Protein AF-0000000080755433 (afdb_homodimer)

Foldseek 3Di:
DKFAFAPPPPAFGIFAWDADPVLQDTDQDTPDRDGDHRQQEWDAQLVRQKIKTWRQADPPDPHHFTKMWMWGADLVSRDTDTDDMETPRAHGFNEWDAQNVRFKIWIWHFHLDQVVAIKIWIWTADPVGDTDYTLDIGADAFCCLDVRRQNGWGFAYWDAAPVRQKIWTFTQNRQKTAIWGAQCPVPVSDRTDQDPVDRIDHHPRQQGWHDKDAFPVRQKIWIHRFRNQWIWIFGDDDRDTHTDDIGHQDDPPDPWGWGKAEWDAQPVRQWIWIATATPLQWIWIWGQDPPPRDTDTQDIGHQVAHCQRYWAADQVSQKIWTQRQPRQWIWIWGADPVSRDTHDTSDTHRHHRTNDDDDSDHD/DKFAFAPPPPAFGIFAWDADPVLQDTDQDTPDRDGDHRQQEWDAQLVRQKIKTWRQADPPDPHHFTKMWMWGADLVSRDTDTDDMETPRAHGFNEWDAQNVRFKIWIWRFHQDQVVHIKIWIWTADPVGDTDYTLDIGADAFCCLDVRRQNGWGFAYWDAAPVRQKIWIFTQNRQKTAIWGAQCPVPVSDRTDQDPVDRIDHHPRQQGWHDKDAAPVRQKMWIHRFRNQWIWIFGDDDRDTHTDDIGHQDDPPDPWGWGKAEWDAQPVRQWIWTATATPLQWIWIWGQDPPPRDTDTQDIGHQVAHCQRYWAADQVSQKIWTQRQPRQWIWIWGADPVSRDTHDTSDTRRHHRTNDDDDSDHD

Secondary structure (DSSP, 8-state):
-EEEE--SSS--EEEE--EETTTTEE-SS-SEEEE-S---EEEE-TTSSEEEEEE---TTSSS-S-EEEEEEE-TTT--EEEEEEEE-SSS-EEEEEE-TTSSEEEEEE--SSTTT--EEEEEEB-TTSPBPPP-EEEE------STTTTSS--EEEEEE-TTSSEEEEEEGGGTEEEEEEE-TTT-TT--EEE-TT-SEEE--TT--EEEEEE-TTSSEEEEEETTTTEEEEEEEETTEEEEEEEEESSPTT--S-EEEEEEEE-TTSSEEEEEEEETT-EEEEEEEPTTT--EEEEEEEE-SSS-EEEEEE-TTSSEEEEEETTTTEEEEEEE-TTT--EEEEEEEEE-SSEEEEE-SS--/-EEEE--SSS--EEEE--EETTTTEE-SS-SEEEE-S---EEEE-TTSSEEEEEE---TTSSS-S-EEEEEEE-TTT--EEEEEEEE-SSS-EEEEEE-TTSSEEEEEE--SSTTT--EEEEEEB-TTSPBPPP-EEEE------STTTTSS--EEEEEE-TTSSEEEEEEGGGTEEEEEEE-TTT-TT--EEE-TT-SEEE--TT--EEEEEE-TTSSEEEEEETTTTEEEEEEEETTEEEEEEEEESSPTT--S-EEEEEEEE-TTSSEEEEEEEETT-EEEEEEEPTTT--EEEEEEEE-SSS-EEEEEE-TTSSEEEEEETTTTEEEEEEE-TTT--EEEEEEEEE-SSEEEEE-SS--

Structure (mmCIF, N/CA/C/O backbone):
data_AF-0000000080755433-model_v1
#
loop_
_entity.id
_entity.type
_entity.pdbx_description
1 polymer '3-carboxymuconate cyclase'
#
loop_
_atom_site.group_PDB
_atom_site.id
_atom_site.type_symbol
_atom_site.label_atom_id
_atom_site.label_alt_id
_atom_site.label_comp_id
_atom_site.label_asym_id
_atom_site.label_entity_id
_atom_site.label_seq_id
_atom_site.pdbx_PDB_ins_code
_atom_site.Cartn_x
_atom_site.Cartn_y
_atom_site.Cartn_z
_atom_site.occupancy
_atom_site.B_iso_or_equiv
_atom_site.auth_seq_id
_atom_site.auth_comp_id
_atom_site.auth_asym_id
_atom_site.auth_atom_id
_atom_site.pdbx_PDB_model_num
ATOM 1 N N . MET A 1 1 ? 4.918 22.906 25.688 1 94.56 1 MET A N 1
ATOM 2 C CA . MET A 1 1 ? 4.883 22.812 24.219 1 94.56 1 MET A CA 1
ATOM 3 C C . MET A 1 1 ? 5.793 21.688 23.719 1 94.56 1 MET A C 1
ATOM 5 O O . MET A 1 1 ? 6.906 21.516 24.234 1 94.56 1 MET A O 1
ATOM 9 N N . TRP A 1 2 ? 5.328 20.938 22.781 1 97.44 2 TRP A N 1
ATOM 10 C CA . TRP A 1 2 ? 6.105 19.875 22.141 1 97.44 2 TRP A CA 1
ATOM 11 C C . TRP A 1 2 ? 6.504 20.266 20.719 1 97.44 2 TRP A C 1
ATOM 13 O O . TRP A 1 2 ? 5.676 20.75 19.953 1 97.44 2 TRP A O 1
ATOM 23 N N . ILE A 1 3 ? 7.762 20.047 20.391 1 98.25 3 ILE A N 1
ATOM 24 C CA . ILE A 1 3 ? 8.297 20.453 19.094 1 98.25 3 ILE A CA 1
ATOM 25 C C . ILE A 1 3 ? 8.906 19.234 18.391 1 98.25 3 ILE A C 1
ATOM 27 O O . ILE A 1 3 ? 9.805 18.594 18.938 1 98.25 3 ILE A O 1
ATOM 31 N N . GLY A 1 4 ? 8.352 18.844 17.266 1 98.75 4 GLY A N 1
ATOM 32 C CA . GLY A 1 4 ? 8.984 17.859 16.391 1 98.75 4 GLY A CA 1
ATOM 33 C C . GLY A 1 4 ? 10.078 18.453 15.523 1 98.75 4 GLY A C 1
ATOM 34 O O . GLY A 1 4 ? 10.117 19.656 15.297 1 98.75 4 GLY A O 1
ATOM 35 N N . SER A 1 5 ? 10.984 17.609 15.031 1 98.81 5 SER A N 1
ATOM 36 C CA . SER A 1 5 ? 12.125 18.109 14.258 1 98.81 5 SER A CA 1
ATOM 37 C C . SER A 1 5 ? 12.695 17 13.367 1 98.81 5 SER A C 1
ATOM 39 O O . SER A 1 5 ? 12.312 15.836 13.484 1 98.81 5 SER A O 1
ATOM 41 N N . TYR A 1 6 ? 13.5 17.422 12.414 1 98.5 6 TYR A N 1
ATOM 42 C CA . TYR A 1 6 ? 14.289 16.469 11.633 1 98.5 6 TYR A CA 1
ATOM 43 C C . TYR A 1 6 ? 15.648 16.234 12.273 1 98.5 6 TYR A C 1
ATOM 45 O O . TYR A 1 6 ? 16.281 17.172 12.773 1 98.5 6 TYR A O 1
ATOM 53 N N . THR A 1 7 ? 16.156 15.008 12.18 1 98.25 7 THR A N 1
ATOM 54 C CA . THR A 1 7 ? 17.312 14.648 12.984 1 98.25 7 THR A CA 1
ATOM 55 C C . THR A 1 7 ? 18.516 14.352 12.094 1 98.25 7 THR A C 1
ATOM 57 O O . THR A 1 7 ? 19.469 13.68 12.523 1 98.25 7 THR A O 1
ATOM 60 N N . ALA A 1 8 ? 18.453 14.688 10.852 1 95.69 8 ALA A N 1
ATOM 61 C CA . ALA A 1 8 ? 19.625 14.539 10 1 95.69 8 ALA A CA 1
ATOM 62 C C . ALA A 1 8 ? 20.781 15.422 10.492 1 95.69 8 ALA A C 1
ATOM 64 O O . ALA A 1 8 ? 21.953 15.094 10.281 1 95.69 8 ALA A O 1
ATOM 65 N N . GLY A 1 9 ? 20.469 16.594 11.062 1 96.06 9 GLY A N 1
ATOM 66 C CA . GLY A 1 9 ? 21.438 17.484 11.672 1 96.06 9 GLY A CA 1
ATOM 67 C C . GLY A 1 9 ? 21.562 17.281 13.172 1 96.06 9 GLY A C 1
ATOM 68 O O . GLY A 1 9 ? 21.594 16.141 13.648 1 96.06 9 GLY A O 1
ATOM 69 N N . PRO A 1 10 ? 21.672 18.328 13.906 1 96.69 10 PRO A N 1
ATOM 70 C CA . PRO A 1 10 ? 22 18.203 15.328 1 96.69 10 PRO A CA 1
ATOM 71 C C . PRO A 1 10 ? 20.797 17.859 16.188 1 96.69 10 PRO A C 1
ATOM 73 O O . PRO A 1 10 ? 20.953 17.531 17.375 1 96.69 10 PRO A O 1
ATOM 76 N N . SER A 1 11 ? 19.594 18.047 15.648 1 97.94 11 SER A N 1
ATOM 77 C CA . SER A 1 11 ? 18.422 17.734 16.453 1 97.94 11 SER A CA 1
ATOM 78 C C . SER A 1 11 ? 18.406 16.266 16.875 1 97.94 11 SER A C 1
ATOM 80 O O . SER A 1 11 ? 18.844 15.398 16.109 1 97.94 11 SER A O 1
ATOM 82 N N . GLU A 1 12 ? 17.734 16.062 18.031 1 98.31 12 GLU A N 1
ATOM 83 C CA . GLU A 1 12 ? 17.734 14.703 18.562 1 98.31 12 GLU A CA 1
ATOM 84 C C . GLU A 1 12 ? 16.328 14.117 18.562 1 98.31 12 GLU A C 1
ATOM 86 O O . GLU A 1 12 ? 16.141 12.938 18.875 1 98.31 12 GLU A O 1
ATOM 91 N N . GLY A 1 13 ? 15.383 14.945 18.234 1 98.62 13 GLY A N 1
ATOM 92 C CA . GLY A 1 13 ? 14.047 14.375 18.234 1 98.62 13 GLY A CA 1
ATOM 93 C C . GLY A 1 13 ? 12.969 15.367 18.656 1 98.62 13 GLY A C 1
ATOM 94 O O . GLY A 1 13 ? 12.859 16.453 18.078 1 98.62 13 GLY A O 1
ATOM 95 N N . ILE A 1 14 ? 12.172 14.992 19.656 1 98.81 14 ILE A N 1
ATOM 96 C CA . ILE A 1 14 ? 11.102 15.844 20.156 1 98.81 14 ILE A CA 1
ATOM 97 C C . ILE A 1 14 ? 11.594 16.625 21.359 1 98.81 14 ILE A C 1
ATOM 99 O O . ILE A 1 14 ? 12.203 16.062 22.281 1 98.81 14 ILE A O 1
ATOM 103 N N . TYR A 1 15 ? 11.305 17.891 21.359 1 98.31 15 TYR A N 1
ATOM 104 C CA . TYR A 1 15 ? 11.68 18.75 22.469 1 98.31 15 TYR A CA 1
ATOM 105 C C . TYR A 1 15 ? 10.453 19.266 23.203 1 98.31 15 TYR A C 1
ATOM 107 O O . TYR A 1 15 ? 9.445 19.625 22.578 1 98.31 15 TYR A O 1
ATOM 115 N N . VAL A 1 16 ? 10.562 19.281 24.516 1 96.56 16 VAL A N 1
ATOM 116 C CA . VAL A 1 16 ? 9.531 19.875 25.359 1 96.56 16 VAL A CA 1
ATOM 117 C C . VAL A 1 16 ? 10.047 21.188 25.938 1 96.56 16 VAL A C 1
ATOM 119 O O . VAL A 1 16 ? 11.086 21.219 26.609 1 96.56 16 VAL A O 1
ATOM 122 N N . HIS A 1 17 ? 9.312 22.266 25.641 1 95.38 17 HIS A N 1
ATOM 123 C CA . HIS A 1 17 ? 9.688 23.578 26.141 1 95.38 17 HIS A CA 1
ATOM 124 C C . HIS A 1 17 ? 8.539 24.234 26.906 1 95.38 17 HIS A C 1
ATOM 126 O O . HIS A 1 17 ? 7.371 23.891 26.688 1 95.38 17 HIS A O 1
ATOM 132 N N . ASN A 1 18 ? 8.953 25.094 27.781 1 93.88 18 ASN A N 1
ATOM 133 C CA . ASN A 1 18 ? 7.965 26 28.359 1 93.88 18 ASN A CA 1
ATOM 134 C C . ASN A 1 18 ? 7.715 27.203 27.453 1 93.88 18 ASN A C 1
ATOM 136 O O . ASN A 1 18 ? 8.641 27.734 26.859 1 93.88 18 ASN A O 1
ATOM 140 N N . PHE A 1 19 ? 6.523 27.594 27.391 1 95.06 19 PHE A N 1
ATOM 141 C CA . PHE A 1 19 ? 6.156 28.828 26.703 1 95.06 19 PHE A CA 1
ATOM 142 C C . PHE A 1 19 ? 5.434 29.781 27.641 1 95.06 19 PHE A C 1
ATOM 144 O O . PHE A 1 19 ? 4.52 29.391 28.359 1 95.06 19 PHE A O 1
ATOM 151 N N . ASP A 1 20 ? 5.852 31.016 27.656 1 95.38 20 ASP A N 1
ATOM 152 C CA . ASP A 1 20 ? 5.203 32.062 28.422 1 95.38 20 ASP A CA 1
ATOM 153 C C . ASP A 1 20 ? 4.273 32.906 27.547 1 95.38 20 ASP A C 1
ATOM 155 O O . ASP A 1 20 ? 4.734 33.719 26.75 1 95.38 20 ASP A O 1
ATOM 159 N N . SER A 1 21 ? 2.99 32.844 27.734 1 93.56 21 SER A N 1
ATOM 160 C CA . SER A 1 21 ? 2.006 33.5 26.891 1 93.56 21 SER A CA 1
ATOM 161 C C . SER A 1 21 ? 1.9 35 27.234 1 93.56 21 SER A C 1
ATOM 163 O O . SER A 1 21 ? 1.175 35.719 26.578 1 93.56 21 SER A O 1
ATOM 165 N N . ARG A 1 22 ? 2.504 35.438 28.25 1 94.94 22 ARG A N 1
ATOM 166 C CA . ARG A 1 22 ? 2.51 36.875 28.578 1 94.94 22 ARG A CA 1
ATOM 167 C C . ARG A 1 22 ? 3.562 37.594 27.75 1 94.94 22 ARG A C 1
ATOM 169 O O . ARG A 1 22 ? 3.287 38.656 27.203 1 94.94 22 ARG A O 1
ATOM 176 N N . SER A 1 23 ? 4.711 36.938 27.641 1 95.19 23 SER A N 1
ATOM 177 C CA . SER A 1 23 ? 5.816 37.594 26.953 1 95.19 23 SER A CA 1
ATOM 178 C C . SER A 1 23 ? 5.965 37.062 25.516 1 95.19 23 SER A C 1
ATOM 180 O O . SER A 1 23 ? 6.656 37.688 24.703 1 95.19 23 SER A O 1
ATOM 182 N N . GLY A 1 24 ? 5.336 35.969 25.266 1 96.62 24 GLY A N 1
ATOM 183 C CA . GLY A 1 24 ? 5.512 35.375 23.953 1 96.62 24 GLY A CA 1
ATOM 184 C C . GLY A 1 24 ? 6.91 34.812 23.734 1 96.62 24 GLY A C 1
ATOM 185 O O . GLY A 1 24 ? 7.539 35.125 22.719 1 96.62 24 GLY A O 1
ATOM 186 N N . THR A 1 25 ? 7.328 34.031 24.703 1 97.06 25 THR A N 1
ATOM 187 C CA . THR A 1 25 ? 8.688 33.5 24.578 1 97.06 25 THR A CA 1
ATOM 188 C C . THR A 1 25 ? 8.742 32.062 25.031 1 97.06 25 THR A C 1
ATOM 190 O O . THR A 1 25 ? 8.062 31.656 25.969 1 97.06 25 THR A O 1
ATOM 193 N N . LEU A 1 26 ? 9.562 31.297 24.312 1 96.62 26 LEU A N 1
ATOM 194 C CA . LEU A 1 26 ? 9.945 29.938 24.672 1 96.62 26 LEU A CA 1
ATOM 195 C C . LEU A 1 26 ? 11.18 29.938 25.562 1 96.62 26 LEU A C 1
ATOM 197 O O . LEU A 1 26 ? 12.086 30.75 25.375 1 96.62 26 LEU A O 1
ATOM 201 N N . SER A 1 27 ? 11.164 28.953 26.438 1 95.56 27 SER A N 1
ATOM 202 C CA . SER A 1 27 ? 12.391 28.75 27.203 1 95.56 27 SER A CA 1
ATOM 203 C C . SER A 1 27 ? 13.547 28.344 26.297 1 95.56 27 SER A C 1
ATOM 205 O O . SER A 1 27 ? 13.352 27.594 25.344 1 95.56 27 SER A O 1
ATOM 207 N N . ARG A 1 28 ? 14.719 28.766 26.641 1 94.94 28 ARG A N 1
ATOM 208 C CA . ARG A 1 28 ? 15.898 28.438 25.859 1 94.94 28 ARG A CA 1
ATOM 209 C C . ARG A 1 28 ? 16.266 26.969 26.031 1 94.94 28 ARG A C 1
ATOM 211 O O . ARG A 1 28 ? 16.625 26.281 25.062 1 94.94 28 ARG A O 1
ATOM 218 N N . GLU A 1 29 ? 16.125 26.578 27.281 1 95.88 29 GLU A N 1
ATOM 219 C CA . GLU A 1 29 ? 16.438 25.188 27.562 1 95.88 29 GLU A CA 1
ATOM 220 C C . GLU A 1 29 ? 15.188 24.328 27.562 1 95.88 29 GLU A C 1
ATOM 222 O O . GLU A 1 29 ? 14.156 24.719 28.109 1 95.88 29 GLU A O 1
ATOM 227 N N . PRO A 1 30 ? 15.32 23.203 26.922 1 96.69 30 PRO A N 1
ATOM 228 C CA . PRO A 1 30 ? 14.156 22.312 26.953 1 96.69 30 PRO A CA 1
ATOM 229 C C . PRO A 1 30 ? 13.961 21.656 28.312 1 96.69 30 PRO A C 1
ATOM 231 O O . PRO A 1 30 ? 14.93 21.438 29.047 1 96.69 30 PRO A O 1
ATOM 234 N N . LEU A 1 31 ? 12.758 21.359 28.578 1 95.31 31 LEU A N 1
ATOM 235 C CA . LEU A 1 31 ? 12.43 20.578 29.766 1 95.31 31 LEU A CA 1
ATOM 236 C C . LEU A 1 31 ? 12.766 19.109 29.547 1 95.31 31 LEU A C 1
ATOM 238 O O . LEU A 1 31 ? 13.086 18.391 30.5 1 95.31 31 LEU A O 1
ATOM 242 N N . GLN A 1 32 ? 12.617 18.609 28.375 1 97.25 32 GLN A N 1
ATOM 243 C CA . GLN A 1 32 ? 12.891 17.219 27.984 1 97.25 32 GLN A CA 1
ATOM 244 C C . GLN A 1 32 ? 13.297 17.141 26.516 1 97.25 32 GLN A C 1
ATOM 246 O O . GLN A 1 32 ? 12.797 17.906 25.688 1 97.25 32 GLN A O 1
ATOM 251 N N . VAL A 1 33 ? 14.219 16.312 26.219 1 98.19 33 VAL A N 1
ATOM 252 C CA . VAL A 1 33 ? 14.539 15.898 24.844 1 98.19 33 VAL A CA 1
ATOM 253 C C . VAL A 1 33 ? 14.273 14.406 24.688 1 98.19 33 VAL A C 1
ATOM 255 O O . VAL A 1 33 ? 14.875 13.578 25.375 1 98.19 33 VAL A O 1
ATOM 258 N N . VAL A 1 34 ? 13.328 14.055 23.891 1 98.56 34 VAL A N 1
ATOM 259 C CA . VAL A 1 34 ? 13 12.664 23.578 1 98.56 34 VAL A CA 1
ATOM 260 C C . VAL A 1 34 ? 13.719 12.234 22.312 1 98.56 34 VAL A C 1
ATOM 262 O O . VAL A 1 34 ? 13.359 12.664 21.203 1 98.56 34 VAL A O 1
ATOM 265 N N . LYS A 1 35 ? 14.711 11.398 22.484 1 98.31 35 LYS A N 1
ATOM 266 C CA . LYS A 1 35 ? 15.508 10.969 21.328 1 98.31 35 LYS A CA 1
ATOM 267 C C . LYS A 1 35 ? 14.719 10.023 20.438 1 98.31 35 LYS A C 1
ATOM 269 O O . LYS A 1 35 ? 14.219 8.992 20.891 1 98.31 35 LYS A O 1
ATOM 274 N N . THR A 1 36 ? 14.523 10.383 19.219 1 98.31 36 THR A N 1
ATOM 275 C CA . THR A 1 36 ? 13.828 9.609 18.188 1 98.31 36 THR A CA 1
ATOM 276 C C . THR A 1 36 ? 14.133 10.164 16.797 1 98.31 36 THR A C 1
ATOM 278 O O . THR A 1 36 ? 14.484 11.336 16.656 1 98.31 36 THR A O 1
ATOM 281 N N . GLU A 1 37 ? 14.039 9.328 15.805 1 98.25 37 GLU A N 1
ATOM 282 C CA . GLU A 1 37 ? 14.422 9.734 14.453 1 98.25 37 GLU A CA 1
ATOM 283 C C . GLU A 1 37 ? 13.273 10.461 13.758 1 98.25 37 GLU A C 1
ATOM 285 O O . GLU A 1 37 ? 12.172 9.914 13.617 1 98.25 37 GLU A O 1
ATOM 290 N N . ASN A 1 38 ? 13.484 11.656 13.312 1 98.75 38 ASN A N 1
ATOM 291 C CA . ASN A 1 38 ? 12.664 12.469 12.422 1 98.75 38 ASN A CA 1
ATOM 292 C C . ASN A 1 38 ? 11.211 12.508 12.883 1 98.75 38 ASN A C 1
ATOM 294 O O . ASN A 1 38 ? 10.297 12.227 12.102 1 98.75 38 ASN A O 1
ATOM 298 N N . PRO A 1 39 ? 10.93 12.781 14.141 1 98.88 39 PRO A N 1
ATOM 299 C CA . PRO A 1 39 ? 9.539 13.008 14.539 1 98.88 39 PRO A CA 1
ATOM 300 C C . PRO A 1 39 ? 8.969 14.305 13.969 1 98.88 39 PRO A C 1
ATOM 302 O O . PRO A 1 39 ? 8.75 15.266 14.703 1 98.88 39 PRO A O 1
ATOM 305 N N . SER A 1 40 ? 8.555 14.242 12.711 1 98.81 40 SER A N 1
ATOM 306 C CA . SER A 1 40 ? 8.336 15.461 11.938 1 98.81 40 SER A CA 1
ATOM 307 C C . SER A 1 40 ? 6.914 15.992 12.125 1 98.81 40 SER A C 1
ATOM 309 O O . SER A 1 40 ? 6.625 17.141 11.789 1 98.81 40 SER A O 1
ATOM 311 N N . TRP A 1 41 ? 5.977 15.172 12.586 1 98.88 41 TRP A N 1
ATOM 312 C CA . TRP A 1 41 ? 4.586 15.562 12.812 1 98.88 41 TRP A CA 1
ATOM 313 C C . TRP A 1 41 ? 4.039 14.922 14.078 1 98.88 41 TRP A C 1
ATOM 315 O O . TRP A 1 41 ? 4.258 13.727 14.32 1 98.88 41 TRP A O 1
ATOM 325 N N . LEU A 1 42 ? 3.365 15.695 14.828 1 98.69 42 LEU A N 1
ATOM 326 C CA . LEU A 1 42 ? 2.818 15.273 16.109 1 98.69 42 LEU A CA 1
ATOM 327 C C . LEU A 1 42 ? 1.305 15.453 16.141 1 98.69 42 LEU A C 1
ATOM 329 O O . LEU A 1 42 ? 0.774 16.406 15.57 1 98.69 42 LEU A O 1
ATOM 333 N N . ALA A 1 43 ? 0.624 14.562 16.844 1 98.12 43 ALA A N 1
ATOM 334 C CA . ALA A 1 43 ? -0.814 14.695 17.062 1 98.12 43 ALA A CA 1
ATOM 335 C C . ALA A 1 43 ? -1.215 14.117 18.422 1 98.12 43 ALA A C 1
ATOM 337 O O . ALA A 1 43 ? -0.708 13.07 18.828 1 98.12 43 ALA A O 1
ATOM 338 N N . PHE A 1 44 ? -2.113 14.797 19.094 1 96.81 44 PHE A N 1
ATOM 339 C CA . PHE A 1 44 ? -2.617 14.32 20.375 1 96.81 44 PHE A CA 1
ATOM 340 C C . PHE A 1 44 ? -3.805 13.383 20.172 1 96.81 44 PHE A C 1
ATOM 342 O O . PHE A 1 44 ? -4.59 13.562 19.234 1 96.81 44 PHE A O 1
ATOM 349 N N . SER A 1 45 ? -3.893 12.438 21.141 1 97.19 45 SER A N 1
ATOM 350 C CA . SER A 1 45 ? -5.18 11.766 21.297 1 97.19 45 SER A CA 1
ATOM 351 C C . SER A 1 45 ? -6.27 12.75 21.703 1 97.19 45 SER A C 1
ATOM 353 O O . SER A 1 45 ? -5.977 13.82 22.234 1 97.19 45 SER A O 1
ATOM 355 N N . PRO A 1 46 ? -7.535 12.375 21.438 1 95.69 46 PRO A N 1
ATOM 356 C CA . PRO A 1 46 ? -8.617 13.305 21.781 1 95.69 46 PRO A CA 1
ATOM 357 C C . PRO A 1 46 ? -8.625 13.695 23.25 1 95.69 46 PRO A C 1
ATOM 359 O O . PRO A 1 46 ? -8.945 14.836 23.594 1 95.69 46 PRO A O 1
ATOM 362 N N . ASP A 1 47 ? -8.227 12.828 24.125 1 93.69 47 ASP A N 1
ATOM 363 C CA . ASP A 1 47 ? -8.227 13.109 25.547 1 93.69 47 ASP A CA 1
ATOM 364 C C . ASP A 1 47 ? -6.898 13.711 26 1 93.69 47 ASP A C 1
ATOM 366 O O . ASP A 1 47 ? -6.691 13.953 27.188 1 93.69 47 ASP A O 1
ATOM 370 N N . ARG A 1 48 ? -5.938 13.844 25.078 1 94 48 ARG A N 1
ATOM 371 C CA . ARG A 1 48 ? -4.645 14.5 25.234 1 94 48 ARG A CA 1
ATOM 372 C C . ARG A 1 48 ? -3.746 13.719 26.188 1 94 48 ARG A C 1
ATOM 374 O O . ARG A 1 48 ? -2.756 14.258 26.703 1 94 48 ARG A O 1
ATOM 381 N N . LYS A 1 49 ? -4.09 12.469 26.438 1 95.5 49 LYS A N 1
ATOM 382 C CA . LYS A 1 49 ? -3.277 11.625 27.297 1 95.5 49 LYS A CA 1
ATOM 383 C C . LYS A 1 49 ? -2.105 11.016 26.531 1 95.5 49 LYS A C 1
ATOM 385 O O . LYS A 1 49 ? -1.146 10.531 27.141 1 95.5 49 LYS A O 1
ATOM 390 N N . TYR A 1 50 ? -2.227 11.008 25.25 1 97.56 50 TYR A N 1
ATOM 391 C CA . TYR A 1 50 ? -1.199 10.406 24.406 1 97.56 50 TYR A CA 1
ATOM 392 C C . TYR A 1 50 ? -0.797 11.352 23.281 1 97.56 50 TYR A C 1
ATOM 394 O O . TYR A 1 50 ? -1.617 12.133 22.797 1 97.56 50 TYR A O 1
ATOM 402 N N . LEU A 1 51 ? 0.463 11.312 22.906 1 98 51 LEU A N 1
ATOM 403 C CA . LEU A 1 51 ? 1.027 12.008 21.766 1 98 51 LEU A CA 1
ATOM 404 C C . LEU A 1 51 ? 1.599 11.016 20.75 1 98 51 LEU A C 1
ATOM 406 O O . LEU A 1 51 ? 2.377 10.133 21.125 1 98 51 LEU A O 1
ATOM 410 N N . PHE A 1 52 ? 1.126 11.102 19.578 1 98.88 52 PHE A N 1
ATOM 411 C CA . PHE A 1 52 ? 1.627 10.258 18.5 1 98.88 52 PHE A CA 1
ATOM 412 C C . PHE A 1 52 ? 2.533 11.055 17.562 1 98.88 52 PHE A C 1
ATOM 414 O O . PHE A 1 52 ? 2.26 12.227 17.281 1 98.88 52 PHE A O 1
ATOM 421 N N . ALA A 1 53 ? 3.605 10.43 17.125 1 98.94 53 ALA A N 1
ATOM 422 C CA . ALA A 1 53 ? 4.531 11.055 16.172 1 98.94 53 ALA A CA 1
ATOM 423 C C . ALA A 1 53 ? 4.797 10.141 14.984 1 98.94 53 ALA A C 1
ATOM 425 O O . ALA A 1 53 ? 4.953 8.93 15.141 1 98.94 53 ALA A O 1
ATOM 426 N N . VAL A 1 54 ? 4.758 10.703 13.836 1 98.88 54 VAL A N 1
ATOM 427 C CA . VAL A 1 54 ? 5.355 9.961 12.734 1 98.88 54 VAL A CA 1
ATOM 428 C C . VAL A 1 54 ? 6.875 10.102 12.781 1 98.88 54 VAL A C 1
ATOM 430 O O . VAL A 1 54 ? 7.398 11.141 13.195 1 98.88 54 VAL A O 1
ATOM 433 N N . ASN A 1 55 ? 7.559 9.117 12.43 1 98.81 55 ASN A N 1
ATOM 434 C CA . ASN A 1 55 ? 8.984 9.133 12.125 1 98.81 55 ASN A CA 1
ATOM 435 C C . ASN A 1 55 ? 9.242 9.078 10.625 1 98.81 55 ASN A C 1
ATOM 437 O O . ASN A 1 55 ? 9.188 8.008 10.016 1 98.81 55 ASN A O 1
ATOM 441 N N . GLU A 1 56 ? 9.508 10.242 10.109 1 98.62 56 GLU A N 1
ATOM 442 C CA . GLU A 1 56 ? 9.594 10.422 8.664 1 98.62 56 GLU A CA 1
ATOM 443 C C . GLU A 1 56 ? 10.898 9.852 8.117 1 98.62 56 GLU A C 1
ATOM 445 O O . GLU A 1 56 ? 11.68 10.562 7.477 1 98.62 56 GLU A O 1
ATOM 450 N N . ASN A 1 57 ? 11.094 8.594 8.367 1 97.81 57 ASN A N 1
ATOM 451 C CA . ASN A 1 57 ? 12.25 7.84 7.902 1 97.81 57 ASN A CA 1
ATOM 452 C C . ASN A 1 57 ? 12.023 7.285 6.496 1 97.81 57 ASN A C 1
ATOM 454 O O . ASN A 1 57 ? 10.883 7.07 6.086 1 97.81 57 ASN A O 1
ATOM 458 N N . GLY A 1 58 ? 13.133 7.062 5.762 1 94.12 58 GLY A N 1
ATOM 459 C CA . GLY A 1 58 ? 13.07 6.52 4.414 1 94.12 58 GLY A CA 1
ATOM 460 C C . GLY A 1 58 ? 14.43 6.18 3.836 1 94.12 58 GLY A C 1
ATOM 461 O O . GLY A 1 58 ? 15.445 6.281 4.527 1 94.12 58 GLY A O 1
ATOM 462 N N . PRO A 1 59 ? 14.422 5.832 2.58 1 89.69 59 PRO A N 1
ATOM 463 C CA . PRO A 1 59 ? 15.672 5.441 1.92 1 89.69 59 PRO A CA 1
ATOM 464 C C . PRO A 1 59 ? 16.766 6.504 2.041 1 89.69 59 PRO A C 1
ATOM 466 O O . PRO A 1 59 ? 16.484 7.695 1.9 1 89.69 59 PRO A O 1
ATOM 469 N N . GLY A 1 60 ? 17.984 6.004 2.346 1 88.38 60 GLY A N 1
ATOM 470 C CA . GLY A 1 60 ? 19.125 6.902 2.424 1 88.38 60 GLY A CA 1
ATOM 471 C C . GLY A 1 60 ? 19.359 7.457 3.816 1 88.38 60 GLY A C 1
ATOM 472 O O . GLY A 1 60 ? 20.375 8.086 4.082 1 88.38 60 GLY A O 1
ATOM 473 N N . GLN A 1 61 ? 18.422 7.219 4.695 1 92.44 61 GLN A N 1
ATOM 474 C CA . GLN A 1 61 ? 18.531 7.699 6.066 1 92.44 61 GLN A CA 1
ATOM 475 C C . GLN A 1 61 ? 19.016 6.59 6.996 1 92.44 61 GLN A C 1
ATOM 477 O O . GLN A 1 61 ? 19.156 5.438 6.582 1 92.44 61 GLN A O 1
ATOM 482 N N . ARG A 1 62 ? 19.312 6.973 8.297 1 91.69 62 ARG A N 1
ATOM 483 C CA . ARG A 1 62 ? 19.797 6.008 9.281 1 91.69 62 ARG A CA 1
ATOM 484 C C . ARG A 1 62 ? 18.781 4.879 9.477 1 91.69 62 ARG A C 1
ATOM 486 O O . ARG A 1 62 ? 19.156 3.705 9.5 1 91.69 62 ARG A O 1
ATOM 493 N N . ASP A 1 63 ? 17.609 5.242 9.688 1 93.94 63 ASP A N 1
ATOM 494 C CA . ASP A 1 63 ? 16.469 4.312 9.664 1 93.94 63 ASP A CA 1
ATOM 495 C C . ASP A 1 63 ? 15.695 4.422 8.359 1 93.94 63 ASP A C 1
ATOM 497 O O . ASP A 1 63 ? 15.148 5.48 8.039 1 93.94 63 ASP A O 1
ATOM 501 N N . ILE A 1 64 ? 15.641 3.375 7.562 1 92.38 64 ILE A N 1
ATOM 502 C CA . ILE A 1 64 ? 15.086 3.443 6.215 1 92.38 64 ILE A CA 1
ATOM 503 C C . I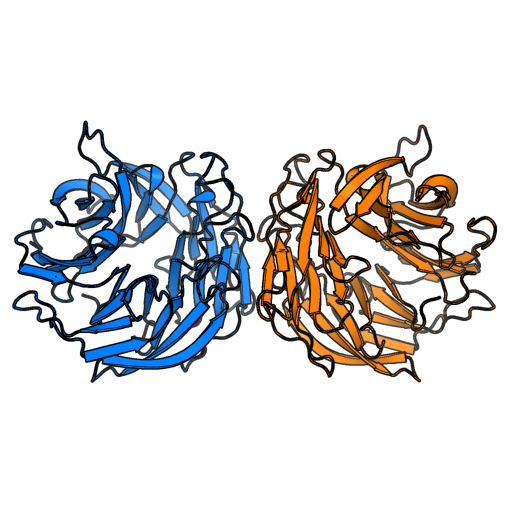LE A 1 64 ? 13.602 3.08 6.254 1 92.38 64 ILE A C 1
ATOM 505 O O . ILE A 1 64 ? 12.953 2.996 5.207 1 92.38 64 ILE A O 1
ATOM 509 N N . VAL A 1 65 ? 13.086 2.82 7.414 1 94.44 65 VAL A N 1
ATOM 510 C CA . VAL A 1 65 ? 11.703 2.373 7.582 1 94.44 65 VAL A CA 1
ATOM 511 C C . VAL A 1 65 ? 10.875 3.49 8.203 1 94.44 65 VAL A C 1
ATOM 513 O O . VAL A 1 65 ? 11.227 4.035 9.25 1 94.44 65 VAL A O 1
ATOM 516 N N . GLY A 1 66 ? 9.781 3.885 7.484 1 97.88 66 GLY A N 1
ATOM 517 C CA . GLY A 1 66 ? 8.836 4.793 8.109 1 97.88 66 GLY A CA 1
ATOM 518 C C . GLY A 1 66 ? 8.172 4.207 9.344 1 97.88 66 GLY A C 1
ATOM 519 O O . GLY A 1 66 ? 7.832 3.021 9.367 1 97.88 66 GLY A O 1
ATOM 520 N N . ARG A 1 67 ? 7.957 5.07 10.391 1 98.62 67 ARG A N 1
ATOM 521 C CA . ARG A 1 67 ? 7.418 4.562 11.648 1 98.62 67 ARG A CA 1
ATOM 522 C C . ARG A 1 67 ? 6.434 5.555 12.258 1 98.62 67 ARG A C 1
ATOM 524 O O . ARG A 1 67 ? 6.316 6.688 11.797 1 98.62 67 ARG A O 1
ATOM 531 N N . VAL A 1 68 ? 5.695 5.062 13.211 1 98.94 68 VAL A N 1
ATOM 532 C CA . VAL A 1 68 ? 4.836 5.844 14.094 1 98.94 68 VAL A CA 1
ATOM 533 C C . VAL A 1 68 ? 5.098 5.461 15.547 1 98.94 68 VAL A C 1
ATOM 535 O O . VAL A 1 68 ? 5.176 4.273 15.875 1 98.94 68 VAL A O 1
ATOM 538 N N . THR A 1 69 ? 5.227 6.422 16.375 1 98.94 69 THR A N 1
ATOM 539 C CA . THR A 1 69 ? 5.539 6.184 17.781 1 98.94 69 THR A CA 1
ATOM 540 C C . THR A 1 69 ? 4.453 6.773 18.688 1 98.94 69 THR A C 1
ATOM 542 O O . THR A 1 69 ? 3.939 7.863 18.406 1 98.94 69 THR A O 1
ATOM 545 N N . SER A 1 70 ? 4.113 6.027 19.719 1 98.94 70 SER A N 1
ATOM 546 C CA . SER A 1 70 ? 3.154 6.469 20.734 1 98.94 70 SER A CA 1
ATOM 547 C C . SER A 1 70 ? 3.852 6.812 22.031 1 98.94 70 SER A C 1
ATOM 549 O O . SER A 1 70 ? 4.738 6.086 22.484 1 98.94 70 SER A O 1
ATOM 551 N N . TYR A 1 71 ? 3.441 7.922 22.594 1 98.75 71 TYR A N 1
ATOM 552 C CA . TYR A 1 71 ? 3.947 8.367 23.891 1 98.75 71 TYR A CA 1
ATOM 553 C C . TYR A 1 71 ? 2.805 8.625 24.859 1 98.75 71 TYR A C 1
ATOM 555 O O . TYR A 1 71 ? 1.752 9.141 24.484 1 98.75 71 TYR A O 1
ATOM 563 N N . ARG A 1 72 ? 3.053 8.344 26.094 1 98.38 72 ARG A N 1
ATOM 564 C CA . ARG A 1 72 ? 2.209 8.844 27.172 1 98.38 72 ARG A CA 1
ATOM 565 C C . ARG A 1 72 ? 2.619 10.25 27.578 1 98.38 72 ARG A C 1
ATOM 567 O O . ARG A 1 72 ? 3.811 10.555 27.688 1 98.38 72 ARG A O 1
ATOM 574 N N . VAL A 1 73 ? 1.628 11.117 27.797 1 96.69 73 VAL A N 1
ATOM 575 C CA . VAL A 1 73 ? 1.891 12.492 28.203 1 96.69 73 VAL A CA 1
ATOM 576 C C . VAL A 1 73 ? 1.646 12.648 29.703 1 96.69 73 VAL A C 1
ATOM 578 O O . VAL A 1 73 ? 0.556 12.352 30.188 1 96.69 73 VAL A O 1
ATOM 581 N N . ASP A 1 74 ? 2.666 13.047 30.375 1 93.75 74 ASP A N 1
ATOM 582 C CA . ASP A 1 74 ? 2.443 13.5 31.734 1 93.75 74 ASP A CA 1
ATOM 583 C C . ASP A 1 74 ? 1.829 14.898 31.766 1 93.75 74 ASP A C 1
ATOM 585 O O . ASP A 1 74 ? 2.523 15.891 31.531 1 93.75 74 ASP A O 1
ATOM 589 N N . THR A 1 75 ? 0.663 15.07 32.094 1 80.56 75 THR A N 1
ATOM 590 C CA . THR A 1 75 ? -0.08 16.312 31.938 1 80.56 75 THR A CA 1
ATOM 591 C C . THR A 1 75 ? 0.425 17.375 32.906 1 80.56 75 THR A C 1
ATOM 593 O O . THR A 1 75 ? 0.26 18.562 32.688 1 80.56 75 THR A O 1
ATOM 596 N N . ALA A 1 76 ? 0.95 16.938 33.969 1 81.62 76 ALA A N 1
ATOM 597 C CA . ALA A 1 76 ? 1.445 17.891 34.969 1 81.62 76 ALA A CA 1
ATOM 598 C C . ALA A 1 76 ? 2.809 18.438 34.562 1 81.62 76 ALA A C 1
ATOM 600 O O . ALA A 1 76 ? 3.051 19.641 34.656 1 81.62 76 ALA A O 1
ATOM 601 N N . LYS A 1 77 ? 3.641 17.578 34.031 1 84.12 77 LYS A N 1
ATOM 602 C CA . LYS A 1 77 ? 5.02 17.969 33.75 1 84.12 77 LYS A CA 1
ATOM 603 C C . LYS A 1 77 ? 5.215 18.219 32.25 1 84.12 77 LYS A C 1
ATOM 605 O O . LYS A 1 77 ? 6.168 18.891 31.844 1 84.12 77 LYS A O 1
ATOM 610 N N . GLY A 1 78 ? 4.328 17.688 31.469 1 87.56 78 GLY A N 1
ATOM 611 C CA . GLY A 1 78 ? 4.441 17.766 30.016 1 87.56 78 GLY A CA 1
ATOM 612 C C . GLY A 1 78 ? 5.418 16.766 29.438 1 87.56 78 GLY A C 1
ATOM 613 O O . GLY A 1 78 ? 5.59 16.703 28.219 1 87.56 78 GLY A O 1
ATOM 614 N N . SER A 1 79 ? 5.965 15.93 30.25 1 94.62 79 SER A N 1
ATOM 615 C CA . SER A 1 79 ? 6.973 14.969 29.797 1 94.62 79 SER A CA 1
ATOM 616 C C . SER A 1 79 ? 6.34 13.828 29.016 1 94.62 79 SER A C 1
ATOM 618 O O . SER A 1 79 ? 5.16 13.523 29.203 1 94.62 79 SER A O 1
ATOM 620 N N . LEU A 1 80 ? 7.168 13.25 28.172 1 97.88 80 LEU A N 1
ATOM 621 C CA . LEU A 1 80 ? 6.73 12.148 27.312 1 97.88 80 LEU A CA 1
ATOM 622 C C . LEU A 1 80 ? 7.41 10.844 27.719 1 97.88 80 LEU A C 1
ATOM 624 O O . LEU A 1 80 ? 8.602 10.836 28.047 1 97.88 80 LEU A O 1
ATOM 628 N N . GLU A 1 81 ? 6.645 9.805 27.75 1 98.31 81 GLU A N 1
ATOM 629 C CA . GLU A 1 81 ? 7.152 8.445 27.922 1 98.31 81 GLU A CA 1
ATOM 630 C C . GLU A 1 81 ? 6.738 7.555 26.75 1 98.31 81 GLU A C 1
ATOM 632 O O . GLU A 1 81 ? 5.547 7.41 26.469 1 98.31 81 GLU A O 1
ATOM 637 N N . LYS A 1 82 ? 7.734 6.941 26.141 1 98.62 82 LYS A N 1
ATOM 638 C CA . LYS A 1 82 ? 7.445 6.109 24.969 1 98.62 82 LYS A CA 1
ATOM 639 C C . LYS A 1 82 ? 6.645 4.871 25.375 1 98.62 82 LYS A C 1
ATOM 641 O O . LYS A 1 82 ? 6.996 4.18 26.328 1 98.62 82 LYS A O 1
ATOM 646 N N . ILE A 1 83 ? 5.559 4.648 24.672 1 98.81 83 ILE A N 1
ATOM 647 C CA . ILE A 1 83 ? 4.77 3.438 24.859 1 98.81 83 ILE A CA 1
ATOM 648 C C . ILE A 1 83 ? 5.254 2.35 23.906 1 98.81 83 ILE A C 1
ATOM 650 O O . ILE A 1 83 ? 5.711 1.29 24.344 1 98.81 83 ILE A O 1
ATOM 654 N N . ASN A 1 84 ? 5.109 2.561 22.562 1 98.81 84 ASN A N 1
ATOM 655 C CA . ASN A 1 84 ? 5.637 1.64 21.562 1 98.81 84 ASN A CA 1
ATOM 656 C C . ASN A 1 84 ? 5.762 2.309 20.188 1 98.81 84 ASN A C 1
ATOM 658 O O . ASN A 1 84 ? 5.492 3.502 20.047 1 98.81 84 ASN A O 1
ATOM 662 N N . GLU A 1 85 ? 6.332 1.638 19.266 1 98.62 85 GLU A N 1
ATOM 663 C CA . GLU A 1 85 ? 6.566 2.084 17.891 1 98.62 85 GLU A CA 1
ATOM 664 C C . GLU A 1 85 ? 6.195 0.995 16.891 1 98.62 85 GLU A C 1
ATOM 666 O O . GLU A 1 85 ? 6.453 -0.187 17.125 1 98.62 85 GLU A O 1
ATOM 671 N N . VAL A 1 86 ? 5.566 1.355 15.82 1 98.62 86 VAL A N 1
ATOM 672 C CA . VAL A 1 86 ? 5.23 0.399 14.773 1 98.62 86 VAL A CA 1
ATOM 673 C C . VAL A 1 86 ? 5.656 0.951 13.414 1 98.62 86 VAL A C 1
ATOM 675 O O . VAL A 1 86 ? 5.887 2.154 13.273 1 98.62 86 VAL A O 1
ATOM 678 N N . LYS A 1 87 ? 5.762 0.054 12.422 1 98.31 87 LYS A N 1
ATOM 679 C CA . LYS A 1 87 ? 6.031 0.474 11.055 1 98.31 87 LYS A CA 1
ATOM 680 C C . LYS A 1 87 ? 4.801 1.113 10.422 1 98.31 87 LYS A C 1
ATOM 682 O O . LYS A 1 87 ? 3.678 0.645 10.625 1 98.31 87 LYS A O 1
ATOM 687 N N . SER A 1 88 ? 5.07 2.129 9.594 1 98.5 88 SER A N 1
ATOM 688 C CA . SER A 1 88 ? 3.973 2.719 8.836 1 98.5 88 SER A CA 1
ATOM 689 C C . SER A 1 88 ? 3.74 1.972 7.527 1 98.5 88 SER A C 1
ATOM 691 O O . SER A 1 88 ? 2.736 2.195 6.848 1 98.5 88 SER A O 1
ATOM 693 N N . LEU A 1 89 ? 4.668 1.1 7.152 1 97.69 89 LEU A N 1
ATOM 694 C CA . LEU A 1 89 ? 4.645 0.266 5.957 1 97.69 89 LEU A CA 1
ATOM 695 C C . LEU A 1 89 ? 4.801 1.115 4.699 1 97.69 89 LEU A C 1
ATOM 697 O O . LEU A 1 89 ? 4.34 0.729 3.625 1 97.69 89 LEU A O 1
ATOM 701 N N . GLY A 1 90 ? 5.309 2.299 4.738 1 96.62 90 GLY A N 1
ATOM 702 C CA . GLY A 1 90 ? 5.73 3.195 3.674 1 96.62 90 GLY A CA 1
ATOM 703 C C . GLY A 1 90 ? 6.98 3.982 4.02 1 96.62 90 GLY A C 1
ATOM 704 O O . GLY A 1 90 ? 7.637 3.705 5.023 1 96.62 90 GLY A O 1
ATOM 705 N N . SER A 1 91 ? 7.332 4.879 3.152 1 96.62 91 SER A N 1
ATOM 706 C CA . SER A 1 91 ? 8.477 5.746 3.395 1 96.62 91 SER A CA 1
ATOM 707 C C . SER A 1 91 ? 8.039 7.172 3.703 1 96.62 91 SER A C 1
ATOM 709 O O . SER A 1 91 ? 7.023 7.641 3.188 1 96.62 91 SER A O 1
ATOM 711 N N . GLU A 1 92 ? 8.797 7.766 4.629 1 97.88 92 GLU A N 1
ATOM 712 C CA . GLU A 1 92 ? 8.688 9.188 4.941 1 97.88 92 GLU A CA 1
ATOM 713 C C . GLU A 1 92 ? 7.246 9.562 5.293 1 97.88 92 GLU A C 1
ATOM 715 O O . GLU A 1 92 ? 6.68 10.484 4.707 1 97.88 92 GLU A O 1
ATOM 720 N N . PRO A 1 93 ? 6.629 8.812 6.297 1 98.75 93 PRO A N 1
ATOM 721 C CA . PRO A 1 93 ? 5.355 9.328 6.797 1 98.75 93 PRO A CA 1
ATOM 722 C C . PRO A 1 93 ? 5.445 10.781 7.262 1 98.75 93 PRO A C 1
ATOM 724 O O . PRO A 1 93 ? 6.215 11.094 8.172 1 98.75 93 PRO A O 1
ATOM 727 N N . ALA A 1 94 ? 4.621 11.633 6.621 1 98.69 94 ALA A N 1
ATOM 728 C CA . ALA A 1 94 ? 4.812 13.07 6.816 1 98.69 94 ALA A CA 1
ATOM 729 C C . ALA A 1 94 ? 3.686 13.664 7.656 1 98.69 94 ALA A C 1
ATOM 731 O O . ALA A 1 94 ? 3.764 14.82 8.086 1 98.69 94 ALA A O 1
ATOM 732 N N . HIS A 1 95 ? 2.613 12.914 7.867 1 98.81 95 HIS A N 1
ATOM 733 C CA . HIS A 1 95 ? 1.44 13.414 8.578 1 98.81 95 HIS A CA 1
ATOM 734 C C . HIS A 1 95 ? 0.676 12.273 9.242 1 98.81 95 HIS A C 1
ATOM 736 O O . HIS A 1 95 ? 0.677 11.148 8.75 1 98.81 95 HIS A O 1
ATOM 742 N N . LEU A 1 96 ? 0.1 12.555 10.344 1 98.75 96 LEU A N 1
ATOM 743 C CA . LEU A 1 96 ? -0.911 11.672 10.914 1 98.75 96 LEU A CA 1
ATOM 744 C C . LEU A 1 96 ? -2.018 12.484 11.586 1 98.75 96 LEU A C 1
ATOM 746 O O . LEU A 1 96 ? -1.799 13.625 11.992 1 98.75 96 LEU A O 1
ATOM 750 N N . SER A 1 97 ? -3.164 11.953 11.57 1 98.75 97 SER A N 1
ATOM 751 C CA . SER A 1 97 ? -4.285 12.453 12.352 1 98.75 97 SER A CA 1
ATOM 752 C C . SER A 1 97 ? -4.953 11.336 13.148 1 98.75 97 SER A C 1
ATOM 754 O O . SER A 1 97 ? -4.77 10.156 12.844 1 98.75 97 SER A O 1
ATOM 756 N N . VAL A 1 98 ? -5.59 11.75 14.203 1 98.56 98 VAL A N 1
ATOM 757 C CA . VAL A 1 98 ? -6.27 10.805 15.086 1 98.56 98 VAL A CA 1
ATOM 758 C C . VAL A 1 98 ? -7.777 10.875 14.844 1 98.56 98 VAL A C 1
ATOM 760 O O . VAL A 1 98 ? -8.344 11.961 14.734 1 98.56 98 VAL A O 1
ATOM 763 N N . SER A 1 99 ? -8.375 9.711 14.734 1 98.44 99 SER A N 1
ATOM 764 C CA . SER A 1 99 ? -9.828 9.695 14.609 1 98.44 99 SER A CA 1
ATOM 765 C C . SER A 1 99 ? -10.492 10.359 15.812 1 98.44 99 SER A C 1
ATOM 767 O O . SER A 1 99 ? -9.953 10.32 16.922 1 98.44 99 SER A O 1
ATOM 769 N N . HIS A 1 100 ? -11.688 10.945 15.609 1 97.25 100 HIS A N 1
ATOM 770 C CA . HIS A 1 100 ? -12.398 11.641 16.672 1 97.25 100 HIS A CA 1
ATOM 771 C C . HIS A 1 100 ? -12.656 10.719 17.859 1 97.25 100 HIS A C 1
ATOM 773 O O . HIS A 1 100 ? -12.648 11.156 19.016 1 97.25 100 HIS A O 1
ATOM 779 N N . ASP A 1 101 ? -12.828 9.445 17.578 1 95.88 101 ASP A N 1
ATOM 780 C CA . ASP A 1 101 ? -13.125 8.484 18.641 1 95.88 101 ASP A CA 1
ATOM 781 C C . ASP A 1 101 ? -11.844 7.98 19.297 1 95.88 101 ASP A C 1
ATOM 783 O O . ASP A 1 101 ? -11.891 7.207 20.266 1 95.88 101 ASP A O 1
ATOM 787 N N . GLY A 1 102 ? -10.727 8.352 18.781 1 97.44 102 GLY A N 1
ATOM 788 C CA . GLY A 1 102 ? -9.438 8.062 19.375 1 97.44 102 GLY A CA 1
ATOM 789 C C . GLY A 1 102 ? -8.977 6.633 19.156 1 97.44 102 GLY A C 1
ATOM 790 O O . GLY A 1 102 ? -8.008 6.176 19.766 1 97.44 102 GLY A O 1
ATOM 791 N N . THR A 1 103 ? -9.555 5.918 18.219 1 97.69 103 THR A N 1
ATOM 792 C CA . THR A 1 103 ? -9.312 4.48 18.125 1 97.69 103 THR A CA 1
ATOM 793 C C . THR A 1 103 ? -8.406 4.16 16.938 1 97.69 103 THR A C 1
ATOM 795 O O . THR A 1 103 ? -7.891 3.045 16.828 1 97.69 103 THR A O 1
ATOM 798 N N . HIS A 1 104 ? -8.203 5.156 16.047 1 98.69 104 HIS A N 1
ATOM 799 C CA . HIS A 1 104 ? -7.387 4.922 14.867 1 98.69 104 HIS A CA 1
ATOM 800 C C . HIS A 1 104 ? -6.52 6.133 14.547 1 98.69 104 HIS A C 1
ATOM 802 O O . HIS A 1 104 ? -6.91 7.273 14.82 1 98.69 104 HIS A O 1
ATOM 808 N N . LEU A 1 105 ? -5.371 5.859 13.984 1 98.88 105 LEU A N 1
ATOM 809 C CA . LEU A 1 105 ? -4.547 6.867 13.328 1 98.88 105 LEU A CA 1
ATOM 810 C C . LEU A 1 105 ? -4.652 6.746 11.805 1 98.88 105 LEU A C 1
ATOM 812 O O . LEU A 1 105 ? -4.672 5.637 11.273 1 98.88 105 LEU A O 1
ATOM 816 N N . PHE A 1 106 ? -4.816 7.836 11.125 1 98.94 106 PHE A N 1
ATOM 817 C CA . PHE A 1 106 ? -4.629 7.934 9.68 1 98.94 106 PHE A CA 1
ATOM 818 C C . PHE A 1 106 ? -3.252 8.492 9.352 1 98.94 106 PHE A C 1
ATOM 820 O O . PHE A 1 106 ? -2.967 9.664 9.625 1 98.94 106 PHE A O 1
ATOM 827 N N . VAL A 1 107 ? -2.391 7.66 8.789 1 98.94 107 VAL A N 1
ATOM 828 C CA . VAL A 1 107 ? -0.998 8.023 8.555 1 98.94 107 VAL A CA 1
ATOM 829 C C . VAL A 1 107 ? -0.753 8.195 7.055 1 98.94 107 VAL A C 1
ATOM 831 O O . VAL A 1 107 ? -1.139 7.332 6.258 1 98.94 107 VAL A O 1
ATOM 834 N N . SER A 1 108 ? -0.185 9.305 6.688 1 98.88 108 SER A N 1
ATOM 835 C CA . SER A 1 108 ? 0.129 9.617 5.301 1 98.88 108 S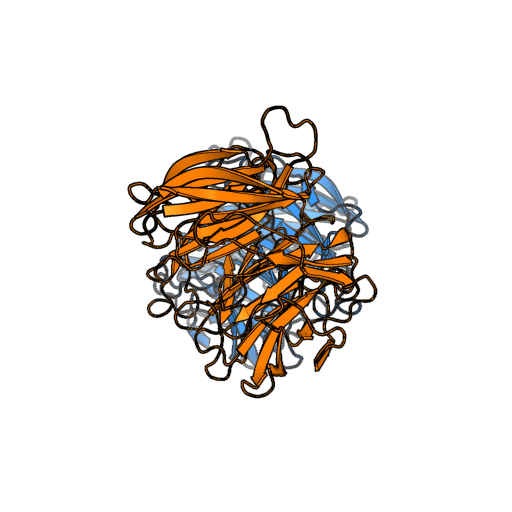ER A CA 1
ATOM 836 C C . SER A 1 108 ? 1.598 9.352 4.988 1 98.88 108 SER A C 1
ATOM 838 O O . SER A 1 108 ? 2.479 10.086 5.441 1 98.88 108 SER A O 1
ATOM 840 N N . ASN A 1 109 ? 1.83 8.266 4.273 1 98.69 109 ASN A N 1
ATOM 841 C CA . ASN A 1 109 ? 3.164 8.023 3.734 1 98.69 109 ASN A CA 1
ATOM 842 C C . ASN A 1 109 ? 3.418 8.852 2.479 1 98.69 109 ASN A C 1
ATOM 844 O O . ASN A 1 109 ? 2.803 8.617 1.438 1 98.69 109 ASN A O 1
ATOM 848 N N . TYR A 1 110 ? 4.234 9.789 2.574 1 98.38 110 TYR A N 1
ATOM 849 C CA . TYR A 1 110 ? 4.523 10.688 1.461 1 98.38 110 TYR A CA 1
ATOM 850 C C . TYR A 1 110 ? 5.309 9.977 0.37 1 98.38 110 TYR A C 1
ATOM 852 O O . TYR A 1 110 ? 4.895 9.953 -0.791 1 98.38 110 TYR A O 1
ATOM 860 N N . SER A 1 111 ? 6.422 9.383 0.806 1 95.94 111 SER A N 1
ATOM 861 C CA . SER A 1 111 ? 7.316 8.625 -0.064 1 95.94 111 SER A CA 1
ATOM 862 C C . SER A 1 111 ? 7.863 9.5 -1.188 1 95.94 111 SER A C 1
ATOM 864 O O . SER A 1 111 ? 7.215 9.664 -2.225 1 95.94 111 SER A O 1
ATOM 866 N N . VAL A 1 112 ? 9.078 9.898 -1.065 1 91.25 112 VAL A N 1
ATOM 867 C CA . VAL A 1 112 ? 9.719 10.688 -2.119 1 91.25 112 VAL A CA 1
ATOM 868 C C . VAL A 1 112 ? 10 9.797 -3.326 1 91.25 112 VAL A C 1
ATOM 870 O O . VAL A 1 112 ? 9.727 10.18 -4.465 1 91.25 112 VAL A O 1
ATOM 873 N N . ALA A 1 113 ? 10.461 8.602 -3 1 87.75 113 ALA A N 1
ATOM 874 C CA . ALA A 1 113 ? 10.75 7.637 -4.059 1 87.75 113 ALA A CA 1
ATOM 875 C C . ALA A 1 113 ? 9.461 7.008 -4.59 1 87.75 113 ALA A C 1
ATOM 877 O O . ALA A 1 113 ? 8.484 6.863 -3.855 1 87.75 113 ALA A O 1
ATOM 878 N N . ALA A 1 114 ? 9.469 6.609 -5.887 1 84.31 114 ALA A N 1
ATOM 879 C CA . ALA A 1 114 ? 8.312 5.988 -6.527 1 84.31 114 ALA A CA 1
ATOM 880 C C . ALA A 1 114 ? 8.062 4.59 -5.973 1 84.31 114 ALA A C 1
ATOM 882 O O . ALA A 1 114 ? 6.957 4.059 -6.086 1 84.31 114 ALA A O 1
ATOM 883 N N . ASP A 1 115 ? 8.922 3.932 -5.559 1 80.69 115 ASP A N 1
ATOM 884 C CA . ASP A 1 115 ? 8.805 2.631 -4.906 1 80.69 115 ASP A CA 1
ATOM 885 C C . ASP A 1 115 ? 9.156 2.73 -3.422 1 80.69 115 ASP A C 1
ATOM 887 O O . ASP A 1 115 ? 10.328 2.885 -3.068 1 80.69 115 ASP A O 1
ATOM 891 N N . PRO A 1 116 ? 8.039 2.547 -2.691 1 72.56 116 PRO A N 1
ATOM 892 C CA . PRO A 1 116 ? 6.676 2.055 -2.893 1 72.56 116 PRO A CA 1
ATOM 893 C C . PRO A 1 116 ? 5.711 3.156 -3.328 1 72.56 116 PRO A C 1
ATOM 895 O O . PRO A 1 116 ? 4.551 2.877 -3.643 1 72.56 116 PRO A O 1
ATOM 898 N N . GLY A 1 117 ? 6.062 4.43 -3.377 1 88.81 117 GLY A N 1
ATOM 899 C CA . GLY A 1 117 ? 5.18 5.57 -3.555 1 88.81 117 GLY A CA 1
ATOM 900 C C . GLY A 1 117 ? 4.344 5.879 -2.326 1 88.81 117 GLY A C 1
ATOM 901 O O . GLY A 1 117 ? 4.387 5.141 -1.341 1 88.81 117 GLY A O 1
ATOM 902 N N . GLY A 1 118 ? 3.539 6.883 -2.398 1 96.62 118 GLY A N 1
ATOM 903 C CA . GLY A 1 118 ? 2.746 7.324 -1.26 1 96.62 118 GLY A CA 1
ATOM 904 C C . GLY A 1 118 ? 1.521 6.461 -1.018 1 96.62 118 GLY A C 1
ATOM 905 O O . GLY A 1 118 ? 0.904 5.973 -1.965 1 96.62 118 GLY A O 1
ATOM 906 N N . THR A 1 119 ? 1.198 6.234 0.239 1 97.75 119 THR A N 1
ATOM 907 C CA . THR A 1 119 ? 0.019 5.48 0.649 1 97.75 119 THR A CA 1
ATOM 908 C C . THR A 1 119 ? -0.633 6.117 1.872 1 97.75 119 THR A C 1
ATOM 910 O O . THR A 1 119 ? -0 6.902 2.58 1 97.75 119 THR A O 1
ATOM 913 N N . LEU A 1 120 ? -1.92 5.844 2.057 1 98.56 120 LEU A N 1
ATOM 914 C CA . LEU A 1 120 ? -2.617 6.09 3.314 1 98.56 120 LEU A CA 1
ATOM 915 C C . LEU A 1 120 ? -2.787 4.797 4.105 1 98.56 120 LEU A C 1
ATOM 917 O O . LEU A 1 120 ? -3.234 3.787 3.559 1 98.56 120 LEU A O 1
ATOM 921 N N . VAL A 1 121 ? -2.414 4.859 5.395 1 98.56 121 VAL A N 1
ATOM 922 C CA . VAL A 1 121 ? -2.596 3.641 6.176 1 98.56 121 VAL A CA 1
ATOM 923 C C . VAL A 1 121 ? -3.373 3.953 7.449 1 98.56 121 VAL A C 1
ATOM 925 O O . VAL A 1 121 ? -3.387 5.098 7.91 1 98.56 121 VAL A O 1
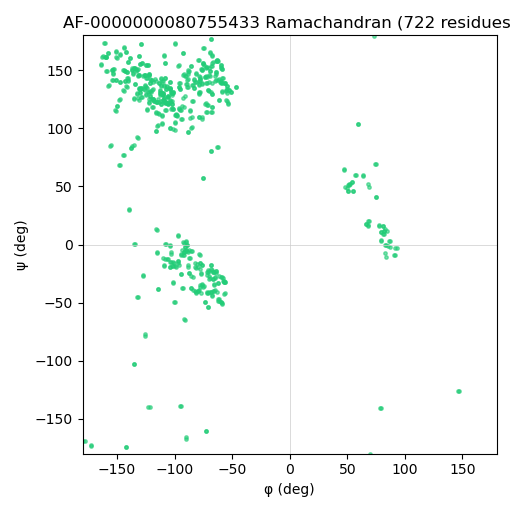ATOM 928 N N . VAL A 1 122 ? -4.016 2.926 7.977 1 98.75 122 VAL A N 1
ATOM 929 C CA . VAL A 1 122 ? -4.777 3.012 9.219 1 98.75 122 VAL A CA 1
ATOM 930 C C . VAL A 1 122 ? -4.094 2.186 10.305 1 98.75 122 VAL A C 1
ATOM 932 O O . VAL A 1 122 ? -3.779 1.012 10.094 1 98.75 122 VAL A O 1
ATOM 935 N N . ILE A 1 123 ? -3.867 2.775 11.445 1 98.81 123 ILE A N 1
ATOM 936 C CA . ILE A 1 123 ? -3.27 2.1 12.594 1 98.81 123 ILE A CA 1
ATOM 937 C C . ILE A 1 123 ? -4.242 2.123 13.766 1 98.81 123 ILE A C 1
ATOM 939 O O . ILE A 1 123 ? -4.602 3.195 14.266 1 98.81 123 ILE A O 1
ATOM 943 N N . PRO A 1 124 ? -4.676 0.976 14.25 1 98.75 124 PRO A N 1
ATOM 944 C CA . PRO A 1 124 ? -5.504 0.96 15.453 1 98.75 124 PRO A CA 1
ATOM 945 C C . PRO A 1 124 ? -4.723 1.34 16.703 1 98.75 124 PRO A C 1
ATOM 947 O O . PRO A 1 124 ? -3.535 1.026 16.828 1 98.75 124 PRO A O 1
ATOM 950 N N . VAL A 1 125 ? -5.406 1.994 17.578 1 98.62 125 VAL A N 1
ATOM 951 C CA . VAL A 1 125 ? -4.844 2.402 18.859 1 98.62 125 VAL A CA 1
ATOM 952 C C . VAL A 1 125 ? -5.672 1.811 20 1 98.62 125 VAL A C 1
ATOM 954 O O . VAL A 1 125 ? -6.887 1.994 20.047 1 98.62 125 VAL A O 1
ATOM 957 N N . ASP A 1 126 ? -5.012 1.154 20.906 1 98.31 126 ASP A N 1
ATOM 958 C CA . ASP A 1 126 ? -5.688 0.594 22.062 1 98.31 126 ASP A CA 1
ATOM 959 C C . ASP A 1 126 ? -6.055 1.688 23.062 1 98.31 126 ASP A C 1
ATOM 961 O O . ASP A 1 126 ? -5.543 2.807 22.984 1 98.31 126 ASP A O 1
ATOM 965 N N . ALA A 1 127 ? -6.844 1.373 24.031 1 97.5 127 ALA A N 1
ATOM 966 C CA . ALA A 1 127 ? -7.32 2.32 25.031 1 97.5 127 ALA A CA 1
ATOM 967 C C . ALA A 1 127 ? -6.164 2.865 25.875 1 97.5 127 ALA A C 1
ATOM 969 O O . ALA A 1 127 ? -6.258 3.961 26.422 1 97.5 127 ALA A O 1
ATOM 970 N N . ASP A 1 128 ? -5.09 2.141 25.938 1 98.31 128 ASP A N 1
ATOM 971 C CA . ASP A 1 128 ? -3.951 2.578 26.75 1 98.31 128 ASP A CA 1
ATOM 972 C C . ASP A 1 128 ? -2.912 3.293 25.875 1 98.31 128 ASP A C 1
ATOM 974 O O . ASP A 1 128 ? -1.773 3.492 26.312 1 98.31 128 ASP A O 1
ATOM 978 N N . GLY A 1 129 ? -3.248 3.531 24.641 1 98.56 129 GLY A N 1
ATOM 979 C CA . GLY A 1 129 ? -2.398 4.309 23.766 1 98.56 129 GLY A CA 1
ATOM 980 C C . GLY A 1 129 ? -1.442 3.457 22.953 1 98.56 129 GLY A C 1
ATOM 981 O O . GLY A 1 129 ? -0.694 3.973 22.109 1 98.56 129 GLY A O 1
ATOM 982 N N . ARG A 1 130 ? -1.437 2.148 23.156 1 98.81 130 ARG A N 1
ATOM 983 C CA . ARG A 1 130 ? -0.542 1.263 22.422 1 98.81 130 ARG A CA 1
ATOM 984 C C . ARG A 1 130 ? -0.966 1.147 20.953 1 98.81 130 ARG A C 1
ATOM 986 O O . ARG A 1 130 ? -2.146 0.947 20.656 1 98.81 130 ARG A O 1
ATOM 993 N N . LEU A 1 131 ? -0.009 1.27 20.047 1 98.94 131 LEU A N 1
ATOM 994 C CA . LEU A 1 131 ? -0.268 1.13 18.609 1 98.94 131 LEU A CA 1
ATOM 995 C C . LEU A 1 131 ? -0.264 -0.338 18.203 1 98.94 131 LEU A C 1
ATOM 997 O O . LEU A 1 131 ? 0.605 -1.104 18.625 1 98.94 131 LEU A O 1
ATOM 1001 N N . GLN A 1 132 ? -1.248 -0.696 17.422 1 98.62 132 GLN A N 1
ATOM 1002 C CA . GLN A 1 132 ? -1.258 -1.994 16.75 1 98.62 132 GLN A CA 1
ATOM 1003 C C . GLN A 1 132 ? -0.654 -1.899 15.352 1 98.62 132 GLN A C 1
ATOM 1005 O O . GLN A 1 132 ? -0.48 -0.802 14.82 1 98.62 132 GLN A O 1
ATOM 1010 N N . PRO A 1 133 ? -0.316 -3.09 14.758 1 98 133 PRO A N 1
ATOM 1011 C CA . PRO A 1 133 ? 0.152 -3.037 13.375 1 98 133 PRO A CA 1
ATOM 1012 C C . PRO A 1 133 ? -0.885 -2.443 12.422 1 98 133 PRO A C 1
ATOM 1014 O O . PRO A 1 133 ? -2.084 -2.477 12.711 1 98 133 PRO A O 1
ATOM 1017 N N . VAL A 1 134 ? -0.404 -1.886 11.312 1 98.56 134 VAL A N 1
ATOM 1018 C CA . VAL A 1 134 ? -1.26 -1.334 10.273 1 98.56 134 VAL A CA 1
ATOM 1019 C C . VAL A 1 134 ? -2.379 -2.32 9.945 1 98.56 134 VAL A C 1
ATOM 1021 O O . VAL A 1 134 ? -2.131 -3.518 9.781 1 98.56 134 VAL A O 1
ATOM 1024 N N . SER A 1 135 ? -3.588 -1.834 9.828 1 97.38 135 SER A N 1
ATOM 1025 C CA . SER A 1 135 ? -4.73 -2.713 9.594 1 97.38 135 SER A CA 1
ATOM 1026 C C . SER A 1 135 ? -5.273 -2.541 8.18 1 97.38 135 SER A C 1
ATOM 1028 O O . SER A 1 135 ? -6.027 -3.387 7.691 1 97.38 135 SER A O 1
ATOM 1030 N N . GLN A 1 136 ? -4.926 -1.461 7.559 1 97.38 136 GLN A N 1
ATOM 1031 C CA . GLN A 1 136 ? -5.449 -1.166 6.227 1 97.38 136 GLN A CA 1
ATOM 1032 C C . GLN A 1 136 ? -4.492 -0.265 5.449 1 97.38 136 GLN A C 1
ATOM 1034 O O . GLN A 1 136 ? -3.891 0.648 6.02 1 97.38 136 GLN A O 1
ATOM 1039 N N . VAL A 1 137 ? -4.344 -0.495 4.168 1 97.06 137 VAL A N 1
ATOM 1040 C CA . VAL A 1 137 ? -3.533 0.312 3.266 1 97.06 137 VAL A CA 1
ATOM 1041 C C . VAL A 1 137 ? -4.383 0.787 2.09 1 97.06 137 VAL A C 1
ATOM 1043 O O . VAL A 1 137 ? -5.129 0.002 1.497 1 97.06 137 VAL A O 1
ATOM 1046 N N . LYS A 1 138 ? -4.391 2.057 1.787 1 96.75 138 LYS A N 1
ATOM 1047 C CA . LYS A 1 138 ? -5 2.637 0.594 1 96.75 138 LYS A CA 1
ATOM 1048 C C . LYS A 1 138 ? -3.936 3.15 -0.373 1 96.75 138 LYS A C 1
ATOM 1050 O O . LYS A 1 138 ? -3.016 3.865 0.03 1 96.75 138 LYS A O 1
ATOM 1055 N N . THR A 1 139 ? -4.051 2.777 -1.616 1 95.25 139 THR A N 1
ATOM 1056 C CA . THR A 1 139 ? -3.145 3.238 -2.664 1 95.25 139 THR A CA 1
ATOM 1057 C C . THR A 1 139 ? -3.854 4.211 -3.602 1 95.25 139 THR A C 1
ATOM 1059 O O . THR A 1 139 ? -5.082 4.23 -3.672 1 95.25 139 THR A O 1
ATOM 1062 N N . HIS A 1 140 ? -3.082 5.035 -4.242 1 96.12 140 HIS A N 1
ATOM 1063 C CA . HIS A 1 140 ? -3.605 6.074 -5.121 1 96.12 140 HIS A CA 1
ATOM 1064 C C . HIS A 1 140 ? -2.924 6.039 -6.484 1 96.12 140 HIS A C 1
ATOM 1066 O O . HIS A 1 140 ? -2.012 5.238 -6.703 1 96.12 140 HIS A O 1
ATOM 1072 N N . ARG A 1 141 ? -3.436 6.848 -7.398 1 93.81 141 ARG A N 1
ATOM 1073 C CA . ARG A 1 141 ? -2.869 6.949 -8.742 1 93.81 141 ARG A CA 1
ATOM 1074 C C . ARG A 1 141 ? -2.197 8.305 -8.945 1 93.81 141 ARG A C 1
ATOM 1076 O O . ARG A 1 141 ? -2.809 9.344 -8.711 1 93.81 141 ARG A O 1
ATOM 1083 N N . ALA A 1 142 ? -0.987 8.289 -9.43 1 95.31 142 ALA A N 1
ATOM 1084 C CA . ALA A 1 142 ? -0.256 9.523 -9.688 1 95.31 142 ALA A CA 1
ATOM 1085 C C . ALA A 1 142 ? -0.867 10.289 -10.859 1 95.31 142 ALA A C 1
ATOM 1087 O O . ALA A 1 142 ? -1.386 9.68 -11.797 1 95.31 142 ALA A O 1
ATOM 1088 N N . SER A 1 143 ? -0.758 11.586 -10.812 1 96.19 143 SER A N 1
ATOM 1089 C CA . SER A 1 143 ? -1.262 12.414 -11.906 1 96.19 143 SER A CA 1
ATOM 1090 C C . SER A 1 143 ? -0.305 12.406 -13.094 1 96.19 143 SER A C 1
ATOM 1092 O O . SER A 1 143 ? -0.729 12.555 -14.242 1 96.19 143 SER A O 1
ATOM 1094 N N . GLN A 1 144 ? 0.995 12.352 -12.758 1 93.94 144 GLN A N 1
ATOM 1095 C CA . GLN A 1 144 ? 2.086 12.406 -13.727 1 93.94 144 GLN A CA 1
ATOM 1096 C C . GLN A 1 144 ? 2.137 13.766 -14.422 1 93.94 144 GLN A C 1
ATOM 1098 O O . GLN A 1 144 ? 2.678 13.891 -15.523 1 93.94 144 GLN A O 1
ATOM 1103 N N . ALA A 1 145 ? 1.491 14.75 -13.82 1 97.25 145 ALA A N 1
ATOM 1104 C CA . ALA A 1 145 ? 1.455 16.094 -14.406 1 97.25 145 ALA A CA 1
ATOM 1105 C C . ALA A 1 145 ? 2.83 16.75 -14.359 1 97.25 145 ALA A C 1
ATOM 1107 O O . ALA A 1 145 ? 3.227 17.453 -15.297 1 97.25 145 ALA A O 1
ATOM 1108 N N . HIS A 1 146 ? 3.52 16.594 -13.305 1 95.69 146 HIS A N 1
ATOM 1109 C CA . HIS A 1 146 ? 4.883 17.094 -13.148 1 95.69 146 HIS A CA 1
ATOM 1110 C C . HIS A 1 146 ? 5.902 15.969 -13.297 1 95.69 146 HIS A C 1
ATOM 1112 O O . HIS A 1 146 ? 5.762 14.914 -12.664 1 95.69 146 HIS A O 1
ATOM 1118 N N . PRO A 1 147 ? 6.906 16.062 -14.047 1 92.88 147 PRO A N 1
ATOM 1119 C CA . PRO A 1 147 ? 7.789 14.961 -14.43 1 92.88 147 PRO A CA 1
ATOM 1120 C C . PRO A 1 147 ? 8.609 14.422 -13.258 1 92.88 147 PRO A C 1
ATOM 1122 O O . PRO A 1 147 ? 9.039 13.273 -13.281 1 92.88 147 PRO A O 1
ATOM 1125 N N . GLU A 1 148 ? 8.773 15.195 -12.273 1 90.56 148 GLU A N 1
ATOM 1126 C CA . GLU A 1 148 ? 9.625 14.758 -11.172 1 90.56 148 GLU A CA 1
ATOM 1127 C C . GLU A 1 148 ? 8.82 14.57 -9.883 1 90.56 148 GLU A C 1
ATOM 1129 O O . GLU A 1 148 ? 8.984 13.57 -9.188 1 90.56 148 GLU A O 1
ATOM 1134 N N . ARG A 1 149 ? 7.895 15.438 -9.672 1 94.38 149 ARG A N 1
ATOM 1135 C CA . ARG A 1 149 ? 7.262 15.508 -8.359 1 94.38 149 ARG A CA 1
ATOM 1136 C C . ARG A 1 149 ? 5.984 14.68 -8.32 1 94.38 149 ARG A C 1
ATOM 1138 O O . ARG A 1 149 ? 5.438 14.422 -7.242 1 94.38 149 ARG A O 1
ATOM 1145 N N . GLN A 1 150 ? 5.543 14.172 -9.5 1 96.81 150 GLN A N 1
ATOM 1146 C CA . GLN A 1 150 ? 4.223 13.547 -9.484 1 96.81 150 GLN A CA 1
ATOM 1147 C C . GLN A 1 150 ? 4.203 12.281 -10.336 1 96.81 150 GLN A C 1
ATOM 1149 O O . GLN A 1 150 ? 3.203 11.992 -10.992 1 96.81 150 GLN A O 1
ATOM 1154 N N . GLN A 1 151 ? 5.324 11.586 -10.43 1 93.5 151 GLN A N 1
ATOM 1155 C CA . GLN A 1 151 ? 5.391 10.297 -11.117 1 93.5 151 GLN A CA 1
ATOM 1156 C C . GLN A 1 151 ? 4.832 9.18 -10.25 1 93.5 151 GLN A C 1
ATOM 1158 O O . GLN A 1 151 ? 4.566 8.078 -10.742 1 93.5 151 GLN A O 1
ATOM 1163 N N . SER A 1 152 ? 4.68 9.398 -9.031 1 94.81 152 SER A N 1
ATOM 1164 C CA . SER A 1 152 ? 4.07 8.5 -8.047 1 94.81 152 SER A CA 1
ATOM 1165 C C . SER A 1 152 ? 3.166 9.266 -7.09 1 94.81 152 SER A C 1
ATOM 1167 O O . SER A 1 152 ? 3.199 10.492 -7.039 1 94.81 152 SER A O 1
ATOM 1169 N N . PRO A 1 153 ? 2.297 8.531 -6.453 1 96.75 153 PRO A N 1
ATOM 1170 C CA . PRO A 1 153 ? 1.514 9.203 -5.41 1 96.75 153 PRO A CA 1
ATOM 1171 C C . PRO A 1 153 ? 2.375 9.695 -4.25 1 96.75 153 PRO A C 1
ATOM 1173 O O . PRO A 1 153 ? 3.416 9.102 -3.955 1 96.75 153 PRO A O 1
ATOM 1176 N N . HIS A 1 154 ? 1.973 10.75 -3.66 1 98.5 154 HIS A N 1
ATOM 1177 C CA . HIS A 1 154 ? 2.559 11.352 -2.467 1 98.5 154 HIS A CA 1
ATOM 1178 C C . HIS A 1 154 ? 1.479 11.812 -1.493 1 98.5 154 HIS A C 1
ATOM 1180 O O . HIS A 1 154 ? 1.128 12.992 -1.461 1 98.5 154 HIS A O 1
ATOM 1186 N N . VAL A 1 155 ? 0.988 10.883 -0.694 1 98.69 155 VAL A N 1
ATOM 1187 C CA . VAL A 1 155 ? -0.043 11.258 0.267 1 98.69 155 VAL A CA 1
ATOM 1188 C C . VAL A 1 155 ? 0.552 12.18 1.33 1 98.69 155 VAL A C 1
ATOM 1190 O O . VAL A 1 155 ? 1.453 11.781 2.07 1 98.69 155 VAL A O 1
ATOM 1193 N N . HIS A 1 156 ? 0.019 13.352 1.358 1 98.81 156 HIS A N 1
ATOM 1194 C CA . HIS A 1 156 ? 0.671 14.359 2.186 1 98.81 156 HIS A CA 1
ATOM 1195 C C . HIS A 1 156 ? -0.057 14.539 3.514 1 98.81 156 HIS A C 1
ATOM 1197 O O . HIS A 1 156 ? 0.565 14.852 4.531 1 98.81 156 HIS A O 1
ATOM 1203 N N . SER A 1 157 ? -1.376 14.375 3.537 1 98.88 157 SER A N 1
ATOM 1204 C CA . SER A 1 157 ? -2.143 14.438 4.777 1 98.88 157 SER A CA 1
ATOM 1205 C C . SER A 1 157 ? -3.498 13.758 4.625 1 98.88 157 SER A C 1
ATOM 1207 O O . SER A 1 157 ? -3.947 13.5 3.504 1 98.88 157 SER A O 1
ATOM 1209 N N . ALA A 1 158 ? -4.074 13.438 5.734 1 98.88 158 ALA A N 1
ATOM 1210 C CA . ALA A 1 158 ? -5.434 12.906 5.809 1 98.88 158 ALA A CA 1
ATOM 1211 C C . ALA A 1 158 ? -6.148 13.422 7.059 1 98.88 158 ALA A C 1
ATOM 1213 O O . ALA A 1 158 ? -5.59 13.398 8.156 1 98.88 158 ALA A O 1
ATOM 1214 N N . VAL A 1 159 ? -7.367 13.898 6.875 1 98.56 159 VAL A N 1
ATOM 1215 C CA . VAL A 1 159 ? -8.078 14.453 8.023 1 98.56 159 VAL A CA 1
ATOM 1216 C C . VAL A 1 159 ? -9.531 13.977 8.008 1 98.56 159 VAL A C 1
ATOM 1218 O O . VAL A 1 159 ? -10.102 13.75 6.945 1 98.56 159 VAL A O 1
ATOM 1221 N N . GLU A 1 160 ? -10.078 13.867 9.18 1 98.38 160 GLU A N 1
ATOM 1222 C CA . GLU A 1 160 ? -11.477 13.484 9.344 1 98.38 160 GLU A CA 1
ATOM 1223 C C . GLU A 1 160 ? -12.406 14.68 9.148 1 98.38 160 GLU A C 1
ATOM 1225 O O . GLU A 1 160 ? -12.031 15.812 9.445 1 98.38 160 GLU A O 1
ATOM 1230 N N . SER A 1 161 ? -13.586 14.352 8.617 1 98.56 161 SER A N 1
ATOM 1231 C CA . SER A 1 161 ? -14.617 15.383 8.531 1 98.56 161 SER A CA 1
ATOM 1232 C C . SER A 1 161 ? -15.102 15.797 9.914 1 98.56 161 SER A C 1
ATOM 1234 O O . SER A 1 161 ? -14.891 15.078 10.891 1 98.56 161 SER A O 1
ATOM 1236 N N . PRO A 1 162 ? -15.75 16.953 9.945 1 97.56 162 PRO A N 1
ATOM 1237 C CA . PRO A 1 162 ? -16.203 17.438 11.25 1 97.56 162 PRO A CA 1
ATOM 1238 C C . PRO A 1 162 ? -17.141 16.469 11.945 1 97.56 162 PRO A C 1
ATOM 1240 O O . PRO A 1 162 ? -17.141 16.375 13.18 1 97.56 162 PRO A O 1
ATOM 1243 N N . ASP A 1 163 ? -17.891 15.664 11.234 1 96.56 163 ASP A N 1
ATOM 1244 C CA . ASP A 1 163 ? -18.859 14.75 11.82 1 96.56 163 ASP A CA 1
ATOM 1245 C C . ASP A 1 163 ? -18.234 13.383 12.078 1 96.56 163 ASP A C 1
ATOM 1247 O O . ASP A 1 163 ? -18.906 12.477 12.594 1 96.56 163 ASP A O 1
ATOM 1251 N N . GLY A 1 164 ? -17.047 13.203 11.648 1 97.5 164 GLY A N 1
ATOM 1252 C CA . GLY A 1 164 ? -16.312 11.977 11.93 1 97.5 164 GLY A CA 1
ATOM 1253 C C . GLY A 1 164 ? -16.688 10.828 11.016 1 97.5 164 GLY A C 1
ATOM 1254 O O . GLY A 1 164 ? -16.312 9.68 11.258 1 97.5 164 GLY A O 1
ATOM 1255 N N . ARG A 1 165 ? -17.359 11.094 9.898 1 97.94 165 ARG A N 1
ATOM 1256 C CA . ARG A 1 165 ? -17.906 10.016 9.07 1 97.94 165 ARG A CA 1
ATOM 1257 C C . ARG A 1 165 ? -17.047 9.797 7.828 1 97.94 165 ARG A C 1
ATOM 1259 O O . ARG A 1 165 ? -17.219 8.789 7.133 1 97.94 165 ARG A O 1
ATOM 1266 N N . TYR A 1 166 ? -16.141 10.781 7.516 1 98.75 166 TYR A N 1
ATOM 1267 C CA . TYR A 1 166 ? -15.328 10.703 6.312 1 98.75 166 TYR A CA 1
ATOM 1268 C C . TYR A 1 166 ? -13.875 11.055 6.617 1 98.75 166 TYR A C 1
ATOM 1270 O O . TYR A 1 166 ? -13.594 11.758 7.586 1 98.75 166 TYR A O 1
ATOM 1278 N N . VAL A 1 167 ? -12.969 10.523 5.863 1 98.88 167 VAL A N 1
ATOM 1279 C CA . VAL A 1 167 ? -11.562 10.891 5.871 1 98.88 167 VAL A CA 1
ATOM 1280 C C . VAL A 1 167 ? -11.148 11.422 4.5 1 98.88 167 VAL A C 1
ATOM 1282 O O . VAL A 1 167 ? -11.422 10.789 3.477 1 98.88 167 VAL A O 1
ATOM 1285 N N . PHE A 1 168 ? -10.602 12.578 4.434 1 98.94 168 PHE A N 1
ATOM 1286 C CA . PHE A 1 168 ? -10.102 13.227 3.225 1 98.94 168 PHE A CA 1
ATOM 1287 C C . PHE A 1 168 ? -8.586 13.133 3.148 1 98.94 168 PHE A C 1
ATOM 1289 O O . PHE A 1 168 ? -7.883 13.633 4.031 1 98.94 168 PHE A O 1
ATOM 1296 N N . ALA A 1 169 ? -8.094 12.461 2.135 1 98.88 169 ALA A N 1
ATOM 1297 C CA . ALA A 1 169 ? -6.66 12.266 1.96 1 98.88 169 ALA A CA 1
ATOM 1298 C C . ALA A 1 169 ? -6.129 13.102 0.797 1 98.88 169 ALA A C 1
ATOM 1300 O O . ALA A 1 169 ? -6.516 12.883 -0.355 1 98.88 169 ALA A O 1
ATOM 1301 N N . GLN A 1 170 ? -5.277 14.031 1.084 1 98.94 170 GLN A N 1
ATOM 1302 C CA . GLN A 1 170 ? -4.648 14.883 0.077 1 98.94 170 GLN A CA 1
ATOM 1303 C C . GLN A 1 170 ? -3.395 14.227 -0.491 1 98.94 170 GLN A C 1
ATOM 1305 O O . GLN A 1 170 ? -2.418 14.016 0.23 1 98.94 170 GLN A O 1
ATOM 1310 N N . ASP A 1 171 ? -3.441 13.922 -1.726 1 98.81 171 ASP A N 1
ATOM 1311 C CA . ASP A 1 171 ? -2.295 13.305 -2.385 1 98.81 171 ASP A CA 1
ATOM 1312 C C . ASP A 1 171 ? -1.652 14.266 -3.381 1 98.81 171 ASP A C 1
ATOM 1314 O O . ASP A 1 171 ? -2.176 14.477 -4.48 1 98.81 171 ASP A O 1
ATOM 1318 N N . LEU A 1 172 ? -0.516 14.82 -2.945 1 98.81 172 LEU A N 1
ATOM 1319 C CA . LEU A 1 172 ? 0.21 15.789 -3.76 1 98.81 172 LEU A CA 1
ATOM 1320 C C . LEU A 1 172 ? 0.558 15.203 -5.125 1 98.81 172 LEU A C 1
ATOM 1322 O O . LEU A 1 172 ? 0.407 15.867 -6.148 1 98.81 172 LEU A O 1
ATOM 1326 N N . GLY A 1 173 ? 0.974 13.977 -5.152 1 98.25 173 GLY A N 1
ATOM 1327 C CA . GLY A 1 173 ? 1.39 13.336 -6.387 1 98.25 173 GLY A CA 1
ATOM 1328 C C . GLY A 1 173 ? 0.235 13.039 -7.324 1 98.25 173 GLY A C 1
ATOM 1329 O O . GLY A 1 173 ? 0.431 12.898 -8.531 1 98.25 173 GLY A O 1
ATOM 1330 N N . ALA A 1 174 ? -0.96 12.953 -6.801 1 97.75 174 ALA A N 1
ATOM 1331 C CA . ALA A 1 174 ? -2.133 12.562 -7.574 1 97.75 174 ALA A CA 1
ATOM 1332 C C . ALA A 1 174 ? -2.922 13.781 -8.047 1 97.75 174 ALA A C 1
ATOM 1334 O O . ALA A 1 174 ? -3.801 13.664 -8.898 1 97.75 174 ALA A O 1
ATOM 1335 N N . ASP A 1 175 ? -2.619 14.938 -7.473 1 98.75 175 ASP A N 1
ATOM 1336 C CA . ASP A 1 175 ? -3.453 16.109 -7.668 1 98.75 175 ASP A CA 1
ATOM 1337 C C . ASP A 1 175 ? -4.922 15.805 -7.387 1 98.75 175 ASP A C 1
ATOM 1339 O O . ASP A 1 175 ? -5.797 16.141 -8.188 1 98.75 175 ASP A O 1
ATOM 1343 N N . ARG A 1 176 ? -5.121 15.102 -6.25 1 98.75 176 ARG A N 1
ATOM 1344 C CA . ARG A 1 176 ? -6.469 14.711 -5.855 1 98.75 176 ARG A CA 1
ATOM 1345 C C . ARG A 1 176 ? -6.633 14.758 -4.34 1 98.75 176 ARG A C 1
ATOM 1347 O O . ARG A 1 176 ? -5.652 14.625 -3.604 1 98.75 176 ARG A O 1
ATOM 1354 N N . ILE A 1 177 ? -7.84 15.023 -3.945 1 98.94 177 ILE A N 1
ATOM 1355 C CA . ILE A 1 177 ? -8.297 14.656 -2.609 1 98.94 177 ILE A CA 1
ATOM 1356 C C . ILE A 1 177 ? -9.109 13.359 -2.682 1 98.94 177 ILE A C 1
ATOM 1358 O O . ILE A 1 177 ? -10.203 13.336 -3.248 1 98.94 177 ILE A O 1
ATOM 1362 N N . TYR A 1 178 ? -8.586 12.297 -2.137 1 98.75 178 TYR A N 1
ATOM 1363 C CA . TYR A 1 178 ? -9.375 11.07 -2.051 1 98.75 178 TYR A CA 1
ATOM 1364 C C . TYR A 1 178 ? -10.312 11.109 -0.853 1 98.75 178 TYR A C 1
ATOM 1366 O O . TYR A 1 178 ? -9.945 11.594 0.22 1 98.75 178 TYR A O 1
ATOM 1374 N N . VAL A 1 179 ? -11.539 10.617 -1.049 1 98.81 179 VAL A N 1
ATOM 1375 C CA . VAL A 1 179 ? -12.562 10.703 -0.014 1 98.81 179 VAL A CA 1
ATOM 1376 C C . VAL A 1 179 ? -13.008 9.297 0.395 1 98.81 179 VAL A C 1
ATOM 1378 O O . VAL A 1 179 ? -13.461 8.516 -0.442 1 98.81 179 VAL A O 1
ATOM 1381 N N . TYR A 1 180 ? -12.914 9.047 1.665 1 98.62 180 TYR A N 1
ATOM 1382 C CA . TYR A 1 180 ? -13.281 7.746 2.201 1 98.62 180 TYR A CA 1
ATOM 1383 C C . TYR A 1 180 ? -14.398 7.875 3.232 1 98.62 180 TYR A C 1
ATOM 1385 O O . TYR A 1 180 ? -14.406 8.82 4.027 1 98.62 180 TYR A O 1
ATOM 1393 N N . ARG A 1 181 ? -15.297 6.918 3.205 1 98.12 181 ARG A N 1
ATOM 1394 C CA . ARG A 1 181 ? -16.172 6.723 4.359 1 98.12 181 ARG A CA 1
ATOM 1395 C C . ARG A 1 181 ? -15.422 6.035 5.496 1 98.12 181 ARG A C 1
ATOM 1397 O O . ARG A 1 181 ? -14.617 5.129 5.262 1 98.12 181 ARG A O 1
ATOM 1404 N N . TYR A 1 182 ? -15.664 6.496 6.676 1 98.44 182 TYR A N 1
ATOM 1405 C CA . TYR A 1 182 ? -15.062 5.926 7.875 1 98.44 182 TYR A CA 1
ATOM 1406 C C . TYR A 1 182 ? -16.125 5.285 8.766 1 98.44 182 TYR A C 1
ATOM 1408 O O . TYR A 1 182 ? -16.969 5.98 9.32 1 98.44 182 TYR A O 1
ATOM 1416 N N . ASP A 1 183 ? -16.016 3.955 8.867 1 97.12 183 ASP A N 1
ATOM 1417 C CA . ASP A 1 183 ? -17.016 3.221 9.656 1 97.12 183 ASP A CA 1
ATOM 1418 C C . ASP A 1 183 ? -16.375 2.035 10.375 1 97.12 183 ASP A C 1
ATOM 1420 O O . ASP A 1 183 ? -16.609 0.881 10.008 1 97.12 183 ASP A O 1
ATOM 1424 N N . PRO A 1 184 ? -15.672 2.318 11.453 1 95.88 184 PRO A N 1
ATOM 1425 C CA . PRO A 1 184 ? -14.969 1.244 12.164 1 95.88 184 PRO A CA 1
ATOM 1426 C C . PRO A 1 184 ? -15.914 0.304 12.898 1 95.88 184 PRO A C 1
ATOM 1428 O O . PRO A 1 184 ? -15.539 -0.818 13.242 1 95.88 184 PRO A O 1
ATOM 1431 N N . ALA A 1 185 ? -17.078 0.755 13.227 1 94.62 185 ALA A N 1
ATOM 1432 C CA . ALA A 1 185 ? -18.047 -0.109 13.898 1 94.62 185 ALA A CA 1
ATOM 1433 C C . ALA A 1 185 ? -18.531 -1.221 12.969 1 94.62 185 ALA A C 1
ATOM 1435 O O . ALA A 1 185 ? -18.594 -2.385 13.367 1 94.62 185 ALA A O 1
ATOM 1436 N N . ALA A 1 186 ? -18.812 -0.851 11.727 1 91.38 186 ALA A N 1
ATOM 1437 C CA . ALA A 1 186 ? -19.297 -1.829 10.758 1 91.38 186 ALA A CA 1
ATOM 1438 C C . ALA A 1 186 ? -18.156 -2.723 10.273 1 91.38 186 ALA A C 1
ATOM 1440 O O . ALA A 1 186 ? -18.344 -3.912 10.016 1 91.38 186 ALA A O 1
ATOM 1441 N N . HIS A 1 187 ? -16.953 -2.092 10.133 1 90.56 187 HIS A N 1
ATOM 1442 C CA . HIS A 1 187 ? -15.812 -2.83 9.617 1 90.56 187 HIS A CA 1
ATOM 1443 C C . HIS A 1 187 ? -14.555 -2.537 10.438 1 90.56 187 HIS A C 1
ATOM 1445 O O . HIS A 1 187 ? -13.672 -1.806 9.984 1 90.56 187 HIS A O 1
ATOM 1451 N N . PRO A 1 188 ? -14.359 -3.211 11.477 1 89.88 188 PRO A N 1
ATOM 1452 C CA . PRO A 1 188 ? -13.266 -2.885 12.398 1 89.88 188 PRO A CA 1
ATOM 1453 C C . PRO A 1 188 ? -11.883 -3.121 11.781 1 89.88 188 PRO A C 1
ATOM 1455 O O . PRO A 1 188 ? -10.922 -2.434 12.133 1 89.88 188 PRO A O 1
ATOM 1458 N N . GLU A 1 189 ? -11.758 -4.062 10.875 1 91.25 189 GLU A N 1
ATOM 1459 C CA . GLU A 1 189 ? -10.469 -4.387 10.281 1 91.25 189 GLU A CA 1
ATOM 1460 C C . GLU A 1 189 ? -10.234 -3.594 9 1 91.25 189 GLU A C 1
ATOM 1462 O O . GLU A 1 189 ? -9.141 -3.637 8.422 1 91.25 189 GLU A O 1
ATOM 1467 N N . HIS A 1 190 ? -11.273 -2.93 8.578 1 93.75 190 HIS A N 1
ATOM 1468 C CA . HIS A 1 190 ? -11.273 -2.182 7.328 1 93.75 190 HIS A CA 1
ATOM 1469 C C . HIS A 1 190 ? -12.172 -0.955 7.418 1 93.75 190 HIS A C 1
ATOM 1471 O O . HIS A 1 190 ? -13.156 -0.842 6.68 1 93.75 190 HIS A O 1
ATOM 1477 N N . PRO A 1 191 ? -11.75 -0.064 8.195 1 97.19 191 PRO A N 1
ATOM 1478 C CA . PRO A 1 191 ? -12.703 0.999 8.539 1 97.19 191 PRO A CA 1
ATOM 1479 C C . PRO A 1 191 ? -12.883 2.014 7.414 1 97.19 191 PRO A C 1
ATOM 1481 O O . PRO A 1 191 ? -13.805 2.832 7.461 1 97.19 191 PRO A O 1
ATOM 1484 N N . LEU A 1 192 ? -12.008 2.096 6.441 1 97.62 192 LEU A N 1
ATOM 1485 C CA . LEU A 1 192 ? -12.125 3.049 5.34 1 97.62 192 LEU A CA 1
ATOM 1486 C C . LEU A 1 192 ? -12.648 2.363 4.082 1 97.62 192 LEU A C 1
ATOM 1488 O O . LEU A 1 192 ? -12.164 1.294 3.707 1 97.62 192 LEU A O 1
ATOM 1492 N N . SER A 1 193 ? -13.609 2.896 3.451 1 95.69 193 SER A N 1
ATOM 1493 C CA . SER A 1 193 ? -14.086 2.521 2.125 1 95.69 193 SER A CA 1
ATOM 1494 C C . SER A 1 193 ? -14.266 3.748 1.237 1 95.69 193 SER A C 1
ATOM 1496 O O . SER A 1 193 ? -14.609 4.828 1.724 1 95.69 193 SER A O 1
ATOM 1498 N N . ALA A 1 194 ? -14.023 3.629 -0.02 1 95.94 194 ALA A N 1
ATOM 1499 C CA . ALA A 1 194 ? -14.188 4.758 -0.931 1 95.94 194 ALA A CA 1
ATOM 1500 C C . ALA A 1 194 ? -15.594 5.344 -0.842 1 95.94 194 ALA A C 1
ATOM 1502 O O . ALA A 1 194 ? -16.578 4.602 -0.777 1 95.94 194 ALA A O 1
ATOM 1503 N N . ASN A 1 195 ? -15.617 6.656 -0.753 1 97.62 195 ASN A N 1
ATOM 1504 C CA . ASN A 1 195 ? -16.922 7.305 -0.841 1 97.62 195 ASN A CA 1
ATOM 1505 C C . ASN A 1 195 ? -17.531 7.156 -2.234 1 97.62 195 ASN A C 1
ATOM 1507 O O . ASN A 1 195 ? -17.047 7.762 -3.193 1 97.62 195 ASN A O 1
ATOM 1511 N N . GLU A 1 196 ? -18.578 6.469 -2.332 1 94.81 196 GLU A N 1
ATOM 1512 C CA . GLU A 1 196 ? -19.156 6.152 -3.631 1 94.81 196 GLU A CA 1
ATOM 1513 C C . GLU A 1 196 ? -19.641 7.41 -4.348 1 94.81 196 GLU A C 1
ATOM 1515 O O . GLU A 1 196 ? -19.5 7.531 -5.566 1 94.81 196 GLU A O 1
ATOM 1520 N N . ALA A 1 197 ? -20.219 8.312 -3.602 1 97.06 197 ALA A N 1
ATOM 1521 C CA . ALA A 1 197 ? -20.781 9.516 -4.191 1 97.06 197 ALA A CA 1
ATOM 1522 C C . ALA A 1 197 ? -19.688 10.398 -4.789 1 97.06 197 ALA A C 1
ATOM 1524 O O . ALA A 1 197 ? -19.922 11.078 -5.797 1 97.06 197 ALA A O 1
ATOM 1525 N N . GLN A 1 198 ? -18.531 10.477 -4.25 1 98.06 198 GLN A N 1
ATOM 1526 C CA . GLN A 1 198 ? -17.359 11.234 -4.688 1 98.06 198 GLN A CA 1
ATOM 1527 C C . GLN A 1 198 ? -16.078 10.617 -4.152 1 98.06 198 GLN A C 1
ATOM 1529 O O . GLN A 1 198 ? -15.562 11.039 -3.111 1 98.06 198 GLN A O 1
ATOM 1534 N N . PRO A 1 199 ? -15.586 9.664 -4.859 1 97.25 199 PRO A N 1
ATOM 1535 C CA . PRO A 1 199 ? -14.414 8.945 -4.348 1 97.25 199 PRO A CA 1
ATOM 1536 C C . PRO A 1 199 ? -13.164 9.828 -4.289 1 97.25 199 PRO A C 1
ATOM 1538 O O . PRO A 1 199 ? -12.227 9.531 -3.541 1 97.25 199 PRO A O 1
ATOM 1541 N N . PHE A 1 200 ? -13.203 10.875 -5.129 1 98.19 200 PHE A N 1
ATOM 1542 C CA . PHE A 1 200 ? -12.109 11.836 -5.082 1 98.19 200 PHE A CA 1
ATOM 1543 C C . PHE A 1 200 ? -12.523 13.164 -5.699 1 98.19 200 PHE A C 1
ATOM 1545 O O . PHE A 1 200 ? -13.547 13.25 -6.379 1 98.19 200 PHE A O 1
ATOM 1552 N N . VAL A 1 201 ? -11.789 14.188 -5.395 1 98.75 201 VAL A N 1
ATOM 1553 C CA . VAL A 1 201 ? -11.867 15.5 -6.027 1 98.75 201 VAL A CA 1
ATOM 1554 C C . VAL A 1 201 ? -10.641 15.719 -6.91 1 98.75 201 VAL A C 1
ATOM 1556 O O . VAL A 1 201 ? -9.508 15.625 -6.438 1 98.75 201 VAL A O 1
ATOM 1559 N N . GLU A 1 202 ? -10.891 15.977 -8.195 1 98.31 202 GLU A N 1
ATOM 1560 C CA . GLU A 1 202 ? -9.789 16.312 -9.086 1 98.31 202 GLU A CA 1
ATOM 1561 C C . GLU A 1 202 ? -9.367 17.766 -8.914 1 98.31 202 GLU A C 1
ATOM 1563 O O . GLU A 1 202 ? -10.211 18.672 -8.898 1 98.31 202 GLU A O 1
ATOM 1568 N N . LEU A 1 203 ? -8.148 17.938 -8.75 1 98.81 203 LEU A N 1
ATOM 1569 C CA . LEU A 1 203 ? -7.586 19.281 -8.656 1 98.81 203 LEU A CA 1
ATOM 1570 C C . LEU A 1 203 ? -6.777 19.625 -9.906 1 98.81 203 LEU A C 1
ATOM 1572 O O . LEU A 1 203 ? -6.484 18.75 -10.719 1 98.81 203 LEU A O 1
ATOM 1576 N N . PRO A 1 204 ? -6.484 20.922 -10.156 1 98.31 204 PRO A N 1
ATOM 1577 C CA . PRO A 1 204 ? -5.695 21.25 -11.344 1 98.31 204 PRO A CA 1
ATOM 1578 C C . PRO A 1 204 ? -4.387 20.469 -11.43 1 98.31 204 PRO A C 1
ATOM 1580 O O . PRO A 1 204 ? -3.686 20.328 -10.422 1 98.31 204 PRO A O 1
ATOM 1583 N N . PRO A 1 205 ? -4.109 19.906 -12.641 1 98.31 205 PRO A N 1
ATOM 1584 C CA . PRO A 1 205 ? -2.844 19.188 -12.781 1 98.31 205 PRO A CA 1
ATOM 1585 C C . PRO A 1 205 ? -1.643 20.016 -12.32 1 98.31 205 PRO A C 1
ATOM 1587 O O . PRO A 1 205 ? -1.528 21.188 -12.68 1 98.31 205 PRO A O 1
ATOM 1590 N N . GLY A 1 206 ? -0.819 19.438 -11.516 1 98.44 206 GLY A N 1
ATOM 1591 C CA . GLY A 1 206 ? 0.392 20.109 -11.062 1 98.44 206 GLY A CA 1
ATOM 1592 C C . GLY A 1 206 ? 0.162 21.016 -9.867 1 98.44 206 GLY A C 1
ATOM 1593 O O . GLY A 1 206 ? 1.026 21.812 -9.516 1 98.44 206 GLY A O 1
ATOM 1594 N N . SER A 1 207 ? -1.008 20.953 -9.211 1 98.44 207 SER A N 1
ATOM 1595 C CA . SER A 1 207 ? -1.304 21.875 -8.117 1 98.44 207 SER A CA 1
ATOM 1596 C C . SER A 1 207 ? -0.688 21.391 -6.809 1 98.44 207 SER A C 1
ATOM 1598 O O . SER A 1 207 ? -0.234 22.188 -5.992 1 98.44 207 SER A O 1
ATOM 1600 N N . GLY A 1 208 ? -0.719 20 -6.512 1 98.75 208 GLY A N 1
ATOM 1601 C CA . GLY A 1 208 ? -0.036 19.422 -5.371 1 98.75 208 GLY A CA 1
ATOM 1602 C C . GLY A 1 208 ? -0.727 19.703 -4.051 1 98.75 208 GLY A C 1
ATOM 1603 O O . GLY A 1 208 ? -0.224 20.469 -3.232 1 98.75 208 GLY A O 1
ATOM 1604 N N . PRO A 1 209 ? -1.921 19.078 -3.863 1 98.88 209 PRO A N 1
ATOM 1605 C CA . PRO A 1 209 ? -2.605 19.266 -2.582 1 98.88 209 PRO A CA 1
ATOM 1606 C C . PRO A 1 209 ? -1.784 18.766 -1.396 1 98.88 209 PRO A C 1
ATOM 1608 O O . PRO A 1 209 ? -1.153 17.703 -1.477 1 98.88 209 PRO A O 1
ATOM 1611 N N . ARG A 1 210 ? -1.818 19.531 -0.293 1 98.81 210 ARG A N 1
ATOM 1612 C CA . ARG A 1 210 ? -0.942 19.266 0.839 1 98.81 210 ARG A CA 1
ATOM 1613 C C . ARG A 1 210 ? -1.743 19.109 2.129 1 98.81 210 ARG A C 1
ATOM 1615 O O . ARG A 1 210 ? -2.084 18 2.525 1 98.81 210 ARG A O 1
ATOM 1622 N N . HIS A 1 211 ? -2.205 20.188 2.775 1 98.88 211 HIS A N 1
ATOM 1623 C CA . HIS A 1 211 ? -2.949 20.156 4.031 1 98.88 211 HIS A CA 1
ATOM 1624 C C . HIS A 1 211 ? -4.367 20.688 3.84 1 98.88 211 HIS A C 1
ATOM 1626 O O . HIS A 1 211 ? -4.582 21.641 3.096 1 98.88 211 HIS A O 1
ATOM 1632 N N . LEU A 1 212 ? -5.316 20.062 4.496 1 98.88 212 LEU A N 1
ATOM 1633 C CA . LEU A 1 212 ? -6.727 20.438 4.469 1 98.88 212 LEU A CA 1
ATOM 1634 C C . LEU A 1 212 ? -7.25 20.688 5.879 1 98.88 212 LEU A C 1
ATOM 1636 O O . LEU A 1 212 ? -6.953 19.938 6.805 1 98.88 212 LEU A O 1
ATOM 1640 N N . VAL A 1 213 ? -8 21.781 6.055 1 98.69 213 VAL A N 1
ATOM 1641 C CA . VAL A 1 213 ? -8.695 22.047 7.312 1 98.69 213 VAL A CA 1
ATOM 1642 C C . VAL A 1 213 ? -10.141 22.453 7.035 1 98.69 213 VAL A C 1
ATOM 1644 O O . VAL A 1 213 ? -10.445 23 5.973 1 98.69 213 VAL A O 1
ATOM 1647 N N . PHE A 1 214 ? -10.984 22.141 7.957 1 98.5 214 PHE A N 1
ATOM 1648 C CA . PHE A 1 214 ? -12.367 22.578 7.859 1 98.5 214 PHE A CA 1
ATOM 1649 C C . PHE A 1 214 ? -12.57 23.906 8.578 1 98.5 214 PHE A C 1
ATOM 1651 O O . PHE A 1 214 ? -11.906 24.172 9.578 1 98.5 214 PHE A O 1
ATOM 1658 N N . GLY A 1 215 ? -13.461 24.688 8.016 1 97.19 215 GLY A N 1
ATOM 1659 C CA . GLY A 1 215 ? -13.797 25.969 8.625 1 97.19 215 GLY A CA 1
ATOM 1660 C C . GLY A 1 215 ? -14.539 25.828 9.938 1 97.19 215 GLY A C 1
ATOM 1661 O O . GLY A 1 215 ? -14.812 24.703 10.383 1 97.19 215 GLY A O 1
ATOM 1662 N N . PRO A 1 216 ? -14.812 26.969 10.578 1 93.75 216 PRO A N 1
ATOM 1663 C CA . PRO A 1 216 ? -15.344 26.969 11.945 1 93.75 216 PRO A CA 1
ATOM 1664 C C . PRO A 1 216 ? -16.734 26.359 12.031 1 93.75 216 PRO A C 1
ATOM 1666 O O . PRO A 1 216 ? -17.094 25.781 13.055 1 93.75 216 PRO A O 1
ATOM 1669 N N . ASP A 1 217 ? -17.5 26.438 10.977 1 94.38 217 ASP A N 1
ATOM 1670 C CA . ASP A 1 217 ? -18.859 25.906 11.047 1 94.38 217 ASP A CA 1
ATOM 1671 C C . ASP A 1 217 ? -18.953 24.578 10.328 1 94.38 217 ASP A C 1
ATOM 1673 O O . ASP A 1 217 ? -20.047 24.016 10.195 1 94.38 217 ASP A O 1
ATOM 1677 N N . GLY A 1 218 ? -17.859 24.141 9.766 1 96.62 218 GLY A N 1
ATOM 1678 C CA . GLY A 1 218 ? -17.797 22.828 9.141 1 96.62 218 GLY A CA 1
ATOM 1679 C C . GLY A 1 218 ? -18.406 22.797 7.754 1 96.62 218 GLY A C 1
ATOM 1680 O O . GLY A 1 218 ? -18.578 21.734 7.164 1 96.62 218 GLY A O 1
ATOM 1681 N N . LYS A 1 219 ? -18.703 23.938 7.188 1 97.62 219 LYS A N 1
ATOM 1682 C CA . LYS A 1 219 ? -19.391 24 5.906 1 97.62 219 LYS A CA 1
ATOM 1683 C C . LYS A 1 219 ? -18.406 24.234 4.758 1 97.62 219 LYS A C 1
ATOM 1685 O O . LYS A 1 219 ? -18.766 24.047 3.592 1 97.62 219 LYS A O 1
ATOM 1690 N N . GLN A 1 220 ? -17.234 24.719 5.121 1 98.56 220 GLN A N 1
ATOM 1691 C CA . GLN A 1 220 ? -16.172 24.906 4.129 1 98.56 220 GLN A CA 1
ATOM 1692 C C . GLN A 1 220 ? -14.914 24.141 4.512 1 98.56 220 GLN A C 1
ATOM 1694 O O . GLN A 1 220 ? -14.711 23.812 5.684 1 98.56 220 GLN A O 1
ATOM 1699 N N . ALA A 1 221 ? -14.148 23.812 3.527 1 98.88 221 ALA A N 1
ATOM 1700 C CA . ALA A 1 221 ? -12.805 23.266 3.689 1 98.88 221 ALA A CA 1
ATOM 1701 C C . ALA A 1 221 ? -11.773 24.109 2.939 1 98.88 221 ALA A C 1
ATOM 1703 O O . ALA A 1 221 ? -12.078 24.688 1.894 1 98.88 221 ALA A O 1
ATOM 1704 N N . TYR A 1 222 ? -10.656 24.25 3.471 1 98.94 222 TYR A N 1
ATOM 1705 C CA . TYR A 1 222 ? -9.531 25 2.902 1 98.94 222 TYR A CA 1
ATOM 1706 C C . TYR A 1 222 ? -8.328 24.094 2.691 1 98.94 222 TYR A C 1
ATOM 1708 O O . TYR A 1 222 ? -7.98 23.297 3.568 1 98.94 222 TYR A O 1
ATOM 1716 N N . LEU A 1 223 ? -7.746 24.188 1.543 1 98.94 223 LEU A N 1
ATOM 1717 C CA . LEU A 1 223 ? -6.68 23.281 1.123 1 98.94 223 LEU A CA 1
ATOM 1718 C C . LEU A 1 223 ? -5.488 24.062 0.579 1 98.94 223 LEU A C 1
ATOM 1720 O O . LEU A 1 223 ? -5.648 24.906 -0.308 1 98.94 223 LEU A O 1
ATOM 1724 N N . THR A 1 224 ? -4.332 23.844 1.123 1 98.94 224 THR A N 1
ATOM 1725 C CA . THR A 1 224 ? -3.145 24.391 0.472 1 98.94 224 THR A CA 1
ATOM 1726 C C . THR A 1 224 ? -2.744 23.531 -0.725 1 98.94 224 THR A C 1
ATOM 1728 O O . THR A 1 224 ? -2.715 22.297 -0.633 1 98.94 224 THR A O 1
ATOM 1731 N N . LEU A 1 225 ? -2.51 24.125 -1.849 1 98.88 225 LEU A N 1
ATOM 1732 C CA . LEU A 1 225 ? -1.889 23.54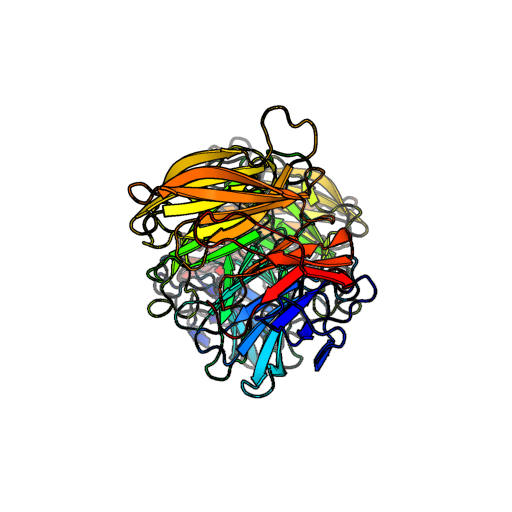7 -3.035 1 98.88 225 LEU A CA 1
ATOM 1733 C C . LEU A 1 225 ? -0.419 23.938 -3.127 1 98.88 225 LEU A C 1
ATOM 1735 O O . LEU A 1 225 ? -0.094 25.031 -3.596 1 98.88 225 LEU A O 1
ATOM 1739 N N . GLU A 1 226 ? 0.383 23.047 -2.705 1 98.81 226 GLU A N 1
ATOM 1740 C CA . GLU A 1 226 ? 1.794 23.359 -2.488 1 98.81 226 GLU A CA 1
ATOM 1741 C C . GLU A 1 226 ? 2.459 23.828 -3.779 1 98.81 226 GLU A C 1
ATOM 1743 O O . GLU A 1 226 ? 3.115 24.875 -3.801 1 98.81 226 GLU A O 1
ATOM 1748 N N . MET A 1 227 ? 2.283 23.109 -4.84 1 98.38 227 MET A N 1
ATOM 1749 C CA . MET A 1 227 ? 3.018 23.359 -6.078 1 98.38 227 MET A CA 1
ATOM 1750 C C . MET A 1 227 ? 2.443 24.547 -6.824 1 98.38 227 MET A C 1
ATOM 1752 O O . MET A 1 227 ? 3.166 25.25 -7.539 1 98.38 227 MET A O 1
ATOM 1756 N N . GLN A 1 228 ? 1.166 24.828 -6.562 1 97.75 228 GLN A N 1
ATOM 1757 C CA . GLN A 1 228 ? 0.522 25.984 -7.188 1 97.75 228 GLN A CA 1
ATOM 1758 C C . GLN A 1 228 ? 0.735 27.25 -6.359 1 97.75 228 GLN A C 1
ATOM 1760 O O . GLN A 1 228 ? 0.633 28.359 -6.879 1 97.75 228 GLN A O 1
ATOM 1765 N N . GLY A 1 229 ? 0.977 27.125 -5.074 1 98.44 229 GLY A N 1
ATOM 1766 C CA . GLY A 1 229 ? 1.176 28.266 -4.199 1 98.44 229 GLY A CA 1
ATOM 1767 C C . GLY A 1 229 ? -0.114 29 -3.861 1 98.44 229 GLY A C 1
ATOM 1768 O O . GLY A 1 229 ? -0.153 30.234 -3.848 1 98.44 229 GLY A O 1
ATOM 1769 N N . SER A 1 230 ? -1.156 28.234 -3.619 1 98.75 230 SER A N 1
ATOM 1770 C CA . SER A 1 230 ? -2.463 28.844 -3.387 1 98.75 230 SER A CA 1
ATOM 1771 C C . SER A 1 230 ? -3.26 28.062 -2.348 1 98.75 230 SER A C 1
ATOM 1773 O O . SER A 1 230 ? -2.818 27.016 -1.882 1 98.75 230 SER A O 1
ATOM 1775 N N . VAL A 1 231 ? -4.348 28.641 -1.913 1 98.94 231 VAL A N 1
ATOM 1776 C CA . VAL A 1 231 ? -5.344 27.984 -1.073 1 98.94 231 VAL A CA 1
ATOM 1777 C C . VAL A 1 231 ? -6.637 27.797 -1.859 1 98.94 231 VAL A C 1
ATOM 1779 O O . VAL A 1 231 ? -7.215 28.766 -2.357 1 98.94 231 VAL A O 1
ATOM 1782 N N . ALA A 1 232 ? -7.059 26.562 -1.996 1 98.94 232 ALA A N 1
ATOM 1783 C CA . ALA A 1 232 ? -8.359 26.25 -2.588 1 98.94 232 ALA A CA 1
ATOM 1784 C C . ALA A 1 232 ? -9.445 26.188 -1.52 1 98.94 232 ALA A C 1
ATOM 1786 O O . ALA A 1 232 ? -9.227 25.656 -0.429 1 98.94 232 ALA A O 1
ATOM 1787 N N . VAL A 1 233 ? -10.602 26.766 -1.853 1 98.88 233 VAL A N 1
ATOM 1788 C CA . VAL A 1 233 ? -11.758 26.75 -0.97 1 98.88 233 VAL A CA 1
ATOM 1789 C C . VAL A 1 233 ? -12.836 25.828 -1.536 1 98.88 233 VAL A C 1
ATOM 1791 O O . VAL A 1 233 ? -13.086 25.828 -2.742 1 98.88 233 VAL A O 1
ATOM 1794 N N . PHE A 1 234 ? -13.422 25.047 -0.661 1 98.94 234 PHE A N 1
ATOM 1795 C CA . PHE A 1 234 ? -14.508 24.141 -1.044 1 98.94 234 PHE A CA 1
ATOM 1796 C C . PHE A 1 234 ? -15.727 24.344 -0.155 1 98.94 234 PHE A C 1
ATOM 1798 O O . PHE A 1 234 ? -15.586 24.625 1.04 1 98.94 234 PHE A O 1
ATOM 1805 N N . ASP A 1 235 ? -16.875 24.188 -0.765 1 98.81 235 ASP A N 1
ATOM 1806 C CA . ASP A 1 235 ? -18.047 23.875 0.047 1 98.81 235 ASP A CA 1
ATOM 1807 C C . ASP A 1 235 ? -18.047 22.406 0.454 1 98.81 235 ASP A C 1
ATOM 1809 O O . ASP A 1 235 ? -17.672 21.531 -0.334 1 98.81 235 ASP A O 1
ATOM 1813 N N . TYR A 1 236 ? -18.453 22.156 1.694 1 98.62 236 TYR A N 1
ATOM 1814 C CA . TYR A 1 236 ? -18.516 20.797 2.188 1 98.62 236 TYR A CA 1
ATOM 1815 C C . TYR A 1 236 ? -19.922 20.422 2.619 1 98.62 236 TYR A C 1
ATOM 1817 O O . TYR A 1 236 ? -20.578 21.172 3.357 1 98.62 236 TYR A O 1
ATOM 1825 N N . ALA A 1 237 ? -20.391 19.25 2.154 1 98.19 237 ALA A N 1
ATOM 1826 C CA . ALA A 1 237 ? -21.672 18.688 2.605 1 98.19 237 ALA A CA 1
ATOM 1827 C C . ALA A 1 237 ? -21.641 17.156 2.52 1 98.19 237 ALA A C 1
ATOM 1829 O O . ALA A 1 237 ? -21.531 16.594 1.429 1 98.19 237 ALA A O 1
ATOM 1830 N N . ASP A 1 238 ? -21.719 16.5 3.602 1 97.69 238 ASP A N 1
ATOM 1831 C CA . ASP A 1 238 ? -21.922 15.055 3.705 1 97.69 238 ASP A CA 1
ATOM 1832 C C . ASP A 1 238 ? -20.906 14.289 2.859 1 97.69 238 ASP A C 1
ATOM 1834 O O . ASP A 1 238 ? -21.281 13.5 1.995 1 97.69 238 ASP A O 1
ATOM 1838 N N . GLY A 1 239 ? -19.656 14.602 3.062 1 98.25 239 GLY A N 1
ATOM 1839 C CA . GLY A 1 239 ? -18.594 13.859 2.402 1 98.25 239 GLY A CA 1
ATOM 1840 C C . GLY A 1 239 ? -18.266 14.391 1.02 1 98.25 239 GLY A C 1
ATOM 1841 O O . GLY A 1 239 ? -17.406 13.844 0.33 1 98.25 239 GLY A O 1
ATOM 1842 N N . LYS A 1 240 ? -18.922 15.477 0.631 1 98.62 240 LYS A N 1
ATOM 1843 C CA . LYS A 1 240 ? -18.703 16.031 -0.701 1 98.62 240 LYS A CA 1
ATOM 1844 C C . LYS A 1 240 ? -18.016 17.391 -0.621 1 98.62 240 LYS A C 1
ATOM 1846 O O . LYS A 1 240 ? -18.391 18.234 0.195 1 98.62 240 LYS A O 1
ATOM 1851 N N . LEU A 1 241 ? -16.984 17.547 -1.422 1 98.88 241 LEU A N 1
ATOM 1852 C CA . LEU A 1 241 ? -16.312 18.828 -1.59 1 98.88 241 LEU A CA 1
ATOM 1853 C C . LEU A 1 241 ? -16.594 19.422 -2.965 1 98.88 241 LEU A C 1
ATOM 1855 O O . LEU A 1 241 ? -16.406 18.766 -3.984 1 98.88 241 LEU A O 1
ATOM 1859 N N . THR A 1 242 ? -17.078 20.625 -3.014 1 98.75 242 THR A N 1
ATOM 1860 C CA . THR A 1 242 ? -17.312 21.359 -4.25 1 98.75 242 THR A CA 1
ATOM 1861 C C . THR A 1 242 ? -16.422 22.594 -4.332 1 98.75 242 THR A C 1
ATOM 1863 O O . THR A 1 242 ? -16.469 23.469 -3.461 1 98.75 242 THR A O 1
ATOM 1866 N N . PRO A 1 243 ? -15.648 22.672 -5.363 1 98.69 243 PRO A N 1
ATOM 1867 C CA . PRO A 1 243 ? -14.75 23.828 -5.469 1 98.69 243 PRO A CA 1
ATOM 1868 C C . PRO A 1 243 ? -15.492 25.156 -5.461 1 98.69 243 PRO A C 1
ATOM 1870 O O . PRO A 1 243 ? -16.562 25.281 -6.062 1 98.69 243 PRO A O 1
ATOM 1873 N N . LYS A 1 244 ? -14.875 26.156 -4.82 1 98.56 244 LYS A N 1
ATOM 1874 C CA . LYS A 1 244 ? -15.539 27.453 -4.652 1 98.56 244 LYS A CA 1
ATOM 1875 C C . LYS A 1 244 ? -14.609 28.594 -5.035 1 98.56 244 LYS A C 1
ATOM 1877 O O . LYS A 1 244 ? -15.031 29.547 -5.688 1 98.56 244 LYS A O 1
ATOM 1882 N N . GLN A 1 245 ? -13.375 28.578 -4.605 1 98.62 245 GLN A N 1
ATOM 1883 C CA . GLN A 1 245 ? -12.43 29.672 -4.766 1 98.62 245 GLN A CA 1
ATOM 1884 C C . GLN A 1 245 ? -10.992 29.156 -4.75 1 98.62 245 GLN A C 1
ATOM 1886 O O . GLN A 1 245 ? -10.711 28.094 -4.195 1 98.62 245 GLN A O 1
ATOM 1891 N N . ASN A 1 246 ? -10.117 29.812 -5.43 1 98.69 246 ASN A N 1
ATOM 1892 C CA . ASN A 1 246 ? -8.672 29.625 -5.34 1 98.69 246 ASN A CA 1
ATOM 1893 C C . ASN A 1 246 ? -7.957 30.953 -5.117 1 98.69 246 ASN A C 1
ATOM 1895 O O . ASN A 1 246 ? -8.156 31.906 -5.875 1 98.69 246 ASN A O 1
ATOM 1899 N N . VAL A 1 247 ? -7.141 31.016 -4.102 1 98.75 247 VAL A N 1
ATOM 1900 C CA . VAL A 1 247 ? -6.504 32.281 -3.721 1 98.75 247 VAL A CA 1
ATOM 1901 C C . VAL A 1 247 ? -4.984 32.125 -3.742 1 98.75 247 VAL A C 1
ATOM 1903 O O . VAL A 1 247 ? -4.434 31.281 -3.01 1 98.75 247 VAL A O 1
ATOM 1906 N N . ALA A 1 248 ? -4.316 32.906 -4.516 1 98.44 248 ALA A N 1
ATOM 1907 C CA . ALA A 1 248 ? -2.855 32.906 -4.543 1 98.44 248 ALA A CA 1
ATOM 1908 C C . ALA A 1 248 ? -2.279 33.438 -3.244 1 98.44 248 ALA A C 1
ATOM 1910 O O . ALA A 1 248 ? -2.785 34.438 -2.701 1 98.44 248 ALA A O 1
ATOM 1911 N N . LEU A 1 249 ? -1.233 32.812 -2.777 1 98.69 249 LEU A N 1
ATOM 1912 C CA . LEU A 1 249 ? -0.634 33.25 -1.526 1 98.69 249 LEU A CA 1
ATOM 1913 C C . LEU A 1 249 ? 0.379 34.375 -1.779 1 98.69 249 LEU A C 1
ATOM 1915 O O . LEU A 1 249 ? 0.487 35.312 -0.989 1 98.69 249 LEU A O 1
ATOM 1919 N N . ALA A 1 250 ? 1.066 34.281 -2.807 1 97.75 250 ALA A N 1
ATOM 1920 C CA . ALA A 1 250 ? 2.057 35.312 -3.119 1 97.75 250 ALA A CA 1
ATOM 1921 C C . ALA A 1 250 ? 1.386 36.594 -3.641 1 97.75 250 ALA A C 1
ATOM 1923 O O . ALA A 1 250 ? 0.285 36.531 -4.195 1 97.75 250 ALA A O 1
ATOM 1924 N N . ALA A 1 251 ? 2.076 37.656 -3.49 1 96.62 251 ALA A N 1
ATOM 1925 C CA . ALA A 1 251 ? 1.582 38.938 -4.008 1 96.62 251 ALA A CA 1
ATOM 1926 C C . ALA A 1 251 ? 1.559 38.938 -5.531 1 96.62 251 ALA A C 1
ATOM 1928 O O . ALA A 1 251 ? 2.326 38.219 -6.172 1 96.62 251 ALA A O 1
ATOM 1929 N N . GLU A 1 252 ? 0.651 39.781 -6.023 1 94.38 252 GLU A N 1
ATOM 1930 C CA . GLU A 1 252 ? 0.61 39.938 -7.473 1 94.38 252 GLU A CA 1
ATOM 1931 C C . GLU A 1 252 ? 1.971 40.344 -8.023 1 94.38 252 GLU A C 1
ATOM 1933 O O . GLU A 1 252 ? 2.613 41.25 -7.473 1 94.38 252 GLU A O 1
ATOM 1938 N N . GLY A 1 253 ? 2.398 39.719 -9 1 94.12 253 GLY A N 1
ATOM 1939 C CA . GLY A 1 253 ? 3.645 40.062 -9.656 1 94.12 253 GLY A CA 1
ATOM 1940 C C . GLY A 1 253 ? 4.863 39.438 -9.031 1 94.12 253 GLY A C 1
ATOM 1941 O O . GLY A 1 253 ? 5.984 39.594 -9.508 1 94.12 253 GLY A O 1
ATOM 1942 N N . PHE A 1 254 ? 4.609 38.688 -7.957 1 95.25 254 PHE A N 1
ATOM 1943 C CA . PHE A 1 254 ? 5.727 38 -7.32 1 95.25 254 PHE A CA 1
ATOM 1944 C C . PHE A 1 254 ? 6.422 37.062 -8.312 1 95.25 254 PHE A C 1
ATOM 1946 O O . PHE A 1 254 ? 5.762 36.312 -9.023 1 95.25 254 PHE A O 1
ATOM 1953 N N . GLN A 1 255 ? 7.789 37.062 -8.445 1 94.56 255 GLN A N 1
ATOM 1954 C CA . GLN A 1 255 ? 8.547 36.312 -9.438 1 94.56 255 GLN A CA 1
ATOM 1955 C C . GLN A 1 255 ? 9.305 35.156 -8.797 1 94.56 255 GLN A C 1
ATOM 1957 O O . GLN A 1 255 ? 9.961 34.375 -9.492 1 94.56 255 GLN A O 1
ATOM 1962 N N . GLY A 1 256 ? 9.211 34.969 -7.559 1 96.06 256 GLY A N 1
ATOM 1963 C CA . GLY A 1 256 ? 9.938 33.906 -6.871 1 96.06 256 GLY A CA 1
ATOM 1964 C C . GLY A 1 256 ? 9.172 32.594 -6.797 1 96.06 256 GLY A C 1
ATOM 1965 O O . GLY A 1 256 ? 8.289 32.344 -7.617 1 96.06 256 GLY A O 1
ATOM 1966 N N . GLN A 1 257 ? 9.617 31.688 -5.949 1 96.25 257 GLN A N 1
ATOM 1967 C CA . GLN A 1 257 ? 8.992 30.391 -5.754 1 96.25 257 GLN A CA 1
ATOM 1968 C C . GLN A 1 257 ? 7.973 30.422 -4.621 1 96.25 257 GLN A C 1
ATOM 1970 O O . GLN A 1 257 ? 8.25 30.969 -3.547 1 96.25 257 GLN A O 1
ATOM 1975 N N . SER A 1 258 ? 6.797 30 -4.926 1 96.06 258 SER A N 1
ATOM 1976 C CA . SER A 1 258 ? 5.727 29.859 -3.947 1 96.06 258 SER A CA 1
ATOM 1977 C C . SER A 1 258 ? 5.375 28.391 -3.717 1 96.06 258 SER A C 1
ATOM 1979 O O . SER A 1 258 ? 5.059 27.656 -4.664 1 96.06 258 SER A O 1
ATOM 1981 N N . LYS A 1 259 ? 5.453 27.953 -2.477 1 98.31 259 LYS A N 1
ATOM 1982 C CA . LYS A 1 259 ? 5.113 26.594 -2.064 1 98.31 259 LYS A CA 1
ATOM 1983 C C . LYS A 1 259 ? 4.223 26.594 -0.826 1 98.31 259 LYS A C 1
ATOM 1985 O O . LYS A 1 259 ? 4.719 26.578 0.303 1 98.31 259 LYS A O 1
ATOM 1990 N N . ALA A 1 260 ? 2.934 26.578 -1.086 1 98.75 260 ALA A N 1
ATOM 1991 C CA . ALA A 1 260 ? 1.983 26.625 0.023 1 98.75 260 ALA A CA 1
ATOM 1992 C C . ALA A 1 260 ? 2.193 25.438 0.96 1 98.75 260 ALA A C 1
ATOM 1994 O O . ALA A 1 260 ? 2.443 24.312 0.508 1 98.75 260 ALA A O 1
ATOM 1995 N N . ALA A 1 261 ? 2.109 25.688 2.248 1 98.5 261 ALA A N 1
ATOM 1996 C CA . ALA A 1 261 ? 2.455 24.641 3.195 1 98.5 261 ALA A CA 1
ATOM 1997 C C . ALA A 1 261 ? 1.429 24.547 4.32 1 98.5 261 ALA A C 1
ATOM 1999 O O . ALA A 1 261 ? 0.32 24.047 4.125 1 98.5 261 ALA A O 1
ATOM 2000 N N . ALA A 1 262 ? 1.717 25.062 5.508 1 98.62 262 ALA A N 1
ATOM 2001 C CA . ALA A 1 262 ? 0.858 24.922 6.684 1 98.62 262 ALA A CA 1
ATOM 2002 C C . ALA A 1 262 ? -0.401 25.781 6.539 1 98.62 262 ALA A C 1
ATOM 2004 O O . ALA A 1 262 ? -0.383 26.812 5.875 1 98.62 262 ALA A O 1
ATOM 2005 N N . LEU A 1 263 ? -1.412 25.344 7.176 1 97.69 263 LEU A N 1
ATOM 2006 C CA . LEU A 1 263 ? -2.738 25.938 7.078 1 97.69 263 LEU A CA 1
ATOM 2007 C C . LEU A 1 263 ? -3.521 25.75 8.375 1 97.69 263 LEU A C 1
ATOM 2009 O O . LEU A 1 263 ? -3.75 24.609 8.797 1 97.69 263 LEU A O 1
ATOM 2013 N N . HIS A 1 264 ? -3.912 26.844 9.031 1 98.12 264 HIS A N 1
ATOM 2014 C CA . HIS A 1 264 ? -4.688 26.734 10.266 1 98.12 264 HIS A CA 1
ATOM 2015 C C . HIS A 1 264 ? -5.727 27.844 10.359 1 98.12 264 HIS A C 1
ATOM 2017 O O . HIS A 1 264 ? -5.457 28.984 9.984 1 98.12 264 HIS A O 1
ATOM 2023 N N . VAL A 1 265 ? -6.867 27.5 10.836 1 97.81 265 VAL A N 1
ATOM 2024 C CA . VAL A 1 265 ? -7.891 28.469 11.195 1 97.81 265 VAL A CA 1
ATOM 2025 C C . VAL A 1 265 ? -7.555 29.094 12.547 1 97.81 265 VAL A C 1
ATOM 2027 O O . VAL A 1 265 ? -7.117 28.391 13.469 1 97.81 265 VAL A O 1
ATOM 2030 N N . SER A 1 266 ? -7.75 30.422 12.609 1 97.31 266 SER A N 1
ATOM 2031 C CA . SER A 1 266 ? -7.516 31.078 13.891 1 97.31 266 SER A CA 1
ATOM 2032 C C . SER A 1 266 ? -8.469 30.562 14.961 1 97.31 266 SER A C 1
ATOM 2034 O O . SER A 1 266 ? -9.539 30.031 14.648 1 97.31 266 SER A O 1
ATOM 2036 N N . PRO A 1 267 ? -8.062 30.734 16.234 1 94.31 267 PRO A N 1
ATOM 2037 C CA . PRO A 1 267 ? -8.891 30.219 17.328 1 94.31 267 PRO A CA 1
ATOM 2038 C C . PRO A 1 267 ? -10.312 30.766 17.297 1 94.31 267 PRO A C 1
ATOM 2040 O O . PRO A 1 267 ? -11.25 30.062 17.703 1 94.31 267 PRO A O 1
ATOM 2043 N N . ASP A 1 268 ? -10.531 31.969 16.844 1 95 268 ASP A N 1
ATOM 2044 C CA . ASP A 1 268 ? -11.859 32.594 16.859 1 95 268 ASP A CA 1
ATOM 2045 C C . ASP A 1 268 ? -12.617 32.281 15.57 1 95 268 ASP A C 1
ATOM 2047 O O . ASP A 1 268 ? -13.758 32.688 15.391 1 95 268 ASP A O 1
ATOM 2051 N N . GLY A 1 269 ? -11.945 31.609 14.633 1 96.88 269 GLY A N 1
ATOM 2052 C CA . GLY A 1 269 ? -12.586 31.125 13.422 1 96.88 269 GLY A CA 1
ATOM 2053 C C . GLY A 1 269 ? -12.734 32.219 12.359 1 96.88 269 GLY A C 1
ATOM 2054 O O . GLY A 1 269 ? -13.32 31.969 11.305 1 96.88 269 GLY A O 1
ATOM 2055 N N . ARG A 1 270 ? -12.148 33.344 12.547 1 98 270 ARG A N 1
ATOM 2056 C CA . ARG A 1 270 ? -12.422 34.5 11.672 1 98 270 ARG A CA 1
ATOM 2057 C C . ARG A 1 270 ? -11.359 34.594 10.586 1 98 270 ARG A C 1
ATOM 2059 O O . ARG A 1 270 ? -11.562 35.312 9.586 1 98 270 ARG A O 1
ATOM 2066 N N . PHE A 1 271 ? -10.211 33.938 10.766 1 98.56 271 PHE A N 1
ATOM 2067 C CA . PHE A 1 271 ? -9.102 34.062 9.836 1 98.56 271 PHE A CA 1
ATOM 2068 C C . PHE A 1 271 ? -8.5 32.719 9.523 1 98.56 271 PHE A C 1
ATOM 2070 O O . PHE A 1 271 ? -8.648 31.766 10.305 1 98.56 271 PHE A O 1
ATOM 2077 N N . LEU A 1 272 ? -7.945 32.594 8.391 1 98.69 272 LEU A N 1
ATOM 2078 C CA . LEU A 1 272 ? -7.105 31.484 7.957 1 98.69 272 LEU A CA 1
ATOM 2079 C C . LEU A 1 272 ? -5.664 31.938 7.754 1 98.69 272 LEU A C 1
ATOM 2081 O O . LEU A 1 272 ? -5.418 33 7.188 1 98.69 272 LEU A O 1
ATOM 2085 N N . TYR A 1 273 ? -4.766 31.219 8.312 1 98.88 273 TYR A N 1
ATOM 2086 C CA . TYR A 1 273 ? -3.346 31.484 8.117 1 98.88 273 TYR A CA 1
ATOM 2087 C C . TYR A 1 273 ? -2.691 30.375 7.301 1 98.88 273 TYR A C 1
ATOM 2089 O O . TYR A 1 273 ? -3.012 29.203 7.477 1 98.88 273 TYR A O 1
ATOM 2097 N N . ALA A 1 274 ? -1.82 30.75 6.449 1 98.88 274 ALA A N 1
ATOM 2098 C CA . ALA A 1 274 ? -1.058 29.781 5.66 1 98.88 274 ALA A CA 1
ATOM 2099 C C . ALA A 1 274 ? 0.395 30.234 5.508 1 98.88 274 ALA A C 1
ATOM 2101 O O . ALA A 1 274 ? 0.677 31.422 5.395 1 98.88 274 ALA A O 1
ATOM 2102 N N . THR A 1 275 ? 1.271 29.328 5.559 1 98.88 275 THR A N 1
ATOM 2103 C CA . THR A 1 275 ? 2.652 29.641 5.219 1 98.88 275 THR A CA 1
ATOM 2104 C C . THR A 1 275 ? 2.904 29.453 3.727 1 98.88 275 THR A C 1
ATOM 2106 O O . THR A 1 275 ? 2.342 28.547 3.111 1 98.88 275 THR A O 1
ATOM 2109 N N . ASN A 1 276 ? 3.674 30.297 3.146 1 98.69 276 ASN A N 1
ATOM 2110 C CA . ASN A 1 276 ? 4.156 30.219 1.771 1 98.69 276 ASN A CA 1
ATOM 2111 C C . ASN A 1 276 ? 5.676 30.062 1.716 1 98.69 276 ASN A C 1
ATOM 2113 O O . ASN A 1 276 ? 6.406 31.047 1.83 1 98.69 276 ASN A O 1
ATOM 2117 N N . ARG A 1 277 ? 6.098 28.828 1.553 1 98.69 277 ARG A N 1
ATOM 2118 C CA . ARG A 1 277 ? 7.523 28.531 1.496 1 98.69 277 ARG A CA 1
ATOM 2119 C C . ARG A 1 277 ? 8.133 29 0.177 1 98.69 277 ARG A C 1
ATOM 2121 O O . ARG A 1 277 ? 7.57 29.875 -0.495 1 98.69 277 ARG A O 1
ATOM 2128 N N . GLY A 1 278 ? 9.289 28.438 -0.166 1 97.44 278 GLY A N 1
ATOM 2129 C CA . GLY A 1 278 ? 10.031 28.938 -1.31 1 97.44 278 GLY A CA 1
ATOM 2130 C C . GLY A 1 278 ? 10.805 30.203 -1.008 1 97.44 278 GLY A C 1
ATOM 2131 O O . GLY A 1 278 ? 11.398 30.344 0.065 1 97.44 278 GLY A O 1
ATOM 2132 N N . THR A 1 279 ? 10.789 31.141 -2.064 1 97.75 279 THR A N 1
ATOM 2133 C CA . THR A 1 279 ? 11.562 32.344 -1.844 1 97.75 279 THR A CA 1
ATOM 2134 C C . THR A 1 279 ? 10.695 33.438 -1.212 1 97.75 279 THR A C 1
ATOM 2136 O O . THR A 1 279 ? 11.203 34.469 -0.786 1 97.75 279 THR A O 1
ATOM 2139 N N . ALA A 1 280 ? 9.375 33.156 -1.087 1 96.56 280 ALA A N 1
ATOM 2140 C CA . ALA A 1 280 ? 8.5 34.125 -0.424 1 96.56 280 ALA A CA 1
ATOM 2141 C C . ALA A 1 280 ? 8.727 34.125 1.085 1 96.56 280 ALA A C 1
ATOM 2143 O O . ALA A 1 280 ? 8.938 35.156 1.688 1 96.56 280 ALA A O 1
ATOM 2144 N N . ASN A 1 281 ? 8.719 32.844 1.695 1 98.25 281 ASN A N 1
ATOM 2145 C CA . ASN A 1 281 ? 8.922 32.656 3.127 1 98.25 281 ASN A CA 1
ATOM 2146 C C . ASN A 1 281 ? 8.07 33.625 3.949 1 98.25 281 ASN A C 1
ATOM 2148 O O . ASN A 1 281 ? 8.594 34.406 4.754 1 98.25 281 ASN A O 1
ATOM 2152 N N . GLU A 1 282 ? 6.75 33.438 3.805 1 98.38 282 GLU A N 1
ATOM 2153 C CA . GLU A 1 282 ? 5.797 34.344 4.418 1 98.38 282 GLU A CA 1
ATOM 2154 C C . GLU A 1 282 ? 4.703 33.594 5.164 1 98.38 282 GLU A C 1
ATOM 2156 O O . GLU A 1 282 ? 4.438 32.406 4.867 1 98.38 282 GLU A O 1
ATOM 2161 N N . LEU A 1 283 ? 4.234 34.25 6.125 1 98.75 283 LEU A N 1
ATOM 2162 C CA . LEU A 1 283 ? 2.939 33.938 6.715 1 98.75 283 LEU A CA 1
ATOM 2163 C C . LEU A 1 283 ? 1.845 34.812 6.129 1 98.75 283 LEU A C 1
ATOM 2165 O O . LEU A 1 283 ? 1.905 36.031 6.246 1 98.75 283 LEU A O 1
ATOM 2169 N N . VAL A 1 284 ? 0.879 34.188 5.457 1 98.88 284 VAL A N 1
ATOM 2170 C CA . VAL A 1 284 ? -0.205 34.938 4.816 1 98.88 284 VAL A CA 1
ATOM 2171 C C . VAL A 1 284 ? -1.469 34.844 5.668 1 98.88 284 VAL A C 1
ATOM 2173 O O . VAL A 1 284 ? -1.845 33.75 6.113 1 98.88 284 VAL A O 1
ATOM 2176 N N . VAL A 1 285 ? -2.068 36 5.926 1 98.81 285 VAL A N 1
ATOM 2177 C CA . VAL A 1 285 ? -3.297 36.094 6.707 1 98.81 285 VAL A CA 1
ATOM 2178 C C . VAL A 1 285 ? -4.484 36.344 5.781 1 98.81 285 VAL A C 1
ATOM 2180 O O . VAL A 1 285 ? -4.473 37.281 4.996 1 98.81 285 VAL A O 1
ATOM 2183 N N . LEU A 1 286 ? -5.422 35.469 5.879 1 98.88 286 LEU A N 1
ATOM 2184 C CA . LEU A 1 286 ? -6.637 35.594 5.086 1 98.88 286 LEU A CA 1
ATOM 2185 C C . LEU A 1 286 ? -7.863 35.719 5.984 1 98.88 286 LEU A C 1
ATOM 2187 O O . LEU A 1 286 ? -7.949 35.031 7.016 1 98.88 286 LEU A O 1
ATOM 2191 N N . ARG A 1 287 ? -8.781 36.531 5.594 1 98.69 287 ARG A N 1
ATOM 2192 C CA . ARG A 1 287 ? -10.055 36.656 6.297 1 98.69 287 ARG A CA 1
ATOM 2193 C C . ARG A 1 287 ? -11.07 35.656 5.738 1 98.69 287 ARG A C 1
ATOM 2195 O O . ARG A 1 287 ? -11.188 35.5 4.52 1 98.69 287 ARG A O 1
ATOM 2202 N N . ILE A 1 288 ? -11.781 35 6.617 1 98.69 288 ILE A N 1
ATOM 2203 C CA . ILE A 1 288 ? -12.867 34.094 6.223 1 98.69 288 ILE A CA 1
ATOM 2204 C C . ILE A 1 288 ? -14.188 34.875 6.234 1 98.69 288 ILE A C 1
ATOM 2206 O O . ILE A 1 288 ? -14.617 35.375 7.273 1 98.69 288 ILE A O 1
ATOM 2210 N N . ASP A 1 289 ? -14.797 34.938 5.07 1 98.44 289 ASP A N 1
ATOM 2211 C CA . ASP A 1 289 ? -16.125 35.531 5.023 1 98.44 289 ASP A CA 1
ATOM 2212 C C . ASP A 1 289 ? -17.109 34.75 5.883 1 98.44 289 ASP A C 1
ATOM 2214 O O . ASP A 1 289 ? -17.297 33.562 5.68 1 98.44 289 ASP A O 1
ATOM 2218 N N . PRO A 1 290 ? -17.766 35.406 6.828 1 96.12 290 PRO A N 1
ATOM 2219 C CA . PRO A 1 290 ? -18.625 34.656 7.758 1 96.12 290 PRO A CA 1
ATOM 2220 C C . PRO A 1 290 ? -19.875 34.062 7.082 1 96.12 290 PRO A C 1
ATOM 2222 O O . PRO A 1 290 ? -20.484 33.125 7.605 1 96.12 290 PRO A O 1
ATOM 2225 N N . ASP A 1 291 ? -20.219 34.562 5.934 1 95.94 291 ASP A N 1
ATOM 2226 C CA . ASP A 1 291 ? -21.469 34.156 5.301 1 95.94 291 ASP A CA 1
ATOM 2227 C C . ASP A 1 291 ? -21.234 33 4.34 1 95.94 291 ASP A C 1
ATOM 2229 O O . ASP A 1 291 ? -22.062 32.094 4.25 1 95.94 291 ASP A O 1
ATOM 2233 N N . ASP A 1 292 ? -20.109 33.031 3.65 1 96.44 292 ASP A N 1
ATOM 2234 C CA . ASP A 1 292 ? -20 32 2.611 1 96.44 292 ASP A CA 1
ATOM 2235 C C . ASP A 1 292 ? -18.641 31.344 2.637 1 96.44 292 ASP A C 1
ATOM 2237 O O . ASP A 1 292 ? -18.344 30.484 1.802 1 96.44 292 ASP A O 1
ATOM 2241 N N . GLY A 1 293 ? -17.734 31.734 3.553 1 98.06 293 GLY A N 1
ATOM 2242 C CA . GLY A 1 293 ? -16.469 31.031 3.783 1 98.06 293 GLY A CA 1
ATOM 2243 C C . GLY A 1 293 ? -15.383 31.438 2.807 1 98.06 293 GLY A C 1
ATOM 2244 O O . GLY A 1 293 ? -14.25 30.938 2.895 1 98.06 293 GLY A O 1
ATOM 2245 N N . ARG A 1 294 ? -15.633 32.344 1.856 1 98.62 294 ARG A N 1
ATOM 2246 C CA . ARG A 1 294 ? -14.609 32.812 0.925 1 98.62 294 ARG A CA 1
ATOM 2247 C C . ARG A 1 294 ? -13.477 33.531 1.663 1 98.62 294 ARG A C 1
ATOM 2249 O O . ARG A 1 294 ? -13.672 34.031 2.773 1 98.62 294 ARG A O 1
ATOM 2256 N N . LEU A 1 295 ? -12.375 33.562 0.973 1 98.81 295 LEU A N 1
ATOM 2257 C CA . LEU A 1 295 ? -11.18 34.125 1.588 1 98.81 295 LEU A CA 1
ATOM 2258 C C . LEU A 1 295 ? -10.789 35.438 0.912 1 98.81 295 LEU A C 1
ATOM 2260 O O . LEU A 1 295 ? -10.922 35.562 -0.306 1 98.81 295 LEU A O 1
ATOM 2264 N N . SER A 1 296 ? -10.32 36.344 1.646 1 98.56 296 SER A N 1
ATOM 2265 C CA . SER A 1 296 ? -9.648 37.562 1.162 1 98.56 296 SER A CA 1
ATOM 2266 C C . SER A 1 296 ? -8.336 37.781 1.897 1 98.56 296 SER A C 1
ATOM 2268 O O . SER A 1 296 ? -8.273 37.688 3.125 1 98.56 296 SER A O 1
ATOM 2270 N N . VAL A 1 297 ? -7.32 38.094 1.178 1 98.44 297 VAL A N 1
ATOM 2271 C CA . VAL A 1 297 ? -6.008 38.281 1.778 1 98.44 297 VAL A CA 1
ATOM 2272 C C . VAL A 1 297 ? -6.012 39.562 2.619 1 98.44 297 VAL A C 1
ATOM 2274 O O . VAL A 1 297 ? -6.438 40.625 2.15 1 98.44 297 VAL A O 1
ATOM 2277 N N . VAL A 1 298 ? -5.516 39.469 3.828 1 98.38 298 VAL A N 1
ATOM 2278 C CA . VAL A 1 298 ? -5.434 40.594 4.762 1 98.38 298 VAL A CA 1
ATOM 2279 C C . VAL A 1 298 ? -4.012 41.156 4.77 1 98.38 298 VAL A C 1
ATOM 2281 O O . VAL A 1 298 ? -3.818 42.375 4.719 1 98.38 298 VAL A O 1
ATOM 2284 N N . SER A 1 299 ? -3.062 40.281 4.906 1 98 299 SER A N 1
ATOM 2285 C CA . SER A 1 299 ? -1.673 40.719 5.008 1 98 299 SER A CA 1
ATOM 2286 C C . SER A 1 299 ? -0.715 39.562 4.742 1 98 299 SER A C 1
ATOM 2288 O O . SER A 1 299 ? -1.125 38.406 4.738 1 98 299 SER A O 1
ATOM 2290 N N . ARG A 1 300 ? 0.467 39.906 4.438 1 97.94 300 ARG A N 1
ATOM 2291 C CA . ARG A 1 300 ? 1.603 39 4.301 1 97.94 300 ARG A CA 1
ATOM 2292 C C . ARG A 1 300 ? 2.766 39.438 5.184 1 97.94 300 ARG A C 1
ATOM 2294 O O . ARG A 1 300 ? 3.111 40.594 5.223 1 97.94 300 ARG A O 1
ATOM 2301 N N . HIS A 1 301 ? 3.305 38.469 5.887 1 98 301 HIS A N 1
ATOM 2302 C CA . HIS A 1 301 ? 4.363 38.812 6.836 1 98 301 HIS A CA 1
ATOM 2303 C C . HIS A 1 301 ? 5.574 37.906 6.637 1 98 301 HIS A C 1
ATOM 2305 O O . HIS A 1 301 ? 5.434 36.688 6.496 1 98 301 HIS A O 1
ATOM 2311 N N . SER A 1 302 ? 6.766 38.531 6.551 1 97.88 302 SER A N 1
ATOM 2312 C CA . SER A 1 302 ? 7.969 37.719 6.555 1 97.88 302 SER A CA 1
ATOM 2313 C C . SER A 1 302 ? 8.031 36.844 7.797 1 97.88 302 SER A C 1
ATOM 2315 O O . SER A 1 302 ? 7.695 37.281 8.898 1 97.88 302 SER A O 1
ATOM 2317 N N . VAL A 1 303 ? 8.445 35.625 7.641 1 98.06 303 VAL A N 1
ATOM 2318 C CA . VAL A 1 303 ? 8.578 34.719 8.781 1 98.06 303 VAL A CA 1
ATOM 2319 C C . VAL A 1 303 ? 9.977 34.844 9.383 1 98.06 303 VAL A C 1
ATOM 2321 O O . VAL A 1 303 ? 10.328 34.156 10.328 1 98.06 303 VAL A O 1
ATOM 2324 N N . GLN A 1 304 ? 10.789 35.719 8.781 1 97.94 304 GLN A N 1
ATOM 2325 C CA . GLN A 1 304 ? 12.164 35.969 9.211 1 97.94 304 GLN A CA 1
ATOM 2326 C C . GLN A 1 304 ? 12.961 34.688 9.266 1 97.94 304 GLN A C 1
ATOM 2328 O O . GLN A 1 304 ? 13.609 34.375 10.273 1 97.94 304 GLN A O 1
ATOM 2333 N N . GLY A 1 305 ? 12.867 33.875 8.281 1 98.38 305 GLY A N 1
ATOM 2334 C CA . GLY A 1 305 ? 13.531 32.594 8.133 1 98.38 305 GLY A CA 1
ATOM 2335 C C . GLY A 1 305 ? 13.227 31.922 6.812 1 98.38 305 GLY A C 1
ATOM 2336 O O . GLY A 1 305 ? 12.75 32.562 5.871 1 98.38 305 GLY A O 1
ATOM 2337 N N . GLU A 1 306 ? 13.617 30.688 6.742 1 98.5 306 GLU A N 1
ATOM 2338 C CA . GLU A 1 306 ? 13.461 29.922 5.512 1 98.5 306 GLU A CA 1
ATOM 2339 C C . GLU A 1 306 ? 12.703 28.625 5.766 1 98.5 306 GLU A C 1
ATOM 2341 O O . GLU A 1 306 ? 12.922 27.953 6.777 1 98.5 306 GLU A O 1
ATOM 2346 N N . GLU A 1 307 ? 11.75 28.312 4.812 1 98.56 307 GLU A N 1
ATOM 2347 C CA . GLU A 1 307 ? 10.992 27.062 4.812 1 98.56 307 GLU A CA 1
ATOM 2348 C C . GLU A 1 307 ? 10.117 26.953 6.059 1 98.56 307 GLU A C 1
ATOM 2350 O O . GLU A 1 307 ? 10.258 26.016 6.848 1 98.56 307 GLU A O 1
ATOM 2355 N N . PRO A 1 308 ? 9.227 27.953 6.207 1 98.69 308 PRO A N 1
ATOM 2356 C CA . PRO A 1 308 ? 8.25 27.828 7.293 1 98.69 308 PRO A CA 1
ATOM 2357 C C . PRO A 1 308 ? 7.332 26.625 7.129 1 98.69 308 PRO A C 1
ATOM 2359 O O . PRO A 1 308 ? 6.203 26.766 6.645 1 98.69 308 PRO A O 1
ATOM 2362 N N . ARG A 1 309 ? 7.805 25.547 7.562 1 98.5 309 ARG A N 1
ATOM 2363 C CA . ARG A 1 309 ? 7.156 24.266 7.316 1 98.5 309 ARG A CA 1
ATOM 2364 C C . ARG A 1 309 ? 5.812 24.188 8.039 1 98.5 309 ARG A C 1
ATOM 2366 O O . ARG A 1 309 ? 4.852 23.625 7.512 1 98.5 309 ARG A O 1
ATOM 2373 N N . GLU A 1 310 ? 5.777 24.703 9.258 1 98.62 310 GLU A N 1
ATOM 2374 C CA . GLU A 1 310 ? 4.59 24.641 10.102 1 98.62 310 GLU A CA 1
ATOM 2375 C C . GLU A 1 310 ? 4.527 25.828 11.062 1 98.62 310 GLU A C 1
ATOM 2377 O O . GLU A 1 310 ? 5.531 26.516 11.266 1 98.62 310 GLU A O 1
ATOM 2382 N N . PHE A 1 311 ? 3.307 26.094 11.602 1 98.56 311 PHE A N 1
ATOM 2383 C CA . PHE A 1 311 ? 3.123 27.094 12.648 1 98.56 311 PHE A CA 1
ATOM 2384 C C . PHE A 1 311 ? 1.945 26.734 13.547 1 98.56 311 PHE A C 1
ATOM 2386 O O . PHE A 1 311 ? 1.185 25.812 13.234 1 98.56 311 PHE A O 1
ATOM 2393 N N . THR A 1 312 ? 1.861 27.391 14.664 1 97.94 312 THR A N 1
ATOM 2394 C CA . THR A 1 312 ? 0.734 27.188 15.57 1 97.94 312 THR A CA 1
ATOM 2395 C C . THR A 1 312 ? 0.403 28.484 16.297 1 97.94 312 THR A C 1
ATOM 2397 O O . THR A 1 312 ? 1.175 29.453 16.266 1 97.94 312 THR A O 1
ATOM 2400 N N . PHE A 1 313 ? -0.775 28.531 16.875 1 97.31 313 PHE A N 1
ATOM 2401 C CA . PHE A 1 313 ? -1.178 29.594 17.781 1 97.31 313 PHE A CA 1
ATOM 2402 C C . PHE A 1 313 ? -0.954 29.188 19.219 1 97.31 313 PHE A C 1
ATOM 2404 O O . PHE A 1 313 ? -1.199 28.047 19.594 1 97.31 313 PHE A O 1
ATOM 2411 N N . ASP A 1 314 ? -0.483 30.141 19.953 1 95.94 314 ASP A N 1
ATOM 2412 C CA . ASP A 1 314 ? -0.462 29.828 21.391 1 95.94 314 ASP A CA 1
ATOM 2413 C C . ASP A 1 314 ? -1.877 29.766 21.953 1 95.94 314 ASP A C 1
ATOM 2415 O O . ASP A 1 314 ? -2.824 30.25 21.344 1 95.94 314 ASP A O 1
ATOM 2419 N N . PRO A 1 315 ? -2.061 29.203 23.141 1 92.69 315 PRO A N 1
ATOM 2420 C CA . PRO A 1 315 ? -3.396 29 23.703 1 92.69 315 PRO A CA 1
ATOM 2421 C C . PRO A 1 315 ? -4.176 30.297 23.891 1 92.69 315 PRO A C 1
ATOM 2423 O O . PRO A 1 315 ? -5.41 30.297 23.828 1 92.69 315 PRO A O 1
ATOM 2426 N N . SER A 1 316 ? -3.506 31.391 24.094 1 93 316 SER A N 1
ATOM 2427 C CA . SER A 1 316 ? -4.184 32.688 24.281 1 93 316 SER A CA 1
ATOM 2428 C C . SER A 1 316 ? -4.645 33.25 22.953 1 93 316 SER A C 1
ATOM 2430 O O . SER A 1 316 ? -5.469 34.188 22.922 1 93 316 SER A O 1
ATOM 2432 N N . GLY A 1 317 ? -4.059 32.812 21.906 1 94.75 317 GLY A N 1
ATOM 2433 C CA . GLY A 1 317 ? -4.355 33.344 20.578 1 94.75 317 GLY A CA 1
ATOM 2434 C C . GLY A 1 317 ? -3.613 34.625 20.266 1 94.75 317 GLY A C 1
ATOM 2435 O O . GLY A 1 317 ? -3.861 35.25 19.234 1 94.75 317 GLY A O 1
ATOM 2436 N N . ARG A 1 318 ? -2.666 34.938 21.078 1 95.75 318 ARG A N 1
ATOM 2437 C CA . ARG A 1 318 ? -2.021 36.25 20.953 1 95.75 318 ARG A CA 1
ATOM 2438 C C . ARG A 1 318 ? -0.652 36.125 20.281 1 95.75 318 ARG A C 1
ATOM 2440 O O . ARG A 1 318 ? -0.028 37.125 19.938 1 95.75 318 ARG A O 1
ATOM 2447 N N . PHE A 1 319 ? -0.221 34.906 20.094 1 97.5 319 PHE A N 1
ATOM 2448 C CA . PHE A 1 319 ? 1.083 34.688 19.484 1 97.5 319 PHE A CA 1
ATOM 2449 C C . PHE A 1 319 ? 1.004 33.562 18.438 1 97.5 319 PHE A C 1
ATOM 2451 O O . PHE A 1 319 ? 0.191 32.656 18.547 1 97.5 319 PHE A O 1
ATOM 2458 N N . ILE A 1 320 ? 1.795 33.719 17.422 1 98.25 320 ILE A N 1
ATOM 2459 C CA . ILE A 1 320 ? 2.035 32.688 16.406 1 98.25 320 ILE A CA 1
ATOM 2460 C C . ILE A 1 320 ? 3.486 32.219 16.469 1 98.25 320 ILE A C 1
ATOM 2462 O O . ILE A 1 320 ? 4.406 33.062 16.516 1 98.25 320 ILE A O 1
ATOM 2466 N N . LEU A 1 321 ? 3.695 30.984 16.609 1 98.62 321 LEU A N 1
ATOM 2467 C CA . LEU A 1 321 ? 5.027 30.391 16.547 1 98.62 321 LEU A CA 1
ATOM 2468 C C . LEU A 1 321 ? 5.25 29.703 15.203 1 98.62 321 LEU A C 1
ATOM 2470 O O . LEU A 1 321 ? 4.484 28.828 14.812 1 98.62 321 LEU A O 1
ATOM 2474 N N . VAL A 1 322 ? 6.289 30.109 14.469 1 98.81 322 VAL A N 1
ATOM 2475 C CA . VAL A 1 322 ? 6.582 29.594 13.133 1 98.81 322 VAL A CA 1
ATOM 2476 C C . VAL A 1 322 ? 7.84 28.734 13.18 1 98.81 322 VAL A C 1
ATOM 2478 O O . VAL A 1 322 ? 8.883 29.172 13.664 1 98.81 322 VAL A O 1
ATOM 2481 N N . ALA A 1 323 ? 7.719 27.531 12.742 1 98.88 323 ALA A N 1
ATOM 2482 C CA . ALA A 1 323 ? 8.852 26.609 12.602 1 98.88 323 ALA A CA 1
ATOM 2483 C C . ALA A 1 323 ? 9.547 26.812 11.258 1 98.88 323 ALA A C 1
ATOM 2485 O O . ALA A 1 323 ? 9.102 26.281 10.234 1 98.88 323 ALA A O 1
ATOM 2486 N N . ASN A 1 324 ? 10.664 27.531 11.266 1 98.81 324 ASN A N 1
ATOM 2487 C CA . ASN A 1 324 ? 11.492 27.719 10.078 1 98.81 324 ASN A CA 1
ATOM 2488 C C . ASN A 1 324 ? 12.523 26.609 9.938 1 98.81 324 ASN A C 1
ATOM 2490 O O . ASN A 1 324 ? 13.633 26.703 10.477 1 98.81 324 ASN A O 1
ATOM 2494 N N . GLN A 1 325 ? 12.188 25.656 9.156 1 98.62 325 GLN A N 1
ATOM 2495 C CA . GLN A 1 325 ? 12.93 24.391 9.102 1 98.62 325 GLN A CA 1
ATOM 2496 C C . GLN A 1 325 ? 14.367 24.625 8.641 1 98.62 325 GLN A C 1
ATOM 2498 O O . GLN A 1 325 ? 15.312 24.188 9.297 1 98.62 325 GLN A O 1
ATOM 2503 N N . ASN A 1 326 ? 14.523 25.375 7.562 1 98.31 326 ASN A N 1
ATOM 2504 C CA . ASN A 1 326 ? 15.836 25.453 6.918 1 98.31 326 ASN A CA 1
ATOM 2505 C C . ASN A 1 326 ? 16.719 26.484 7.582 1 98.31 326 ASN A C 1
ATOM 2507 O O . ASN A 1 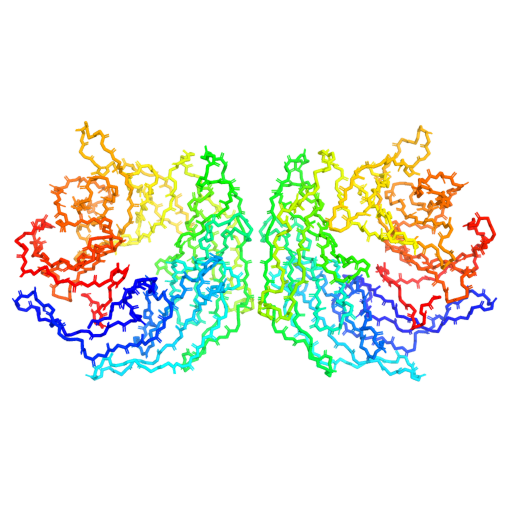326 ? 17.953 26.391 7.512 1 98.31 326 ASN A O 1
ATOM 2511 N N . SER A 1 327 ? 16.094 27.547 8.203 1 98.38 327 SER A N 1
ATOM 2512 C CA . SER A 1 327 ? 16.906 28.547 8.891 1 98.38 327 SER A CA 1
ATOM 2513 C C . SER A 1 327 ? 17.125 28.172 10.359 1 98.38 327 SER A C 1
ATOM 2515 O O . SER A 1 327 ? 17.75 28.922 11.109 1 98.38 327 SER A O 1
ATOM 2517 N N . ASN A 1 328 ? 16.641 27.047 10.773 1 98.44 328 ASN A N 1
ATOM 2518 C CA . ASN A 1 328 ? 16.906 26.484 12.094 1 98.44 328 ASN A CA 1
ATOM 2519 C C . ASN A 1 328 ? 16.5 27.453 13.203 1 98.44 328 ASN A C 1
ATOM 2521 O O . ASN A 1 328 ? 17.297 27.766 14.078 1 98.44 328 ASN A O 1
ATOM 2525 N N . ALA A 1 329 ? 15.195 27.797 13.195 1 98.56 329 ALA A N 1
ATOM 2526 C CA . ALA A 1 329 ? 14.703 28.719 14.211 1 98.56 329 ALA A CA 1
ATOM 2527 C C . ALA A 1 329 ? 13.195 28.594 14.383 1 98.56 329 ALA A C 1
ATOM 2529 O O . ALA A 1 329 ? 12.484 28.234 13.445 1 98.56 329 ALA A O 1
ATOM 2530 N N . ILE A 1 330 ? 12.82 28.844 15.516 1 98.81 330 ILE A N 1
ATOM 2531 C CA . ILE A 1 330 ? 11.414 29.125 15.797 1 98.81 330 ILE A CA 1
ATOM 2532 C C . ILE A 1 330 ? 11.227 30.625 16.047 1 98.81 330 ILE A C 1
ATOM 2534 O O . ILE A 1 330 ? 11.867 31.188 16.938 1 98.81 330 ILE A O 1
ATOM 2538 N N . VAL A 1 331 ? 10.398 31.203 15.242 1 98.81 331 VAL A N 1
ATOM 2539 C CA . VAL A 1 331 ? 10.117 32.625 15.367 1 98.81 331 VAL A CA 1
ATOM 2540 C C . VAL A 1 331 ? 8.734 32.844 15.977 1 98.81 331 VAL A C 1
ATOM 2542 O O . VAL A 1 331 ? 7.758 32.219 15.531 1 98.81 331 VAL A O 1
ATOM 2545 N N . VAL A 1 332 ? 8.672 33.656 17.031 1 98.62 332 VAL A N 1
ATOM 2546 C CA . VAL A 1 332 ? 7.414 33.969 17.703 1 98.62 332 VAL A CA 1
ATOM 2547 C C . VAL A 1 332 ? 6.984 35.375 17.359 1 98.62 332 VAL A C 1
ATOM 2549 O O . VAL A 1 332 ? 7.762 36.312 17.5 1 98.62 332 VAL A O 1
ATOM 2552 N N . MET A 1 333 ? 5.77 35.469 16.906 1 98.38 333 MET A N 1
ATOM 2553 C CA . MET A 1 333 ? 5.199 36.75 16.516 1 98.38 333 MET A CA 1
ATOM 2554 C C . MET A 1 333 ? 3.936 37.031 17.312 1 98.38 333 MET A C 1
ATOM 2556 O O . MET A 1 333 ? 3.146 36.125 17.594 1 98.38 333 MET A O 1
ATOM 2560 N N . GLU A 1 334 ? 3.785 38.312 17.578 1 98.06 334 GLU A N 1
ATOM 2561 C CA . GLU A 1 334 ? 2.492 38.719 18.109 1 98.06 334 GLU A CA 1
ATOM 2562 C C . GLU A 1 334 ? 1.392 38.562 17.062 1 98.06 334 GLU A C 1
ATOM 2564 O O . GLU A 1 334 ? 1.671 38.531 15.867 1 98.06 334 GLU A O 1
ATOM 2569 N N . ARG A 1 335 ? 0.225 38.438 17.531 1 97.88 335 ARG A N 1
ATOM 2570 C CA . ARG A 1 335 ? -0.964 38.406 16.672 1 97.88 335 ARG A CA 1
ATOM 2571 C C . ARG A 1 335 ? -2.045 39.344 17.203 1 97.88 335 ARG A C 1
ATOM 2573 O O . ARG A 1 335 ? -2.359 39.344 18.391 1 97.88 335 ARG A O 1
ATOM 2580 N N . ASP A 1 336 ? -2.584 40.188 16.344 1 97.44 336 ASP A N 1
ATOM 2581 C CA . ASP A 1 336 ? -3.754 40.969 16.672 1 97.44 336 ASP A CA 1
ATOM 2582 C C . ASP A 1 336 ? -5.043 40.188 16.422 1 97.44 336 ASP A C 1
ATOM 2584 O O . ASP A 1 336 ? -5.43 40 15.266 1 97.44 336 ASP A O 1
ATOM 2588 N N . PRO A 1 337 ? -5.727 39.812 17.438 1 95 337 PRO A N 1
ATOM 2589 C CA . PRO A 1 337 ? -6.91 38.969 17.234 1 95 337 PRO A CA 1
ATOM 2590 C C . PRO A 1 337 ? -8.023 39.688 16.484 1 95 337 PRO A C 1
ATOM 2592 O O . PRO A 1 337 ? -8.867 39.062 15.852 1 95 337 PRO A O 1
ATOM 2595 N N . ASP A 1 338 ? -8.062 41 16.516 1 96.31 338 ASP A N 1
ATOM 2596 C CA . ASP A 1 338 ? -9.133 41.75 15.875 1 96.31 338 ASP A CA 1
ATOM 2597 C C . ASP A 1 338 ? -8.914 41.844 14.359 1 96.31 338 ASP A C 1
ATOM 2599 O O . ASP A 1 338 ? -9.852 41.656 13.586 1 96.31 338 ASP A O 1
ATOM 2603 N N . THR A 1 339 ? -7.668 42.031 13.984 1 97.31 339 THR A N 1
ATOM 2604 C CA . THR A 1 339 ? -7.383 42.219 12.57 1 97.31 339 THR A CA 1
ATOM 2605 C C . THR A 1 339 ? -6.82 40.938 11.953 1 97.31 339 THR A C 1
ATOM 2607 O O . THR A 1 339 ? -6.773 40.781 10.734 1 97.31 339 THR A O 1
ATOM 2610 N N . GLY A 1 340 ? -6.32 40.031 12.828 1 97.44 340 GLY A N 1
ATOM 2611 C CA . GLY A 1 340 ? -5.672 38.812 12.383 1 97.44 340 GLY A CA 1
ATOM 2612 C C . GLY A 1 340 ? -4.211 39 12.031 1 97.44 340 GLY A C 1
ATOM 2613 O O . GLY A 1 340 ? -3.471 38.031 11.875 1 97.44 340 GLY A O 1
ATOM 2614 N N . LYS A 1 341 ? -3.734 40.188 11.953 1 98.12 341 LYS A N 1
ATOM 2615 C CA . LYS A 1 341 ? -2.398 40.5 11.453 1 98.12 341 LYS A CA 1
ATOM 2616 C C . LYS A 1 341 ? -1.324 40.062 12.445 1 98.12 341 LYS A C 1
ATOM 2618 O O . LYS A 1 341 ? -1.527 40.156 13.656 1 98.12 341 LYS A O 1
ATOM 2623 N N . ALA A 1 342 ? -0.265 39.625 11.875 1 96.19 342 ALA A N 1
ATOM 2624 C CA . ALA A 1 342 ? 0.917 39.406 12.703 1 96.19 342 ALA A CA 1
ATOM 2625 C C . ALA A 1 342 ? 1.591 40.719 13.055 1 96.19 342 ALA A C 1
ATOM 2627 O O . ALA A 1 342 ? 1.47 41.719 12.32 1 96.19 342 ALA A O 1
ATOM 2628 N N . GLY A 1 343 ? 2.225 40.688 14.242 1 94.06 343 GLY A N 1
ATOM 2629 C CA . GLY A 1 343 ? 2.865 41.875 14.727 1 94.06 343 GLY A CA 1
ATOM 2630 C C . GLY A 1 343 ? 4.352 41.719 14.984 1 94.06 343 GLY A C 1
ATOM 2631 O O . GLY A 1 343 ? 5.059 41.125 14.172 1 94.06 343 GLY A O 1
ATOM 2632 N N . ARG A 1 344 ? 4.762 42.312 16.062 1 95.62 344 ARG A N 1
ATOM 2633 C CA . ARG A 1 344 ? 6.18 42.312 16.406 1 95.62 344 ARG A CA 1
ATOM 2634 C C . ARG A 1 344 ? 6.688 40.906 16.688 1 95.62 344 ARG A C 1
ATOM 2636 O O . ARG A 1 344 ? 5.984 40.125 17.312 1 95.62 344 ARG A O 1
ATOM 2643 N N . ILE A 1 345 ? 7.891 40.656 16.25 1 97.69 345 ILE A N 1
ATOM 2644 C CA . ILE A 1 345 ? 8.594 39.438 16.641 1 97.69 345 ILE A CA 1
ATOM 2645 C C . ILE A 1 345 ? 9.07 39.531 18.078 1 97.69 345 ILE A C 1
ATOM 2647 O O . ILE A 1 345 ? 9.812 40.469 18.422 1 97.69 345 ILE A O 1
ATOM 2651 N N . THR A 1 346 ? 8.641 38.656 18.875 1 97.94 346 THR A N 1
ATOM 2652 C CA . THR A 1 346 ? 9.031 38.719 20.281 1 97.94 346 THR A CA 1
ATOM 2653 C C . THR A 1 346 ? 10.258 37.844 20.531 1 97.94 346 THR A C 1
ATOM 2655 O O . THR A 1 346 ? 10.969 38.031 21.531 1 97.94 346 THR A O 1
ATOM 2658 N N . GLN A 1 347 ? 10.461 36.844 19.719 1 98.19 347 GLN A N 1
ATOM 2659 C CA . GLN A 1 347 ? 11.586 35.938 19.922 1 98.19 347 GLN A CA 1
ATOM 2660 C C . GLN A 1 347 ? 11.953 35.219 18.625 1 98.19 347 GLN A C 1
ATOM 2662 O O . GLN A 1 347 ? 11.078 34.875 17.844 1 98.19 347 GLN A O 1
ATOM 2667 N N . SER A 1 348 ? 13.203 35.125 18.344 1 98.31 348 SER A N 1
ATOM 2668 C CA . SER A 1 348 ? 13.766 34.156 17.406 1 98.31 348 SER A CA 1
ATOM 2669 C C . SER A 1 348 ? 14.664 33.156 18.125 1 98.31 348 SER A C 1
ATOM 2671 O O . SER A 1 348 ? 15.797 33.469 18.5 1 98.31 348 SER A O 1
ATOM 2673 N N . LEU A 1 349 ? 14.164 31.969 18.344 1 98.19 349 LEU A N 1
ATOM 2674 C CA . LEU A 1 349 ? 14.891 30.938 19.078 1 98.19 349 LEU A CA 1
ATOM 2675 C C . LEU A 1 349 ? 15.633 30.016 18.125 1 98.19 349 LEU A C 1
ATOM 2677 O O . LEU A 1 349 ? 15.008 29.312 17.312 1 98.19 349 LEU A O 1
ATOM 2681 N N . PRO A 1 350 ? 16.984 30.016 18.203 1 98.06 350 PRO A N 1
ATOM 2682 C CA . PRO A 1 350 ? 17.688 28.969 17.438 1 98.06 350 PRO A CA 1
ATOM 2683 C C . PRO A 1 350 ? 17.203 27.562 17.781 1 98.06 350 PRO A C 1
ATOM 2685 O O . PRO A 1 350 ? 17.141 27.203 18.969 1 98.06 350 PRO A O 1
ATOM 2688 N N . PHE A 1 351 ? 16.766 26.797 16.844 1 98.06 351 PHE A N 1
ATOM 2689 C CA . PHE A 1 351 ? 16.234 25.453 16.984 1 98.06 351 PHE A CA 1
ATOM 2690 C C . PHE A 1 351 ? 16.547 24.609 15.75 1 98.06 351 PHE A C 1
ATOM 2692 O O . PHE A 1 351 ? 16.203 24.984 14.625 1 98.06 351 PHE A O 1
ATOM 2699 N N . PRO A 1 352 ? 17.172 23.5 15.953 1 97.81 352 PRO A N 1
ATOM 2700 C CA . PRO A 1 352 ? 17.594 22.734 14.781 1 97.81 352 PRO A CA 1
ATOM 2701 C C . PRO A 1 352 ? 16.438 22.062 14.047 1 97.81 352 PRO A C 1
ATOM 2703 O O . PRO A 1 352 ? 15.82 21.141 14.57 1 97.81 352 PRO A O 1
ATOM 2706 N N . SER A 1 353 ? 16.141 22.469 12.812 1 98.62 353 SER A N 1
ATOM 2707 C CA . SER A 1 353 ? 15.242 21.906 11.82 1 98.62 353 SER A CA 1
ATOM 2708 C C . SER A 1 353 ? 13.859 21.641 12.406 1 98.62 353 SER A C 1
ATOM 2710 O O . SER A 1 353 ? 13.352 20.516 12.336 1 98.62 353 SER A O 1
ATOM 2712 N N . PRO A 1 354 ? 13.234 22.641 13.078 1 98.81 354 PRO A N 1
ATOM 2713 C CA . PRO A 1 354 ? 11.883 22.422 13.602 1 98.81 354 PRO A CA 1
ATOM 2714 C C . PRO A 1 354 ? 10.875 22.078 12.516 1 98.81 354 PRO A C 1
ATOM 2716 O O . PRO A 1 354 ? 10.953 22.625 11.406 1 98.81 354 PRO A O 1
ATOM 2719 N N . SER A 1 355 ? 9.969 21.156 12.797 1 98.75 355 SER A N 1
ATOM 2720 C CA . SER A 1 355 ? 9.062 20.703 11.75 1 98.75 355 SER A CA 1
ATOM 2721 C C . SER A 1 355 ? 7.609 20.797 12.203 1 98.75 355 SER A C 1
ATOM 2723 O O . SER A 1 355 ? 6.699 20.844 11.375 1 98.75 355 SER A O 1
ATOM 2725 N N . ASP A 1 356 ? 7.312 20.719 13.5 1 98.69 356 ASP A N 1
ATOM 2726 C CA . ASP A 1 356 ? 5.953 20.812 14.016 1 98.69 356 ASP A CA 1
ATOM 2727 C C . ASP A 1 356 ? 5.941 21.344 15.445 1 98.69 356 ASP A C 1
ATOM 2729 O O . ASP A 1 356 ? 6.93 21.203 16.172 1 98.69 356 ASP A O 1
ATOM 2733 N N . LEU A 1 357 ? 4.836 22.016 15.789 1 98.06 357 LEU A N 1
ATOM 2734 C CA . LEU A 1 357 ? 4.66 22.609 17.109 1 98.06 357 LEU A CA 1
ATOM 2735 C C . LEU A 1 357 ? 3.266 22.328 17.656 1 98.06 357 LEU A C 1
ATOM 2737 O O . LEU A 1 357 ? 2.264 22.641 17 1 98.06 357 LEU A O 1
ATOM 2741 N N . LYS A 1 358 ? 3.217 21.766 18.859 1 95.94 358 LYS A N 1
ATOM 2742 C CA . LYS A 1 358 ? 1.934 21.469 19.484 1 95.94 358 LYS A CA 1
ATOM 2743 C C . LYS A 1 358 ? 1.9 21.984 20.922 1 95.94 358 LYS A C 1
ATOM 2745 O O . LYS A 1 358 ? 2.869 21.828 21.672 1 95.94 358 LYS A O 1
ATOM 2750 N N . PHE A 1 359 ? 0.826 22.625 21.25 1 93.56 359 PHE A N 1
ATOM 2751 C CA . PHE A 1 359 ? 0.596 23 22.641 1 93.56 359 PHE A CA 1
ATOM 2752 C C . PHE A 1 359 ? -0.296 21.969 23.328 1 93.56 359 PHE A C 1
ATOM 2754 O O . PHE A 1 359 ? -1.061 21.266 22.672 1 93.56 359 PHE A O 1
ATOM 2761 N N . ALA A 1 360 ? -0.202 21.844 24.641 1 79.81 360 ALA A N 1
ATOM 2762 C CA . ALA A 1 360 ? -1.037 20.969 25.453 1 79.81 360 ALA A CA 1
ATOM 2763 C C . ALA A 1 360 ? -2.508 21.359 25.359 1 79.81 360 ALA A C 1
ATOM 2765 O O . ALA A 1 360 ? -3.389 20.5 25.328 1 79.81 360 ALA A O 1
ATOM 2766 N N . SER A 1 361 ? -2.633 22.578 25.5 1 71.94 361 SER A N 1
ATOM 2767 C CA . SER A 1 361 ? -4 23.078 25.406 1 71.94 361 SER A CA 1
ATOM 2768 C C . SER A 1 361 ? -4.238 23.797 24.094 1 71.94 361 SER A C 1
ATOM 2770 O O . SER A 1 361 ? -3.336 24.469 23.578 1 71.94 361 SER A O 1
ATOM 2772 N N . SER A 1 362 ? -5.242 23.281 23.344 1 56.31 362 SER A N 1
ATOM 2773 C CA . SER A 1 362 ? -5.617 24.031 22.156 1 56.31 362 SER A CA 1
ATOM 2774 C C . SER A 1 362 ? -6.367 25.312 22.516 1 56.31 362 SER A C 1
ATOM 2776 O O . SER A 1 362 ? -7.078 25.359 23.531 1 56.31 362 SER A O 1
ATOM 2778 N N . PRO A 1 363 ? -6.09 26.422 21.844 1 46.38 363 PRO A N 1
ATOM 2779 C CA . PRO A 1 363 ? -6.848 27.641 22.156 1 46.38 363 PRO A CA 1
ATOM 2780 C C . PRO A 1 363 ? -8.359 27.422 22.109 1 46.38 363 PRO A C 1
ATOM 2782 O O . PRO A 1 363 ? -8.828 26.484 21.469 1 46.38 363 PRO A O 1
ATOM 2785 N N . MET B 1 1 ? -2.682 -35.281 -1.309 1 94.62 1 MET B N 1
ATOM 2786 C CA . MET B 1 1 ? -2.822 -34.094 -2.16 1 94.62 1 MET B CA 1
ATOM 2787 C C . MET B 1 1 ? -3.721 -33.062 -1.502 1 94.62 1 MET B C 1
ATOM 2789 O O . MET B 1 1 ? -4.75 -33.375 -0.917 1 94.62 1 MET B O 1
ATOM 2793 N N . TRP B 1 2 ? -3.334 -31.812 -1.569 1 97.44 2 TRP B N 1
ATOM 2794 C CA . TRP B 1 2 ? -4.121 -30.688 -1.061 1 97.44 2 TRP B CA 1
ATOM 2795 C C . TRP B 1 2 ? -4.703 -29.875 -2.205 1 97.44 2 TRP B C 1
ATOM 2797 O O . TRP B 1 2 ? -4.004 -29.547 -3.164 1 97.44 2 TRP B O 1
ATOM 2807 N N . ILE B 1 3 ? -5.977 -29.547 -2.109 1 98.25 3 ILE B N 1
ATOM 2808 C CA . ILE B 1 3 ? -6.68 -28.828 -3.168 1 98.25 3 ILE B CA 1
ATOM 2809 C C . ILE B 1 3 ? -7.301 -27.562 -2.604 1 98.25 3 ILE B C 1
ATOM 2811 O O . ILE B 1 3 ? -8.102 -27.609 -1.667 1 98.25 3 ILE B O 1
ATOM 2815 N N . GLY B 1 4 ? -6.859 -26.406 -3.057 1 98.75 4 GLY B N 1
ATOM 2816 C CA . GLY B 1 4 ? -7.531 -25.141 -2.777 1 98.75 4 GLY B CA 1
ATOM 2817 C C . GLY B 1 4 ? -8.75 -24.922 -3.648 1 98.75 4 GLY B C 1
ATOM 2818 O O . GLY B 1 4 ? -8.875 -25.5 -4.723 1 98.75 4 GLY B O 1
ATOM 2819 N N . SER B 1 5 ? -9.664 -24.062 -3.209 1 98.81 5 SER B N 1
ATOM 2820 C CA . SER B 1 5 ? -10.898 -23.828 -3.943 1 98.81 5 SER B CA 1
ATOM 2821 C C . SER B 1 5 ? -11.516 -22.484 -3.592 1 98.81 5 SER B C 1
ATOM 2823 O O . SER B 1 5 ? -11.062 -21.812 -2.662 1 98.81 5 SER B O 1
ATOM 2825 N N . TYR B 1 6 ? -12.438 -22.047 -4.418 1 98.5 6 TYR B N 1
ATOM 2826 C CA . TYR B 1 6 ? -13.258 -20.891 -4.09 1 98.5 6 TYR B CA 1
ATOM 2827 C C . TYR B 1 6 ? -14.523 -21.312 -3.354 1 98.5 6 TYR B C 1
ATOM 2829 O O . TYR B 1 6 ? -15.141 -22.328 -3.684 1 98.5 6 TYR B O 1
ATOM 2837 N N . THR B 1 7 ? -14.977 -20.469 -2.402 1 98.25 7 THR B N 1
ATOM 2838 C CA . THR B 1 7 ? -16.016 -20.938 -1.487 1 98.25 7 THR B CA 1
ATOM 2839 C C . THR B 1 7 ? -17.297 -20.125 -1.669 1 98.25 7 THR B C 1
ATOM 2841 O O . THR B 1 7 ? -18.141 -20.078 -0.773 1 98.25 7 THR B O 1
ATOM 2844 N N . ALA B 1 8 ? -17.391 -19.375 -2.709 1 95.69 8 ALA B N 1
ATOM 2845 C CA . ALA B 1 8 ? -18.641 -18.688 -2.99 1 95.69 8 ALA B CA 1
ATOM 2846 C C . ALA B 1 8 ? -19.781 -19.688 -3.223 1 95.69 8 ALA B C 1
ATOM 2848 O O . ALA B 1 8 ? -20.938 -19.391 -2.961 1 95.69 8 ALA B O 1
ATOM 2849 N N . GLY B 1 9 ? -19.469 -20.859 -3.811 1 96.06 9 GLY B N 1
ATOM 2850 C CA . GLY B 1 9 ? -20.406 -21.953 -4 1 96.06 9 GLY B CA 1
ATOM 2851 C C . GLY B 1 9 ? -20.344 -22.984 -2.891 1 96.06 9 GLY B C 1
ATOM 2852 O O . GLY B 1 9 ? -20.25 -22.641 -1.714 1 96.06 9 GLY B O 1
ATOM 2853 N N . PRO B 1 10 ? -20.422 -24.234 -3.221 1 96.69 10 PRO B N 1
ATOM 2854 C CA . PRO B 1 10 ? -20.578 -25.25 -2.191 1 96.69 10 PRO B CA 1
ATOM 2855 C C . PRO B 1 10 ? -19.266 -25.641 -1.529 1 96.69 10 PRO B C 1
ATOM 2857 O O . PRO B 1 10 ? -19.25 -26.344 -0.512 1 96.69 10 PRO B O 1
ATOM 2860 N N . SER B 1 11 ? -18.141 -25.281 -2.15 1 97.94 11 SER B N 1
ATOM 2861 C CA . SER B 1 11 ? -16.859 -25.625 -1.549 1 97.94 11 SER B CA 1
ATOM 2862 C C . SER B 1 11 ? -16.719 -25.016 -0.16 1 97.94 11 SER B C 1
ATOM 2864 O O . SER B 1 11 ? -17.203 -23.906 0.089 1 97.94 11 SER B O 1
ATOM 2866 N N . GLU B 1 12 ? -15.906 -25.734 0.651 1 98.38 12 GLU B N 1
ATOM 2867 C CA . GLU B 1 12 ? -15.773 -25.281 2.029 1 98.38 12 GLU B CA 1
ATOM 2868 C C . GLU B 1 12 ? -14.344 -24.828 2.322 1 98.38 12 GLU B C 1
ATOM 2870 O O . GLU B 1 12 ? -14.062 -24.328 3.41 1 98.38 12 GLU B O 1
ATOM 2875 N N . GLY B 1 13 ? -13.492 -25.062 1.365 1 98.62 13 GLY B N 1
ATOM 2876 C CA . GLY B 1 13 ? -12.133 -24.625 1.644 1 98.62 13 GLY B CA 1
ATOM 2877 C C . GLY B 1 13 ? -11.078 -25.516 1.021 1 98.62 13 GLY B C 1
ATOM 2878 O O . GLY B 1 13 ? -11.086 -25.75 -0.189 1 98.62 13 GLY B O 1
ATOM 2879 N N . ILE B 1 14 ? -10.148 -26 1.849 1 98.81 14 ILE B N 1
ATOM 2880 C CA . ILE B 1 14 ? -9.07 -26.875 1.384 1 98.81 14 ILE B CA 1
ATOM 2881 C C . ILE B 1 14 ? -9.461 -28.344 1.594 1 98.81 14 ILE B C 1
ATOM 2883 O O . ILE B 1 14 ? -9.93 -28.719 2.672 1 98.81 14 ILE B O 1
ATOM 2887 N N . TYR B 1 15 ? -9.242 -29.109 0.595 1 98.31 15 TYR B N 1
ATOM 2888 C CA . TYR B 1 15 ? -9.539 -30.547 0.669 1 98.31 15 TYR B CA 1
ATOM 2889 C C . TYR B 1 15 ? -8.266 -31.375 0.593 1 98.31 15 TYR B C 1
ATOM 2891 O O . TYR B 1 15 ? -7.359 -31.047 -0.184 1 98.31 15 TYR B O 1
ATOM 2899 N N . VAL B 1 16 ? -8.227 -32.406 1.411 1 96.56 16 VAL B N 1
ATOM 2900 C CA . VAL B 1 16 ? -7.145 -33.375 1.355 1 96.56 16 VAL B CA 1
ATOM 2901 C C . VAL B 1 16 ? -7.656 -34.688 0.773 1 96.56 16 VAL B C 1
ATOM 2903 O O . VAL B 1 16 ? -8.617 -35.25 1.281 1 96.56 16 VAL B O 1
ATOM 2906 N N . HIS B 1 17 ? -7.016 -35.094 -0.312 1 95.38 17 HIS B N 1
ATOM 2907 C CA . HIS B 1 17 ? -7.398 -36.344 -0.983 1 95.38 17 HIS B CA 1
ATOM 2908 C C . HIS B 1 17 ? -6.207 -37.281 -1.129 1 95.38 17 HIS B C 1
ATOM 2910 O O . HIS B 1 17 ? -5.059 -36.812 -1.146 1 95.38 17 HIS B O 1
ATOM 2916 N N . ASN B 1 18 ? -6.578 -38.531 -1.205 1 93.94 18 ASN B N 1
ATOM 2917 C CA . ASN B 1 18 ? -5.582 -39.5 -1.657 1 93.94 18 ASN B CA 1
ATOM 2918 C C . ASN B 1 18 ? -5.504 -39.531 -3.18 1 93.94 18 ASN B C 1
ATOM 2920 O O . ASN B 1 18 ? -6.527 -39.469 -3.863 1 93.94 18 ASN B O 1
ATOM 2924 N N . PHE B 1 19 ? -4.344 -39.688 -3.662 1 95.06 19 PHE B N 1
ATOM 2925 C CA . PHE B 1 19 ? -4.129 -39.906 -5.086 1 95.06 19 PHE B CA 1
ATOM 2926 C C . PHE B 1 19 ? -3.363 -41.219 -5.324 1 95.06 19 PHE B C 1
ATOM 2928 O O . PHE B 1 19 ? -2.348 -41.469 -4.672 1 95.06 19 PHE B O 1
ATOM 2935 N N . ASP B 1 20 ? -3.836 -42.031 -6.211 1 95.31 20 ASP B N 1
ATOM 2936 C CA . ASP B 1 20 ? -3.164 -43.25 -6.613 1 95.31 20 ASP B CA 1
ATOM 2937 C C . ASP B 1 20 ? -2.391 -43.062 -7.918 1 95.31 20 ASP B C 1
ATOM 2939 O O . ASP B 1 20 ? -2.984 -43 -8.992 1 95.31 20 ASP B O 1
ATOM 2943 N N . SER B 1 21 ? -1.097 -43.094 -7.883 1 93.38 21 SER B N 1
ATOM 2944 C CA . SER B 1 21 ? -0.255 -42.812 -9.039 1 93.38 21 SER B CA 1
ATOM 2945 C C . SER B 1 21 ? -0.195 -44 -9.977 1 93.38 21 SER B C 1
ATOM 2947 O O . SER B 1 21 ? 0.395 -43.938 -11.062 1 93.38 21 SER B O 1
ATOM 2949 N N . ARG B 1 22 ? -0.694 -45.125 -9.625 1 94.81 22 ARG B N 1
ATOM 2950 C CA . ARG B 1 22 ? -0.741 -46.25 -10.516 1 94.81 22 ARG B CA 1
ATOM 2951 C C . ARG B 1 22 ? -1.92 -46.156 -11.477 1 94.81 22 ARG B C 1
ATOM 2953 O O . ARG B 1 22 ? -1.771 -46.406 -12.68 1 94.81 22 ARG B O 1
ATOM 2960 N N . SER B 1 23 ? -3.029 -45.719 -10.906 1 95.19 23 SER B N 1
ATOM 2961 C CA . SER B 1 23 ? -4.242 -45.656 -11.719 1 95.19 23 SER B CA 1
ATOM 2962 C C . SER B 1 23 ? -4.527 -44.25 -12.195 1 95.19 23 SER B C 1
ATOM 2964 O O . SER B 1 23 ? -5.336 -44.031 -13.102 1 95.19 23 SER B O 1
ATOM 2966 N N . GLY B 1 24 ? -3.885 -43.312 -11.586 1 96.56 24 GLY B N 1
ATOM 2967 C CA . GLY B 1 24 ? -4.176 -41.938 -11.914 1 96.56 24 GLY B CA 1
ATOM 2968 C C . GLY B 1 24 ? -5.559 -41.5 -11.477 1 96.56 24 GLY B C 1
ATOM 2969 O O . GLY B 1 24 ? -6.316 -40.938 -12.266 1 96.56 24 GLY B O 1
ATOM 2970 N N . THR B 1 25 ? -5.816 -41.75 -10.211 1 97 25 THR B N 1
ATOM 2971 C CA . THR B 1 25 ? -7.145 -41.375 -9.719 1 97 25 THR B CA 1
ATOM 2972 C C . THR B 1 25 ? -7.07 -40.812 -8.312 1 97 25 THR B C 1
ATOM 2974 O O . THR B 1 25 ? -6.258 -41.25 -7.496 1 97 25 THR B O 1
ATOM 2977 N N . LEU B 1 26 ? -7.926 -39.812 -8.078 1 96.62 26 LEU B N 1
ATOM 2978 C CA . LEU B 1 26 ? -8.18 -39.281 -6.758 1 96.62 26 LEU B CA 1
ATOM 2979 C C . LEU B 1 26 ? -9.305 -40.031 -6.059 1 96.62 26 LEU B C 1
ATOM 2981 O O . LEU B 1 26 ? -10.266 -40.438 -6.699 1 96.62 26 LEU B O 1
ATOM 2985 N N . SER B 1 27 ? -9.133 -40.062 -4.746 1 95.5 27 SER B N 1
ATOM 2986 C CA . SER B 1 27 ? -10.25 -40.594 -3.969 1 95.5 27 SER B CA 1
ATOM 2987 C C . SER B 1 27 ? -11.477 -39.719 -4.086 1 95.5 27 SER B C 1
ATOM 2989 O O . SER B 1 27 ? -11.359 -38.469 -4.152 1 95.5 27 SER B O 1
ATOM 2991 N N . ARG B 1 28 ? -12.617 -40.312 -4.086 1 94.94 28 ARG B N 1
ATOM 2992 C CA . ARG B 1 28 ? -13.867 -39.562 -4.184 1 94.94 28 ARG B CA 1
ATOM 2993 C C . ARG B 1 28 ? -14.133 -38.781 -2.898 1 94.94 28 ARG B C 1
ATOM 2995 O O . ARG B 1 28 ? -14.555 -37.625 -2.945 1 94.94 28 ARG B O 1
ATOM 3002 N N . GLU B 1 29 ? -13.836 -39.469 -1.83 1 95.88 29 GLU B N 1
ATOM 3003 C CA . GLU B 1 29 ? -14.031 -38.812 -0.537 1 95.88 29 GLU B CA 1
ATOM 3004 C C . GLU B 1 29 ? -12.734 -38.188 -0.025 1 95.88 29 GLU B C 1
ATOM 3006 O O . GLU B 1 29 ? -11.672 -38.812 -0.102 1 95.88 29 GLU B O 1
ATOM 3011 N N . PRO B 1 30 ? -12.883 -37 0.45 1 96.75 30 PRO B N 1
ATOM 3012 C CA . PRO B 1 30 ? -11.672 -36.406 1.022 1 96.75 30 PRO B CA 1
ATOM 3013 C C . PRO B 1 30 ? -11.289 -37.031 2.365 1 96.75 30 PRO B C 1
ATOM 3015 O O . PRO B 1 30 ? -12.156 -37.5 3.104 1 96.75 30 PRO B O 1
ATOM 3018 N N . LEU B 1 31 ? -10.047 -36.969 2.613 1 95.38 31 LEU B N 1
ATOM 3019 C CA . LEU B 1 31 ? -9.547 -37.344 3.924 1 95.38 31 LEU B CA 1
ATOM 3020 C C . LEU B 1 31 ? -9.82 -36.281 4.957 1 95.38 31 LEU B C 1
ATOM 3022 O O . LEU B 1 31 ? -9.992 -36.562 6.145 1 95.38 31 LEU B O 1
ATOM 3026 N N . GLN B 1 32 ? -9.781 -35.031 4.594 1 97.25 32 GLN B N 1
ATOM 3027 C CA . GLN B 1 32 ? -10.023 -33.875 5.438 1 97.25 32 GLN B CA 1
ATOM 3028 C C . GLN B 1 32 ? -10.586 -32.719 4.625 1 97.25 32 GLN B C 1
ATOM 3030 O O . GLN B 1 32 ? -10.227 -32.531 3.459 1 97.25 32 GLN B O 1
ATOM 3035 N N . VAL B 1 33 ? -11.5 -32 5.172 1 98.19 33 VAL B N 1
ATOM 3036 C CA . VAL B 1 33 ? -11.953 -30.719 4.668 1 98.19 33 VAL B CA 1
ATOM 3037 C C . VAL B 1 33 ? -11.633 -29.625 5.684 1 98.19 33 VAL B C 1
ATOM 3039 O O . VAL B 1 33 ? -12.109 -29.656 6.82 1 98.19 33 VAL B O 1
ATOM 3042 N N . VAL B 1 34 ? -10.758 -28.734 5.367 1 98.56 34 VAL B N 1
ATOM 3043 C CA . VAL B 1 34 ? -10.398 -27.594 6.207 1 98.56 34 VAL B CA 1
ATOM 3044 C C . VAL B 1 34 ? -11.234 -26.375 5.816 1 98.56 34 VAL B C 1
ATOM 3046 O O . VAL B 1 34 ? -11.039 -25.797 4.75 1 98.56 34 VAL B O 1
ATOM 3049 N N . LYS B 1 35 ? -12.156 -26.031 6.676 1 98.31 35 LYS B N 1
ATOM 3050 C CA . LYS B 1 35 ? -13.055 -24.922 6.375 1 98.31 35 LYS B CA 1
ATOM 3051 C C . LYS B 1 35 ? -12.32 -23.594 6.445 1 98.31 35 LYS B C 1
ATOM 3053 O O . LYS B 1 35 ? -11.719 -23.25 7.469 1 98.31 35 LYS B O 1
ATOM 3058 N N . THR B 1 36 ? -12.281 -22.875 5.391 1 98.25 36 THR B N 1
ATOM 3059 C CA . THR B 1 36 ? -11.672 -21.547 5.254 1 98.25 36 THR B CA 1
ATOM 3060 C C . THR B 1 36 ? -12.172 -20.859 3.996 1 98.25 36 THR B C 1
ATOM 3062 O O . THR B 1 36 ? -12.609 -21.516 3.047 1 98.25 36 THR B O 1
ATOM 3065 N N . GLU B 1 37 ? -12.133 -19.547 4.004 1 98.31 37 GLU B N 1
ATOM 3066 C CA . GLU B 1 37 ? -12.688 -18.781 2.887 1 98.31 37 GLU B CA 1
ATOM 3067 C C . GLU B 1 37 ? -11.672 -18.641 1.757 1 98.31 37 GLU B C 1
ATOM 3069 O O . GLU B 1 37 ? -10.57 -18.125 1.966 1 98.31 37 GLU B O 1
ATOM 3074 N N . ASN B 1 38 ? -12.008 -19.062 0.574 1 98.75 38 ASN B N 1
ATOM 3075 C CA . ASN B 1 38 ? -11.336 -18.859 -0.703 1 98.75 38 ASN B CA 1
ATOM 3076 C C . ASN B 1 38 ? -9.844 -19.156 -0.609 1 98.75 38 ASN B C 1
ATOM 3078 O O . ASN B 1 38 ? -9.016 -18.328 -0.99 1 98.75 38 ASN B O 1
ATOM 3082 N N . PRO B 1 39 ? -9.438 -20.281 -0.059 1 98.88 39 PRO B N 1
ATOM 3083 C CA . PRO B 1 39 ? -8.023 -20.656 -0.139 1 98.88 39 PRO B CA 1
ATOM 3084 C C . PRO B 1 39 ? -7.586 -21.016 -1.56 1 98.88 39 PRO B C 1
ATOM 3086 O O . PRO B 1 39 ? -7.336 -22.188 -1.861 1 98.88 39 PRO B O 1
ATOM 3089 N N . SER B 1 40 ? -7.32 -19.984 -2.354 1 98.81 40 SER B N 1
ATOM 3090 C CA . SER B 1 40 ? -7.262 -20.156 -3.801 1 98.81 40 SER B CA 1
ATOM 3091 C C . SER B 1 40 ? -5.859 -20.547 -4.258 1 98.81 40 SER B C 1
ATOM 3093 O O . SER B 1 40 ? -5.676 -21 -5.387 1 98.81 40 SER B O 1
ATOM 3095 N N . TRP B 1 41 ? -4.832 -20.344 -3.451 1 98.88 41 TRP B N 1
ATOM 3096 C CA . TRP B 1 41 ? -3.451 -20.688 -3.773 1 98.88 41 TRP B CA 1
ATOM 3097 C C . TRP B 1 41 ? -2.725 -21.219 -2.545 1 98.88 41 TRP B C 1
ATOM 3099 O O . TRP B 1 41 ? -2.84 -20.656 -1.452 1 98.88 41 TRP B O 1
ATOM 3109 N N . LEU B 1 42 ? -2.006 -22.25 -2.75 1 98.69 42 LEU B N 1
ATOM 3110 C CA . LEU B 1 42 ? -1.291 -22.938 -1.683 1 98.69 42 LEU B CA 1
ATOM 3111 C C . LEU B 1 42 ? 0.204 -23 -1.979 1 98.69 42 LEU B C 1
ATOM 3113 O O . LEU B 1 42 ? 0.608 -23.141 -3.137 1 98.69 42 LEU B O 1
ATOM 3117 N N . ALA B 1 43 ? 1.013 -22.938 -0.938 1 98.12 43 ALA B N 1
ATOM 3118 C CA . ALA B 1 43 ? 2.457 -23.109 -1.066 1 98.12 43 ALA B CA 1
ATOM 3119 C C . ALA B 1 43 ? 3.043 -23.766 0.181 1 98.12 43 ALA B C 1
ATOM 3121 O O . ALA B 1 43 ? 2.648 -23.438 1.304 1 98.12 43 ALA B O 1
ATOM 3122 N N . PHE B 1 44 ? 3.979 -24.656 -0.033 1 96.81 44 PHE B N 1
ATOM 3123 C CA . PHE B 1 44 ? 4.652 -25.312 1.082 1 96.81 44 PHE B CA 1
ATOM 3124 C C . PHE B 1 44 ? 5.855 -24.5 1.54 1 96.81 44 PHE B C 1
ATOM 3126 O O . PHE B 1 44 ? 6.523 -23.859 0.728 1 96.81 44 PHE B O 1
ATOM 3133 N N . SER B 1 45 ? 6.109 -24.656 2.869 1 97.19 45 SER B N 1
ATOM 3134 C CA . SER B 1 45 ? 7.438 -24.281 3.334 1 97.19 45 SER B CA 1
ATOM 3135 C C . SER B 1 45 ? 8.516 -25.156 2.709 1 97.19 45 SER B C 1
ATOM 3137 O O . SER B 1 45 ? 8.219 -26.266 2.244 1 97.19 45 SER B O 1
ATOM 3139 N N . PRO B 1 46 ? 9.75 -24.641 2.688 1 95.62 46 PRO B N 1
ATOM 3140 C CA . PRO B 1 46 ? 10.812 -25.438 2.055 1 95.62 46 PRO B CA 1
ATOM 3141 C C . PRO B 1 46 ? 10.969 -26.812 2.678 1 95.62 46 PRO B C 1
ATOM 3143 O O . PRO B 1 46 ? 11.258 -27.781 1.973 1 95.62 46 PRO B O 1
ATOM 3146 N N . ASP B 1 47 ? 10.719 -26.953 3.941 1 93.69 47 ASP B N 1
ATOM 3147 C CA . ASP B 1 47 ? 10.875 -28.234 4.621 1 93.69 47 ASP B CA 1
ATOM 3148 C C . ASP B 1 47 ? 9.57 -29.031 4.594 1 93.69 47 ASP B C 1
ATOM 3150 O O . ASP B 1 47 ? 9.492 -30.109 5.168 1 93.69 47 ASP B O 1
ATOM 3154 N N . ARG B 1 48 ? 8.5 -28.469 4.016 1 93.94 48 ARG B N 1
ATOM 3155 C CA . ARG B 1 48 ? 7.203 -29.078 3.76 1 93.94 48 ARG B CA 1
ATOM 3156 C C . ARG B 1 48 ? 6.465 -29.359 5.062 1 93.94 48 ARG B C 1
ATOM 3158 O O . ARG B 1 48 ? 5.512 -30.141 5.086 1 93.94 48 ARG B O 1
ATOM 3165 N N . LYS B 1 49 ? 6.906 -28.75 6.145 1 95.56 49 LYS B N 1
ATOM 3166 C CA . LYS B 1 49 ? 6.246 -28.906 7.434 1 95.56 49 LYS B CA 1
ATOM 3167 C C . LYS B 1 49 ? 5.027 -28 7.555 1 95.56 49 LYS B C 1
ATOM 3169 O O . LYS B 1 49 ? 4.172 -28.203 8.422 1 95.56 49 LYS B O 1
ATOM 3174 N N . TYR B 1 50 ? 4.996 -27 6.742 1 97.56 50 TYR B N 1
ATOM 3175 C CA . TYR B 1 50 ? 3.914 -26.031 6.797 1 97.56 50 TYR B CA 1
ATOM 3176 C C . TYR B 1 50 ? 3.33 -25.781 5.41 1 97.56 50 TYR B C 1
ATOM 3178 O O . TYR B 1 50 ? 4.043 -25.859 4.406 1 97.56 50 TYR B O 1
ATOM 3186 N N . LEU B 1 51 ? 2.043 -25.547 5.355 1 98.06 51 LEU B N 1
ATOM 3187 C CA . LEU B 1 51 ? 1.311 -25.125 4.164 1 98.06 51 LEU B CA 1
ATOM 3188 C C . LEU B 1 51 ? 0.683 -23.75 4.367 1 98.06 51 LEU B C 1
ATOM 3190 O O . LEU B 1 51 ? 0.005 -23.516 5.371 1 98.06 51 LEU B O 1
ATOM 3194 N N . PHE B 1 52 ? 1.011 -22.859 3.498 1 98.88 52 PHE B N 1
ATOM 3195 C CA . PHE B 1 52 ? 0.436 -21.531 3.525 1 98.88 52 PHE B CA 1
ATOM 3196 C C . PHE B 1 52 ? -0.614 -21.359 2.432 1 98.88 52 PHE B C 1
ATOM 3198 O O . PHE B 1 52 ? -0.44 -21.859 1.319 1 98.88 52 PHE B O 1
ATOM 3205 N N . ALA B 1 53 ? -1.695 -20.688 2.764 1 98.94 53 ALA B N 1
ATOM 3206 C CA . ALA B 1 53 ? -2.76 -20.406 1.804 1 98.94 53 ALA B CA 1
ATOM 3207 C C . ALA B 1 53 ? -3.109 -18.922 1.785 1 98.94 53 ALA B C 1
ATOM 3209 O O . ALA B 1 53 ? -3.172 -18.281 2.836 1 98.94 53 ALA B O 1
ATOM 3210 N N . VAL B 1 54 ? -3.238 -18.391 0.632 1 98.88 54 VAL B N 1
ATOM 3211 C CA . VAL B 1 54 ? -3.92 -17.109 0.575 1 98.88 54 VAL B CA 1
ATOM 3212 C C . VAL B 1 54 ? -5.43 -17.312 0.678 1 98.88 54 VAL B C 1
ATOM 3214 O O . VAL B 1 54 ? -5.957 -18.328 0.207 1 98.88 54 VAL B O 1
ATOM 3217 N N . ASN B 1 55 ? -6.09 -16.453 1.294 1 98.81 55 ASN B N 1
ATOM 3218 C CA . ASN B 1 55 ? -7.543 -16.312 1.262 1 98.81 55 ASN B CA 1
ATOM 3219 C C . ASN B 1 55 ? -7.969 -15.133 0.388 1 98.81 55 ASN B C 1
ATOM 3221 O O . ASN B 1 55 ? -7.922 -13.977 0.823 1 98.81 55 ASN B O 1
ATOM 3225 N N . GLU B 1 56 ? -8.359 -15.484 -0.797 1 98.62 56 GLU B N 1
ATOM 3226 C CA . GLU B 1 56 ? -8.625 -14.492 -1.834 1 98.62 56 GLU B CA 1
ATOM 3227 C C . GLU B 1 56 ? -9.945 -13.781 -1.587 1 98.62 56 GLU B C 1
ATOM 3229 O O . GLU B 1 56 ? -10.836 -13.781 -2.447 1 98.62 56 GLU B O 1
ATOM 3234 N N . ASN B 1 57 ? -10.039 -13.188 -0.442 1 97.88 57 ASN B N 1
ATOM 3235 C CA . ASN B 1 57 ? -11.195 -12.406 -0.019 1 97.88 57 ASN B CA 1
ATOM 3236 C C . ASN B 1 57 ? -11.109 -10.961 -0.499 1 97.88 57 ASN B C 1
ATOM 3238 O O . ASN B 1 57 ? -10.008 -10.445 -0.721 1 97.88 57 ASN B O 1
ATOM 3242 N N . GLY B 1 58 ? -12.289 -10.312 -0.667 1 94.25 58 GLY B N 1
ATOM 3243 C CA . GLY B 1 58 ? -12.336 -8.922 -1.103 1 94.25 58 GLY B CA 1
ATOM 3244 C C . GLY B 1 58 ? -13.734 -8.336 -1.047 1 94.25 58 GLY B C 1
ATOM 3245 O O . GLY B 1 58 ? -14.672 -8.984 -0.575 1 94.25 58 GLY B O 1
ATOM 3246 N N . PRO B 1 59 ? -13.844 -7.145 -1.56 1 89.94 59 PRO B N 1
ATOM 3247 C CA . PRO B 1 59 ? -15.133 -6.457 -1.531 1 89.94 59 PRO B CA 1
ATOM 3248 C C . PRO B 1 59 ? -16.25 -7.285 -2.152 1 89.94 59 PRO B C 1
ATOM 3250 O O . PRO B 1 59 ? -16.062 -7.922 -3.189 1 89.94 59 PRO B O 1
ATOM 3253 N N . GLY B 1 60 ? -17.406 -7.27 -1.444 1 88.56 60 GLY B N 1
ATOM 3254 C CA . GLY B 1 60 ? -18.578 -7.965 -1.957 1 88.56 60 GLY B CA 1
ATOM 3255 C C . GLY B 1 60 ? -18.672 -9.406 -1.483 1 88.56 60 GLY B C 1
ATOM 3256 O O . GLY B 1 60 ? -19.703 -10.062 -1.689 1 88.56 60 GLY B O 1
ATOM 3257 N N . GLN B 1 61 ? -17.641 -9.867 -0.851 1 92.56 61 GLN B N 1
ATOM 3258 C CA . GLN B 1 61 ? -17.625 -11.234 -0.343 1 92.56 61 GLN B CA 1
ATOM 3259 C C . GLN B 1 61 ? -17.938 -11.273 1.15 1 92.56 61 GLN B C 1
ATOM 3261 O O . GLN B 1 61 ? -18.062 -10.227 1.789 1 92.56 61 GLN B O 1
ATOM 3266 N N . ARG B 1 62 ? -18.094 -12.539 1.698 1 91.62 62 ARG B N 1
ATOM 3267 C CA . ARG B 1 62 ? -18.406 -12.711 3.115 1 91.62 62 ARG B CA 1
ATOM 3268 C C . ARG B 1 62 ? -17.328 -12.086 3.99 1 91.62 62 ARG B C 1
ATOM 3270 O O . ARG B 1 62 ? -17.625 -11.367 4.945 1 91.62 62 ARG B O 1
ATOM 3277 N N . ASP B 1 63 ? -16.156 -12.422 3.719 1 94.06 63 ASP B N 1
ATOM 3278 C CA . ASP B 1 63 ? -14.984 -11.758 4.293 1 94.06 63 ASP B CA 1
ATOM 3279 C C . ASP B 1 63 ? -14.367 -10.773 3.297 1 94.06 63 ASP B C 1
ATOM 3281 O O . ASP B 1 63 ? -13.906 -11.18 2.227 1 94.06 63 ASP B O 1
ATOM 3285 N N . ILE B 1 64 ? -14.352 -9.492 3.598 1 92.62 64 ILE B N 1
ATOM 3286 C CA . ILE B 1 64 ? -13.953 -8.469 2.637 1 92.62 64 ILE B CA 1
ATOM 3287 C C . ILE B 1 64 ? -12.453 -8.195 2.775 1 92.62 64 ILE B C 1
ATOM 3289 O O . ILE B 1 64 ? -11.914 -7.301 2.111 1 92.62 64 ILE B O 1
ATOM 3293 N N . VAL B 1 65 ? -11.805 -8.883 3.654 1 94.62 65 VAL B N 1
ATOM 3294 C CA . VAL B 1 65 ? -10.391 -8.656 3.951 1 94.62 65 VAL B CA 1
ATOM 3295 C C . VAL B 1 65 ? -9.555 -9.797 3.377 1 94.62 65 VAL B C 1
ATOM 3297 O O . VAL B 1 65 ? -9.82 -10.969 3.654 1 94.62 65 VAL B O 1
ATOM 3300 N N . GLY B 1 66 ? -8.586 -9.445 2.496 1 98 66 GLY B N 1
ATOM 3301 C CA . GLY B 1 66 ? -7.621 -10.453 2.078 1 98 66 GLY B CA 1
ATOM 3302 C C . GLY B 1 66 ? -6.789 -10.992 3.225 1 98 66 GLY B C 1
ATOM 3303 O O . GLY B 1 66 ? -6.387 -10.242 4.113 1 98 66 GLY B O 1
ATOM 3304 N N . ARG B 1 67 ? -6.5 -12.344 3.182 1 98.69 67 ARG B N 1
ATOM 3305 C CA . ARG B 1 67 ? -5.789 -12.961 4.297 1 98.69 67 ARG B CA 1
ATOM 3306 C C . ARG B 1 67 ? -4.797 -14.008 3.805 1 98.69 67 ARG B C 1
ATOM 3308 O O . ARG B 1 67 ? -4.797 -14.359 2.625 1 98.69 67 ARG B O 1
ATOM 3315 N N . VAL B 1 68 ? -3.926 -14.383 4.691 1 98.94 68 VAL B N 1
ATOM 3316 C CA . VAL B 1 68 ? -3.012 -15.508 4.539 1 98.94 68 VAL B CA 1
ATOM 3317 C C . VAL B 1 68 ? -3.082 -16.406 5.777 1 98.94 68 VAL B C 1
ATOM 3319 O O . VAL B 1 68 ? -3.061 -15.906 6.91 1 98.94 68 VAL B O 1
ATOM 3322 N N . THR B 1 69 ? -3.164 -17.656 5.578 1 98.94 69 THR B N 1
ATOM 3323 C CA . THR B 1 69 ? -3.295 -18.609 6.676 1 98.94 69 THR B CA 1
ATOM 3324 C C . THR B 1 69 ? -2.148 -19.609 6.66 1 98.94 69 THR B C 1
ATOM 3326 O O . THR B 1 69 ? -1.733 -20.078 5.594 1 98.94 69 THR B O 1
ATOM 3329 N N . SER B 1 70 ? -1.648 -19.906 7.844 1 98.94 70 SER B N 1
ATOM 3330 C CA . SER B 1 70 ? -0.607 -20.922 8.023 1 98.94 70 SER B CA 1
ATOM 3331 C C . SER B 1 70 ? -1.167 -22.188 8.664 1 98.94 70 SER B C 1
ATOM 3333 O O . SER B 1 70 ? -1.949 -22.109 9.609 1 98.94 70 SER B O 1
ATOM 3335 N N . TYR B 1 71 ? -0.756 -23.297 8.117 1 98.75 71 TYR B N 1
ATOM 3336 C CA . TYR B 1 71 ? -1.134 -24.609 8.641 1 98.75 71 TYR B CA 1
ATOM 3337 C C . TYR B 1 71 ? 0.098 -25.453 8.922 1 98.75 71 TYR B C 1
ATOM 3339 O O . TYR B 1 71 ? 1.067 -25.438 8.164 1 98.75 71 TYR B O 1
ATOM 3347 N N . ARG B 1 72 ? 0.004 -26.234 9.93 1 98.38 72 ARG B N 1
ATOM 3348 C CA . ARG B 1 72 ? 0.938 -27.344 10.125 1 98.38 72 ARG B CA 1
ATOM 3349 C C . ARG B 1 72 ? 0.497 -28.578 9.344 1 98.38 72 ARG B C 1
ATOM 3351 O O . ARG B 1 72 ? -0.689 -28.906 9.32 1 98.38 72 ARG B O 1
ATOM 3358 N N . VAL B 1 73 ? 1.461 -29.234 8.711 1 96.69 73 VAL B N 1
ATOM 3359 C CA . VAL B 1 73 ? 1.169 -30.438 7.934 1 96.69 73 VAL B CA 1
ATOM 3360 C C . VAL B 1 73 ? 1.577 -31.672 8.727 1 96.69 73 VAL B C 1
ATOM 3362 O O . VAL B 1 73 ? 2.732 -31.797 9.141 1 96.69 73 VAL B O 1
ATOM 3365 N N . ASP B 1 74 ? 0.621 -32.5 8.961 1 93.81 74 ASP B N 1
ATOM 3366 C CA . ASP B 1 74 ? 0.979 -33.812 9.438 1 93.81 74 ASP B CA 1
ATOM 3367 C C . ASP B 1 74 ? 1.524 -34.688 8.305 1 93.81 74 ASP B C 1
ATOM 3369 O O . ASP B 1 74 ? 0.764 -35.188 7.465 1 93.81 74 ASP B O 1
ATOM 3373 N N . THR B 1 75 ? 2.707 -35 8.258 1 81 75 THR B N 1
ATOM 3374 C CA . THR B 1 75 ? 3.367 -35.625 7.117 1 81 75 THR B CA 1
ATOM 3375 C C . THR B 1 75 ? 2.924 -37.062 6.969 1 81 75 THR B C 1
ATOM 3377 O O . THR B 1 75 ? 3.002 -37.625 5.875 1 81 75 THR B O 1
ATOM 3380 N N . ALA B 1 76 ? 2.533 -37.656 8.016 1 82.38 76 ALA B N 1
ATOM 3381 C CA . ALA B 1 76 ? 2.105 -39.031 7.961 1 82.38 76 ALA B CA 1
ATOM 3382 C C . ALA B 1 76 ? 0.679 -39.156 7.43 1 82.38 76 ALA B C 1
ATOM 3384 O O . ALA B 1 76 ? 0.393 -40 6.582 1 82.38 76 ALA B O 1
ATOM 3385 N N . LYS B 1 77 ? -0.159 -38.25 7.855 1 84.62 77 LYS B N 1
ATOM 3386 C CA . LYS B 1 77 ? -1.578 -38.344 7.527 1 84.62 77 LYS B CA 1
ATOM 3387 C C . LYS B 1 77 ? -1.954 -37.344 6.422 1 84.62 77 LYS B C 1
ATOM 3389 O O . LYS B 1 77 ? -2.979 -37.531 5.758 1 84.62 77 LYS B O 1
ATOM 3394 N N . GLY B 1 78 ? -1.137 -36.375 6.254 1 87.88 78 GLY B N 1
ATOM 3395 C CA . GLY B 1 78 ? -1.42 -35.312 5.297 1 87.88 78 GLY B CA 1
ATOM 3396 C C . GLY B 1 78 ? -2.398 -34.281 5.82 1 87.88 78 GLY B C 1
ATOM 3397 O O . GLY B 1 78 ? -2.703 -33.281 5.137 1 87.88 78 GLY B O 1
ATOM 3398 N N . SER B 1 79 ? -2.818 -34.406 7.043 1 94.75 79 SER B N 1
ATOM 3399 C CA . SER B 1 79 ? -3.816 -33.5 7.617 1 94.75 79 SER B CA 1
ATOM 3400 C C . SER B 1 79 ? -3.217 -32.156 7.934 1 94.75 79 SER B C 1
ATOM 3402 O O . SER B 1 79 ? -2.01 -32.031 8.148 1 94.75 79 SER B O 1
ATOM 3404 N N . LEU B 1 80 ? -4.109 -31.156 7.941 1 97.88 80 LEU B N 1
ATOM 3405 C CA . LEU B 1 80 ? -3.713 -29.781 8.203 1 97.88 80 LEU B CA 1
ATOM 3406 C C . LEU B 1 80 ? -4.27 -29.297 9.539 1 97.88 80 LEU B C 1
ATOM 3408 O O . LEU B 1 80 ? -5.414 -29.609 9.883 1 97.88 80 LEU B O 1
ATOM 3412 N N . GLU B 1 81 ? -3.445 -28.641 10.273 1 98.31 81 GLU B N 1
ATOM 3413 C CA . GLU B 1 81 ? -3.854 -27.922 11.484 1 98.31 81 GLU B CA 1
ATOM 3414 C C . GLU B 1 81 ? -3.531 -26.438 11.383 1 98.31 81 GLU B C 1
ATOM 3416 O O . GLU B 1 81 ? -2.375 -26.062 11.18 1 98.31 81 GLU B O 1
ATOM 3421 N N . LYS B 1 82 ? -4.555 -25.641 11.586 1 98.69 82 LYS B N 1
ATOM 3422 C CA . LYS B 1 82 ? -4.359 -24.188 11.461 1 98.69 82 LYS B CA 1
ATOM 3423 C C . LYS B 1 82 ? -3.451 -23.672 12.57 1 98.69 82 LYS B C 1
ATOM 3425 O O . LYS B 1 82 ? -3.648 -23.984 13.742 1 98.69 82 LYS B O 1
ATOM 3430 N N . ILE B 1 83 ? -2.439 -22.922 12.18 1 98.81 83 ILE B N 1
ATOM 3431 C CA . ILE B 1 83 ? -1.566 -22.266 13.141 1 98.81 83 ILE B CA 1
ATOM 3432 C C . ILE B 1 83 ? -2.098 -20.859 13.43 1 98.81 83 ILE B C 1
ATOM 3434 O O . ILE B 1 83 ? -2.453 -20.547 14.57 1 98.81 83 ILE B O 1
ATOM 3438 N N . ASN B 1 84 ? -2.123 -19.953 12.406 1 98.81 84 ASN B N 1
ATOM 3439 C CA . ASN B 1 84 ? -2.709 -18.625 12.547 1 98.81 84 ASN B CA 1
ATOM 3440 C C . ASN B 1 84 ? -3.029 -18.016 11.195 1 98.81 84 ASN B C 1
ATOM 3442 O O . ASN B 1 84 ? -2.834 -18.641 10.156 1 98.81 84 ASN B O 1
ATOM 3446 N N . GLU B 1 85 ? -3.666 -16.906 11.203 1 98.62 85 GLU B N 1
ATOM 3447 C CA . GLU B 1 85 ? -4.082 -16.141 10.031 1 98.62 85 GLU B CA 1
ATOM 3448 C C . GLU B 1 85 ? -3.768 -14.656 10.195 1 98.62 85 GLU B C 1
ATOM 3450 O O . GLU B 1 85 ? -3.926 -14.109 11.289 1 98.62 85 GLU B O 1
ATOM 3455 N N . VAL B 1 86 ? -3.287 -14.023 9.172 1 98.62 86 VAL B N 1
ATOM 3456 C CA . VAL B 1 86 ? -3.021 -12.594 9.211 1 98.62 86 VAL B CA 1
ATOM 3457 C C . VAL B 1 86 ? -3.637 -11.922 7.984 1 98.62 86 VAL B C 1
ATOM 3459 O O . VAL B 1 86 ? -3.949 -12.586 6.996 1 98.62 86 VAL B O 1
ATOM 3462 N N . LYS B 1 87 ? -3.803 -10.594 8.062 1 98.38 87 LYS B N 1
ATOM 3463 C CA . LYS B 1 87 ? -4.258 -9.82 6.914 1 98.38 87 LYS B CA 1
ATOM 3464 C C . LYS B 1 87 ? -3.148 -9.672 5.879 1 98.38 87 LYS B C 1
ATOM 3466 O O . LYS B 1 87 ? -1.986 -9.461 6.234 1 98.38 87 LYS B O 1
ATOM 3471 N N . SER B 1 88 ? -3.572 -9.688 4.605 1 98.56 88 SER B N 1
ATOM 3472 C CA . SER B 1 88 ? -2.604 -9.422 3.547 1 98.56 88 SER B CA 1
ATOM 3473 C C . SER B 1 88 ? -2.482 -7.93 3.27 1 98.56 88 SER B C 1
ATOM 3475 O O . SER B 1 88 ? -1.577 -7.496 2.553 1 98.56 88 SER B O 1
ATOM 3477 N N . LEU B 1 89 ? -3.395 -7.137 3.816 1 97.75 89 LEU B N 1
ATOM 3478 C CA . LEU B 1 89 ? -3.457 -5.684 3.709 1 97.75 89 LEU B CA 1
ATOM 3479 C C . LEU B 1 89 ? -3.795 -5.258 2.283 1 97.75 89 LEU B C 1
ATOM 3481 O O . LEU B 1 89 ? -3.438 -4.156 1.858 1 97.75 89 LEU B O 1
ATOM 3485 N N . GLY B 1 90 ? -4.355 -6.066 1.451 1 96.62 90 GLY B N 1
ATOM 3486 C CA . GLY B 1 90 ? -4.949 -5.84 0.144 1 96.62 90 GLY B CA 1
ATOM 3487 C C . GLY B 1 90 ? -6.191 -6.672 -0.1 1 96.62 90 GLY B C 1
ATOM 3488 O O . GLY B 1 90 ? -6.703 -7.316 0.818 1 96.62 90 GLY B O 1
ATOM 3489 N N . SER B 1 91 ? -6.691 -6.594 -1.291 1 96.62 91 SER B N 1
ATOM 3490 C CA . SER B 1 91 ? -7.855 -7.395 -1.667 1 96.62 91 SER B CA 1
ATOM 3491 C C . SER B 1 91 ? -7.465 -8.516 -2.621 1 96.62 91 SER B C 1
ATOM 3493 O O . SER B 1 91 ? -6.535 -8.367 -3.42 1 96.62 91 SER B O 1
ATOM 3495 N N . GLU B 1 92 ? -8.148 -9.648 -2.412 1 97.94 92 GLU B N 1
ATOM 3496 C CA . GLU B 1 92 ? -8.086 -10.789 -3.322 1 97.94 92 GLU B CA 1
ATOM 3497 C C . GLU B 1 92 ? -6.641 -11.227 -3.559 1 97.94 92 GLU B C 1
ATOM 3499 O O . GLU B 1 92 ? -6.195 -11.328 -4.703 1 97.94 92 GLU B O 1
ATOM 3504 N N . PRO B 1 93 ? -5.871 -11.492 -2.424 1 98.81 93 PRO B N 1
ATOM 3505 C CA . PRO B 1 93 ? -4.574 -12.133 -2.658 1 98.81 93 PRO B CA 1
ATOM 3506 C C . PRO B 1 93 ? -4.695 -13.422 -3.475 1 98.81 93 PRO B C 1
ATOM 3508 O O . PRO B 1 93 ? -5.383 -14.359 -3.061 1 98.81 93 PRO B O 1
ATOM 3511 N N . ALA B 1 94 ? -3.984 -13.43 -4.625 1 98.69 94 ALA B N 1
ATOM 3512 C CA . ALA B 1 94 ? -4.234 -14.5 -5.582 1 98.69 94 ALA B CA 1
ATOM 3513 C C . ALA B 1 94 ? -3.051 -15.461 -5.648 1 98.69 94 ALA B C 1
ATOM 3515 O O . ALA B 1 94 ? -3.137 -16.516 -6.273 1 98.69 94 ALA B O 1
ATOM 3516 N N . HIS B 1 95 ? -1.921 -15.094 -5.066 1 98.81 95 HIS B N 1
ATOM 3517 C CA . HIS B 1 95 ? -0.704 -15.898 -5.137 1 98.81 95 HIS B CA 1
ATOM 3518 C C . HIS B 1 95 ? 0.194 -15.641 -3.93 1 98.81 95 HIS B C 1
ATOM 3520 O O . HIS B 1 95 ? 0.196 -14.547 -3.371 1 98.81 95 HIS B O 1
ATOM 3526 N N . LEU B 1 96 ? 0.876 -16.625 -3.525 1 98.75 96 LEU B N 1
ATOM 3527 C CA . LEU B 1 96 ? 1.996 -16.453 -2.607 1 98.75 96 LEU B CA 1
ATOM 3528 C C . LEU B 1 96 ? 3.127 -17.422 -2.936 1 98.75 96 LEU B C 1
ATOM 3530 O O . LEU B 1 96 ? 2.893 -18.469 -3.533 1 98.75 96 LEU B O 1
ATOM 3534 N N . SER B 1 97 ? 4.297 -17.016 -2.67 1 98.75 97 SER B N 1
ATOM 3535 C CA . SER B 1 97 ? 5.473 -17.875 -2.695 1 98.75 97 SER B CA 1
ATOM 3536 C C . SER B 1 97 ? 6.285 -17.734 -1.413 1 98.75 97 SER B C 1
ATOM 3538 O O . SER B 1 97 ? 6.133 -16.766 -0.675 1 98.75 97 SER B O 1
ATOM 3540 N N . VAL B 1 98 ? 7.02 -18.781 -1.139 1 98.56 98 VAL B N 1
ATOM 3541 C CA . VAL B 1 98 ? 7.848 -18.812 0.061 1 98.56 98 VAL B CA 1
ATOM 3542 C C . VAL B 1 98 ? 9.312 -18.594 -0.314 1 98.56 98 VAL B C 1
ATOM 3544 O O . VAL B 1 98 ? 9.805 -19.172 -1.288 1 98.56 98 VAL B O 1
ATOM 3547 N N . SER B 1 99 ? 9.953 -17.734 0.432 1 98.44 99 SER B N 1
ATOM 3548 C CA . SER B 1 99 ? 11.383 -17.547 0.193 1 98.44 99 SER B CA 1
ATOM 3549 C C . SER B 1 99 ? 12.141 -18.859 0.365 1 98.44 99 SER B C 1
ATOM 3551 O O . SER B 1 99 ? 11.742 -19.719 1.153 1 98.44 99 SER B O 1
ATOM 3553 N N . HIS B 1 100 ? 13.273 -19.016 -0.361 1 97.25 100 HIS B N 1
ATOM 3554 C CA . HIS B 1 100 ? 14.062 -20.234 -0.311 1 97.25 100 HIS B CA 1
ATOM 3555 C C . HIS B 1 100 ? 14.508 -20.547 1.113 1 97.25 100 HIS B C 1
ATOM 3557 O O . HIS B 1 100 ? 14.602 -21.719 1.502 1 97.25 100 HIS B O 1
ATOM 3563 N N . ASP B 1 101 ? 14.727 -19.516 1.901 1 95.88 101 ASP B N 1
ATOM 3564 C CA . ASP B 1 101 ? 15.195 -19.703 3.271 1 95.88 101 ASP B CA 1
ATOM 3565 C C . ASP B 1 101 ? 14.023 -19.953 4.223 1 95.88 101 ASP B C 1
ATOM 3567 O O . ASP B 1 101 ? 14.227 -20.203 5.414 1 95.88 101 ASP B O 1
ATOM 3571 N N . GLY B 1 102 ? 12.828 -19.859 3.74 1 97.44 102 GLY B N 1
ATOM 3572 C CA . GLY B 1 102 ? 11.641 -20.203 4.496 1 97.44 102 GLY B CA 1
ATOM 3573 C C . GLY B 1 102 ? 11.242 -19.141 5.504 1 97.44 102 GLY B C 1
ATOM 3574 O O . GLY B 1 102 ? 10.375 -19.375 6.348 1 97.44 102 GLY B O 1
ATOM 3575 N N . THR B 1 103 ? 11.75 -17.938 5.395 1 97.69 103 THR B N 1
ATOM 3576 C CA . THR B 1 103 ? 11.578 -16.969 6.473 1 97.69 103 THR B CA 1
ATOM 3577 C C . THR B 1 103 ? 10.555 -15.906 6.082 1 97.69 103 THR B C 1
ATOM 3579 O O . THR B 1 103 ? 10.094 -15.141 6.93 1 97.69 103 THR B O 1
ATOM 3582 N N . HIS B 1 104 ? 10.195 -15.867 4.773 1 98.69 104 HIS B N 1
ATOM 3583 C CA . HIS B 1 104 ? 9.258 -14.852 4.309 1 98.69 104 HIS B CA 1
ATOM 3584 C C . HIS B 1 104 ? 8.289 -15.422 3.275 1 98.69 104 HIS B C 1
ATOM 3586 O O . HIS B 1 104 ? 8.648 -16.328 2.527 1 98.69 104 HIS B O 1
ATOM 3592 N N . LEU B 1 105 ? 7.102 -14.875 3.281 1 98.88 105 LEU B N 1
ATOM 3593 C CA . LEU B 1 105 ? 6.148 -15.055 2.188 1 98.88 105 LEU B CA 1
ATOM 3594 C C . LEU B 1 105 ? 6.082 -13.805 1.317 1 98.88 105 LEU B C 1
ATOM 3596 O O . LEU B 1 105 ? 6.102 -12.68 1.83 1 98.88 105 LEU B O 1
ATOM 3600 N N . PHE B 1 106 ? 6.105 -13.961 0.018 1 98.94 106 PHE B N 1
ATOM 3601 C CA . PHE B 1 106 ? 5.75 -12.922 -0.942 1 98.94 106 PHE B CA 1
ATOM 3602 C C . PHE B 1 106 ? 4.312 -13.102 -1.42 1 98.94 106 PHE B C 1
ATOM 3604 O O . PHE B 1 106 ? 3.996 -14.07 -2.111 1 98.94 106 PHE B O 1
ATOM 3611 N N . VAL B 1 107 ? 3.439 -12.18 -1.021 1 98.94 107 VAL B N 1
ATOM 3612 C CA . VAL B 1 107 ? 2.012 -12.312 -1.287 1 98.94 107 VAL B CA 1
ATOM 3613 C C . VAL B 1 107 ? 1.584 -11.281 -2.328 1 98.94 107 VAL B C 1
ATOM 3615 O O . VAL B 1 107 ? 1.92 -10.102 -2.215 1 98.94 107 VAL B O 1
ATOM 3618 N N . SER B 1 108 ? 0.911 -11.734 -3.35 1 98.88 108 SER B N 1
ATOM 3619 C CA . SER B 1 108 ? 0.421 -10.883 -4.43 1 98.88 108 SER B CA 1
ATOM 3620 C C . SER B 1 108 ? -1.057 -10.555 -4.246 1 98.88 108 SER B C 1
ATOM 3622 O O . SER B 1 108 ? -1.919 -11.414 -4.434 1 98.88 108 SER B O 1
ATOM 3624 N N . ASN B 1 109 ? -1.308 -9.328 -3.826 1 98.69 109 ASN B N 1
ATOM 3625 C CA . ASN B 1 109 ? -2.68 -8.828 -3.826 1 98.69 109 ASN B CA 1
ATOM 3626 C C . ASN B 1 109 ? -3.121 -8.406 -5.223 1 98.69 109 ASN B C 1
ATOM 3628 O O . ASN B 1 109 ? -2.617 -7.418 -5.766 1 98.69 109 ASN B O 1
ATOM 3632 N N . TYR B 1 110 ? -3.982 -9.117 -5.797 1 98.38 110 TYR B N 1
ATOM 3633 C CA . TYR B 1 110 ? -4.445 -8.844 -7.152 1 98.38 110 TYR B CA 1
ATOM 3634 C C . TYR B 1 110 ? -5.309 -7.59 -7.195 1 98.38 110 TYR B C 1
ATOM 3636 O O . TYR B 1 110 ? -5.027 -6.66 -7.957 1 98.38 110 TYR B O 1
ATOM 3644 N N . SER B 1 111 ? -6.324 -7.609 -6.336 1 96.12 111 SER B N 1
ATOM 3645 C CA . SER B 1 111 ? -7.27 -6.504 -6.191 1 96.12 111 SER B CA 1
ATOM 3646 C C . SER B 1 111 ? -7.988 -6.219 -7.504 1 96.12 111 SER B C 1
ATOM 3648 O O . SER B 1 111 ? -7.473 -5.492 -8.352 1 96.12 111 SER B O 1
ATOM 3650 N N . VAL B 1 112 ? -9.203 -6.629 -7.602 1 91.38 112 VAL B N 1
ATOM 3651 C CA . VAL B 1 112 ? -10 -6.344 -8.789 1 91.38 112 VAL B CA 1
ATOM 3652 C C . VAL B 1 112 ? -10.367 -4.863 -8.828 1 91.38 112 VAL B C 1
ATOM 3654 O O . VAL B 1 112 ? -10.25 -4.211 -9.867 1 91.38 112 VAL B O 1
ATOM 3657 N N . ALA B 1 113 ? -10.719 -4.383 -7.652 1 87.94 113 ALA B N 1
ATOM 3658 C CA . ALA B 1 113 ? -11.07 -2.971 -7.535 1 87.94 113 ALA B CA 1
ATOM 3659 C C . ALA B 1 113 ? -9.828 -2.088 -7.547 1 87.94 113 ALA B C 1
ATOM 3661 O O . ALA B 1 113 ? -8.758 -2.504 -7.09 1 87.94 113 ALA B O 1
ATOM 3662 N N . ALA B 1 114 ? -9.969 -0.847 -8.047 1 84.56 114 ALA B N 1
ATOM 3663 C CA . ALA B 1 114 ? -8.867 0.107 -8.117 1 84.56 114 ALA B CA 1
ATOM 3664 C C . ALA B 1 114 ? -8.469 0.585 -6.723 1 84.56 114 ALA B C 1
ATOM 3666 O O . ALA B 1 114 ? -7.348 1.057 -6.52 1 84.56 114 ALA B O 1
ATOM 3667 N N . ASP B 1 115 ? -9.227 0.653 -5.848 1 80.69 115 ASP B N 1
ATOM 3668 C CA . ASP B 1 115 ? -8.953 0.988 -4.453 1 80.69 115 ASP B CA 1
ATOM 3669 C C . ASP B 1 115 ? -9.156 -0.224 -3.547 1 80.69 115 ASP B C 1
ATOM 3671 O O . ASP B 1 115 ? -10.297 -0.636 -3.299 1 80.69 115 ASP B O 1
ATOM 3675 N N . PRO B 1 116 ? -7.957 -0.616 -3.072 1 72.69 116 PRO B N 1
ATOM 3676 C CA . PRO B 1 116 ? -6.586 -0.098 -2.994 1 72.69 116 PRO B CA 1
ATOM 3677 C C . PRO B 1 116 ? -5.758 -0.434 -4.23 1 72.69 116 PRO B C 1
ATOM 3679 O O . PRO B 1 116 ? -4.633 0.055 -4.379 1 72.69 116 PRO B O 1
ATOM 3682 N N . GLY B 1 117 ? -6.184 -1.203 -5.23 1 89.44 117 GLY B N 1
ATOM 3683 C CA . GLY B 1 117 ? -5.402 -1.765 -6.32 1 89.44 117 GLY B CA 1
ATOM 3684 C C . GLY B 1 117 ? -4.445 -2.854 -5.871 1 89.44 117 GLY B C 1
ATOM 3685 O O . GLY B 1 117 ? -4.336 -3.133 -4.676 1 89.44 117 GLY B O 1
ATOM 3686 N N . GLY B 1 118 ? -3.703 -3.41 -6.781 1 96.81 118 GLY B N 1
ATOM 3687 C CA . GLY B 1 118 ? -2.812 -4.52 -6.488 1 96.81 118 GLY B CA 1
ATOM 3688 C C . GLY B 1 118 ? -1.523 -4.09 -5.816 1 96.81 118 GLY B C 1
ATOM 3689 O O . GLY B 1 118 ? -0.997 -3.014 -6.102 1 96.81 118 GLY B O 1
ATOM 3690 N N . THR B 1 119 ? -1.045 -4.887 -4.879 1 97.69 119 THR B N 1
ATOM 3691 C CA . THR B 1 119 ? 0.213 -4.656 -4.176 1 97.69 119 THR B CA 1
ATOM 3692 C C . THR B 1 119 ? 0.965 -5.969 -3.973 1 97.69 119 THR B C 1
ATOM 3694 O O . THR B 1 119 ? 0.376 -7.047 -4.059 1 97.69 119 THR B O 1
ATOM 3697 N N . LEU B 1 120 ? 2.279 -5.867 -3.793 1 98.56 120 LEU B N 1
ATOM 3698 C CA . LEU B 1 120 ? 3.1 -6.957 -3.273 1 98.56 120 LEU B CA 1
ATOM 3699 C C . LEU B 1 120 ? 3.432 -6.73 -1.803 1 98.56 120 LEU B C 1
ATOM 3701 O O . LEU B 1 120 ? 3.863 -5.641 -1.418 1 98.56 120 LEU B O 1
ATOM 3705 N N . VAL B 1 121 ? 3.205 -7.785 -1 1 98.56 121 VAL B N 1
ATOM 3706 C CA . VAL B 1 121 ? 3.549 -7.602 0.406 1 98.56 121 VAL B CA 1
ATOM 3707 C C . VAL B 1 121 ? 4.449 -8.742 0.874 1 98.56 121 VAL B C 1
ATOM 3709 O O . VAL B 1 121 ? 4.453 -9.82 0.278 1 98.56 121 VAL B O 1
ATOM 3712 N N . VAL B 1 122 ? 5.211 -8.453 1.92 1 98.75 122 VAL B N 1
ATOM 3713 C CA . VAL B 1 122 ? 6.105 -9.422 2.543 1 98.75 122 VAL B CA 1
ATOM 3714 C C . VAL B 1 122 ? 5.598 -9.773 3.939 1 98.75 122 VAL B C 1
ATOM 3716 O O . VAL B 1 122 ? 5.324 -8.883 4.75 1 98.75 122 VAL B O 1
ATOM 3719 N N . ILE B 1 123 ? 5.48 -11.039 4.234 1 98.81 123 ILE B N 1
ATOM 3720 C CA . ILE B 1 123 ? 5.059 -11.531 5.543 1 98.81 123 ILE B CA 1
ATOM 3721 C C . ILE B 1 123 ? 6.16 -12.398 6.152 1 98.81 123 ILE B C 1
ATOM 3723 O O . ILE B 1 123 ? 6.516 -13.438 5.59 1 98.81 123 ILE B O 1
ATOM 3727 N N . PRO B 1 124 ? 6.707 -12.008 7.281 1 98.75 124 PRO B N 1
ATOM 3728 C CA . PRO B 1 124 ? 7.668 -12.883 7.953 1 98.75 124 PRO B CA 1
ATOM 3729 C C . PRO B 1 124 ? 7.023 -14.141 8.539 1 98.75 124 PRO B C 1
ATOM 3731 O O . PRO B 1 124 ? 5.875 -14.094 8.984 1 98.75 124 PRO B O 1
ATOM 3734 N N . VAL B 1 125 ? 7.77 -15.188 8.492 1 98.56 125 VAL B N 1
ATOM 3735 C CA . VAL B 1 125 ? 7.34 -16.469 9.047 1 98.56 125 VAL B CA 1
ATOM 3736 C C . VAL B 1 125 ? 8.328 -16.922 10.125 1 98.56 125 VAL B C 1
ATOM 3738 O O . VAL B 1 125 ? 9.531 -17 9.875 1 98.56 125 VAL B O 1
ATOM 3741 N N . ASP B 1 126 ? 7.805 -17.234 11.266 1 98.31 126 ASP B N 1
ATOM 3742 C CA . ASP B 1 126 ? 8.648 -17.734 12.352 1 98.31 126 ASP B CA 1
ATOM 3743 C C . ASP B 1 126 ? 9.062 -19.188 12.094 1 98.31 126 ASP B C 1
ATOM 3745 O O . ASP B 1 126 ? 8.484 -19.859 11.242 1 98.31 126 ASP B O 1
ATOM 3749 N N . ALA B 1 127 ? 9.977 -19.688 12.859 1 97.44 127 ALA B N 1
ATOM 3750 C CA . ALA B 1 127 ? 10.516 -21.031 12.703 1 97.44 127 ALA B CA 1
ATOM 3751 C C . ALA B 1 127 ? 9.438 -22.094 12.945 1 97.44 127 ALA B C 1
ATOM 3753 O O . ALA B 1 127 ? 9.539 -23.219 12.453 1 97.44 127 ALA B O 1
ATOM 3754 N N . ASP B 1 128 ? 8.406 -21.734 13.672 1 98.31 128 ASP B N 1
ATOM 3755 C CA . ASP B 1 128 ? 7.348 -22.688 13.969 1 98.31 128 ASP B CA 1
ATOM 3756 C C . ASP B 1 128 ? 6.18 -22.531 13 1 98.31 128 ASP B C 1
ATOM 3758 O O . ASP B 1 128 ? 5.086 -23.047 13.25 1 98.31 128 ASP B O 1
ATOM 3762 N N . GLY B 1 129 ? 6.363 -21.734 11.992 1 98.56 129 GLY B N 1
ATOM 3763 C CA . GLY B 1 129 ? 5.371 -21.594 10.938 1 98.56 129 GLY B CA 1
ATOM 3764 C C . GLY B 1 129 ? 4.375 -20.469 11.203 1 98.56 129 GLY B C 1
ATOM 3765 O O . GLY B 1 129 ? 3.504 -20.203 10.375 1 98.56 129 GLY B O 1
ATOM 3766 N N . ARG B 1 130 ? 4.469 -19.797 12.344 1 98.75 130 ARG B N 1
ATOM 3767 C CA . ARG B 1 130 ? 3.543 -18.719 12.664 1 98.75 130 ARG B CA 1
ATOM 3768 C C . ARG B 1 130 ? 3.799 -17.5 11.789 1 98.75 130 ARG B C 1
ATOM 3770 O O . ARG B 1 130 ? 4.945 -17.078 11.625 1 98.75 130 ARG B O 1
ATOM 3777 N N . LEU B 1 131 ? 2.742 -16.922 11.227 1 98.94 131 LEU B N 1
ATOM 3778 C CA . LEU B 1 131 ? 2.84 -15.711 10.414 1 98.94 131 LEU B CA 1
ATOM 3779 C C . LEU B 1 131 ? 2.871 -14.461 11.289 1 98.94 131 LEU B C 1
ATOM 3781 O O . LEU B 1 131 ? 2.102 -14.352 12.242 1 98.94 131 LEU B O 1
ATOM 3785 N N . GLN B 1 132 ? 3.777 -13.57 10.961 1 98.62 132 GLN B N 1
ATOM 3786 C CA . GLN B 1 132 ? 3.779 -12.234 11.539 1 98.62 132 GLN B CA 1
ATOM 3787 C C . GLN B 1 132 ? 3.008 -11.25 10.664 1 98.62 132 GLN B C 1
ATOM 3789 O O . GLN B 1 132 ? 2.713 -11.547 9.508 1 98.62 132 GLN B O 1
ATOM 3794 N N . PRO B 1 133 ? 2.67 -10.07 11.25 1 98 133 PRO B N 1
ATOM 3795 C CA . PRO B 1 133 ? 2.039 -9.055 10.391 1 98 133 PRO B CA 1
ATOM 3796 C C . PRO B 1 133 ? 2.922 -8.648 9.219 1 98 133 PRO B C 1
ATOM 3798 O O . PRO B 1 133 ? 4.148 -8.773 9.289 1 98 133 PRO B O 1
ATOM 3801 N N . VAL B 1 134 ? 2.287 -8.172 8.148 1 98.56 134 VAL B N 1
ATOM 3802 C CA . VAL B 1 134 ? 2.98 -7.676 6.969 1 98.56 134 VAL B CA 1
ATOM 3803 C C . VAL B 1 134 ? 4.109 -6.734 7.391 1 98.56 134 VAL B C 1
ATOM 3805 O O . VAL B 1 134 ? 3.912 -5.863 8.242 1 98.56 134 VAL B O 1
ATOM 3808 N N . SER B 1 135 ? 5.27 -6.883 6.801 1 97.31 135 SER B N 1
ATOM 3809 C CA . SER B 1 135 ? 6.422 -6.078 7.191 1 97.31 135 SER B CA 1
ATOM 3810 C C . SER B 1 135 ? 6.785 -5.066 6.109 1 97.31 135 SER B C 1
ATOM 3812 O O . SER B 1 135 ? 7.52 -4.109 6.367 1 97.31 135 SER B O 1
ATOM 3814 N N . GLN B 1 136 ? 6.312 -5.305 4.93 1 97.31 136 GLN B N 1
ATOM 3815 C CA . GLN B 1 136 ? 6.656 -4.441 3.805 1 97.31 136 GLN B CA 1
ATOM 3816 C C . GLN B 1 136 ? 5.566 -4.469 2.736 1 97.31 136 GLN B C 1
ATOM 3818 O O . GLN B 1 136 ? 4.988 -5.52 2.461 1 97.31 136 GLN B O 1
ATOM 3823 N N . VAL B 1 137 ? 5.285 -3.338 2.129 1 97.06 137 VAL B N 1
ATOM 3824 C CA . VAL B 1 137 ? 4.332 -3.199 1.034 1 97.06 137 VAL B CA 1
ATOM 3825 C C . VAL B 1 137 ? 5.016 -2.553 -0.169 1 97.06 137 VAL B C 1
ATOM 3827 O O . VAL B 1 137 ? 5.734 -1.562 -0.023 1 97.06 137 VAL B O 1
ATOM 3830 N N . LYS B 1 138 ? 4.906 -3.125 -1.338 1 96.69 138 LYS B N 1
ATOM 3831 C CA . LYS B 1 138 ? 5.34 -2.545 -2.605 1 96.69 138 LYS B CA 1
ATOM 3832 C C . LYS B 1 138 ? 4.148 -2.184 -3.484 1 96.69 138 LYS B C 1
ATOM 3834 O O . LYS B 1 138 ? 3.24 -2.996 -3.672 1 96.69 138 LYS B O 1
ATOM 3839 N N . THR B 1 139 ? 4.137 -0.981 -3.988 1 95.12 139 THR B N 1
ATOM 3840 C CA . THR B 1 139 ? 3.092 -0.516 -4.895 1 95.12 139 THR B CA 1
ATOM 3841 C C . THR B 1 139 ? 3.631 -0.38 -6.316 1 95.12 139 THR B C 1
ATOM 3843 O O . THR B 1 139 ? 4.844 -0.262 -6.516 1 95.12 139 THR B O 1
ATOM 3846 N N . HIS B 1 140 ? 2.746 -0.455 -7.262 1 96.19 140 HIS B N 1
ATOM 3847 C CA . HIS B 1 140 ? 3.107 -0.417 -8.68 1 96.19 140 HIS B CA 1
ATOM 3848 C C . HIS B 1 140 ? 2.279 0.619 -9.43 1 96.19 140 HIS B C 1
ATOM 3850 O O . HIS B 1 140 ? 1.39 1.248 -8.852 1 96.19 140 HIS B O 1
ATOM 3856 N N . ARG B 1 141 ? 2.641 0.843 -10.688 1 93.88 141 ARG B N 1
ATOM 3857 C CA . ARG B 1 141 ? 1.925 1.782 -11.547 1 93.88 141 ARG B CA 1
ATOM 3858 C C . ARG B 1 141 ? 1.155 1.048 -12.641 1 93.88 141 ARG B C 1
ATOM 3860 O O . ARG B 1 141 ? 1.728 0.237 -13.367 1 93.88 141 ARG B O 1
ATOM 3867 N N . ALA B 1 142 ? -0.102 1.359 -12.781 1 95.38 142 ALA B N 1
ATOM 3868 C CA . ALA B 1 142 ? -0.93 0.736 -13.805 1 95.38 142 ALA B CA 1
ATOM 3869 C C . ALA B 1 142 ? -0.506 1.188 -15.203 1 95.38 142 ALA B C 1
ATOM 3871 O O . ALA B 1 142 ? -0.07 2.326 -15.383 1 95.38 142 ALA B O 1
ATOM 3872 N N . SER B 1 143 ? -0.68 0.318 -16.156 1 96.25 143 SER B N 1
ATOM 3873 C CA . SER B 1 143 ? -0.355 0.665 -17.547 1 96.25 143 SER B CA 1
ATOM 3874 C C . SER B 1 143 ? -1.442 1.533 -18.156 1 96.25 143 SER B C 1
ATOM 3876 O O . SER B 1 143 ? -1.165 2.348 -19.047 1 96.25 143 SER B O 1
ATOM 3878 N N . GLN B 1 144 ? -2.686 1.234 -17.766 1 94 144 GLN B N 1
ATOM 3879 C CA . GLN B 1 144 ? -3.885 1.885 -18.281 1 94 144 GLN B CA 1
ATOM 3880 C C . GLN B 1 144 ? -4.094 1.556 -19.75 1 94 144 GLN B C 1
ATOM 3882 O O . GLN B 1 144 ? -4.773 2.295 -20.469 1 94 144 GLN B O 1
ATOM 3887 N N . ALA B 1 145 ? -3.447 0.518 -20.219 1 97.25 145 ALA B N 1
ATOM 3888 C CA . ALA B 1 145 ? -3.557 0.123 -21.625 1 97.25 145 ALA B CA 1
ATOM 3889 C C . ALA B 1 145 ? -4.953 -0.41 -21.938 1 97.25 145 ALA B C 1
ATOM 3891 O O . ALA B 1 145 ? -5.496 -0.149 -23.016 1 97.25 145 ALA B O 1
ATOM 3892 N N . HIS B 1 146 ? -5.504 -1.168 -21.078 1 95.69 146 HIS B N 1
ATOM 3893 C CA . HIS B 1 146 ? -6.863 -1.683 -21.203 1 95.69 146 HIS B CA 1
ATOM 3894 C C . HIS B 1 146 ? -7.828 -0.917 -20.297 1 95.69 146 HIS B C 1
ATOM 3896 O O . HIS B 1 146 ? -7.559 -0.733 -19.109 1 95.69 146 HIS B O 1
ATOM 3902 N N . PRO B 1 147 ? -8.922 -0.46 -20.719 1 92.88 147 PRO B N 1
ATOM 3903 C CA . PRO B 1 147 ? -9.781 0.482 -20 1 92.88 147 PRO B CA 1
ATOM 3904 C C . PRO B 1 147 ? -10.422 -0.135 -18.766 1 92.88 147 PRO B C 1
ATOM 3906 O O . PRO B 1 147 ? -10.789 0.585 -17.828 1 92.88 147 PRO B O 1
ATOM 3909 N N . GLU B 1 148 ? -10.508 -1.396 -18.719 1 90.62 148 GLU B N 1
ATOM 3910 C CA . GLU B 1 148 ? -11.203 -2.02 -17.594 1 90.62 148 GLU B CA 1
ATOM 3911 C C . GLU B 1 148 ? -10.242 -2.842 -16.75 1 90.62 148 GLU B C 1
ATOM 3913 O O . GLU B 1 148 ? -10.266 -2.762 -15.516 1 90.62 148 GLU B O 1
ATOM 3918 N N . ARG B 1 149 ? -9.344 -3.502 -17.391 1 94.38 149 ARG B N 1
ATOM 3919 C CA . ARG B 1 149 ? -8.562 -4.527 -16.703 1 94.38 149 ARG B CA 1
ATOM 3920 C C . ARG B 1 149 ? -7.246 -3.953 -16.188 1 94.38 149 ARG B C 1
ATOM 3922 O O . ARG B 1 149 ? -6.562 -4.586 -15.375 1 94.38 149 ARG B O 1
ATOM 3929 N N . GLN B 1 150 ? -6.922 -2.701 -16.594 1 96.88 150 GLN B N 1
ATOM 3930 C CA . GLN B 1 150 ? -5.578 -2.242 -16.266 1 96.88 150 GLN B CA 1
ATOM 3931 C C . GLN B 1 150 ? -5.59 -0.78 -15.82 1 96.88 150 GLN B C 1
ATOM 3933 O O . GLN B 1 150 ? -4.66 -0.03 -16.125 1 96.88 150 GLN B O 1
ATOM 3938 N N . GLN B 1 151 ? -6.676 -0.317 -15.211 1 93.56 151 GLN B N 1
ATOM 3939 C CA . GLN B 1 151 ? -6.758 1.028 -14.648 1 93.56 151 GLN B CA 1
ATOM 3940 C C . GLN B 1 151 ? -6.031 1.107 -13.305 1 93.56 151 GLN B C 1
ATOM 3942 O O . GLN B 1 151 ? -5.758 2.201 -12.812 1 93.56 151 GLN B O 1
ATOM 3947 N N . SER B 1 152 ? -5.758 0.032 -12.727 1 94.94 152 SER B N 1
ATOM 3948 C CA . SER B 1 152 ? -4.988 -0.111 -11.492 1 94.94 152 SER B CA 1
ATOM 3949 C C . SER B 1 152 ? -4.023 -1.289 -11.578 1 94.94 152 SER B C 1
ATOM 3951 O O . SER B 1 152 ? -4.125 -2.119 -12.484 1 94.94 152 SER B O 1
ATOM 3953 N N . PRO B 1 153 ? -3.045 -1.265 -10.719 1 96.81 153 PRO B N 1
ATOM 3954 C CA . PRO B 1 153 ? -2.184 -2.449 -10.672 1 96.81 153 PRO B CA 1
ATOM 3955 C C . PRO B 1 153 ? -2.932 -3.703 -10.219 1 96.81 153 PRO B C 1
ATOM 3957 O O . PRO B 1 153 ? -3.9 -3.609 -9.469 1 96.81 153 PRO B O 1
ATOM 3960 N N . HIS B 1 154 ? -2.514 -4.816 -10.711 1 98.5 154 HIS B N 1
ATOM 3961 C CA . HIS B 1 154 ? -2.992 -6.148 -10.359 1 98.5 154 HIS B CA 1
ATOM 3962 C C . HIS B 1 154 ? -1.833 -7.129 -10.227 1 98.5 154 HIS B C 1
ATOM 3964 O O . HIS B 1 154 ? -1.546 -7.887 -11.156 1 98.5 154 HIS B O 1
ATOM 3970 N N . VAL B 1 155 ? -1.206 -7.125 -9.062 1 98.69 155 VAL B N 1
ATOM 3971 C CA . VAL B 1 155 ? -0.093 -8.047 -8.867 1 98.69 155 VAL B CA 1
ATOM 3972 C C . VAL B 1 155 ? -0.611 -9.484 -8.844 1 98.69 155 VAL B C 1
ATOM 3974 O O . VAL B 1 155 ? -1.409 -9.852 -7.973 1 98.69 155 VAL B O 1
ATOM 3977 N N . HIS B 1 156 ? -0.137 -10.227 -9.781 1 98.81 156 HIS B N 1
ATOM 3978 C CA . HIS B 1 156 ? -0.74 -11.539 -9.961 1 98.81 156 HIS B CA 1
ATOM 3979 C C . HIS B 1 156 ? 0.129 -12.633 -9.352 1 98.81 156 HIS B C 1
ATOM 3981 O O . HIS B 1 156 ? -0.385 -13.656 -8.883 1 98.81 156 HIS B O 1
ATOM 3987 N N . SER B 1 157 ? 1.452 -12.477 -9.367 1 98.88 157 SER B N 1
ATOM 3988 C CA . SER B 1 157 ? 2.355 -13.43 -8.727 1 98.88 157 SER B CA 1
ATOM 3989 C C . SER B 1 157 ? 3.717 -12.797 -8.453 1 98.88 157 SER B C 1
ATOM 3991 O O . SER B 1 157 ? 4.047 -11.75 -9.008 1 98.88 157 SER B O 1
ATOM 3993 N N . ALA B 1 158 ? 4.434 -13.414 -7.586 1 98.88 158 ALA B N 1
ATOM 3994 C CA . ALA B 1 158 ? 5.82 -13.062 -7.293 1 98.88 158 ALA B CA 1
ATOM 3995 C C . ALA B 1 158 ? 6.648 -14.305 -6.984 1 98.88 158 ALA B C 1
ATOM 3997 O O . ALA B 1 158 ? 6.223 -15.172 -6.215 1 98.88 158 ALA B O 1
ATOM 3998 N N . VAL B 1 159 ? 7.812 -14.398 -7.598 1 98.56 159 VAL B N 1
ATOM 3999 C CA . VAL B 1 159 ? 8.625 -15.602 -7.395 1 98.56 159 VAL B CA 1
ATOM 4000 C C . VAL B 1 159 ? 10.086 -15.203 -7.199 1 98.56 159 VAL B C 1
ATOM 4002 O O . VAL B 1 159 ? 10.547 -14.203 -7.758 1 98.56 159 VAL B O 1
ATOM 4005 N N . GLU B 1 160 ? 10.766 -16 -6.453 1 98.38 160 GLU B N 1
ATOM 4006 C CA . GLU B 1 160 ? 12.195 -15.812 -6.215 1 98.38 160 GLU B CA 1
ATOM 4007 C C . GLU B 1 160 ? 13.031 -16.375 -7.363 1 98.38 160 GLU B C 1
ATOM 4009 O O . GLU B 1 160 ? 12.633 -17.344 -8.008 1 98.38 160 GLU B O 1
ATOM 4014 N N . SER B 1 161 ? 14.156 -15.688 -7.586 1 98.56 161 SER B N 1
ATOM 4015 C CA . SER B 1 161 ? 15.109 -16.219 -8.555 1 98.56 161 SER B CA 1
ATOM 4016 C C . SER B 1 161 ? 15.734 -17.516 -8.062 1 98.56 161 SER B C 1
ATOM 4018 O O . SER B 1 161 ? 15.688 -17.828 -6.867 1 98.56 161 SER B O 1
ATOM 4020 N N . PRO B 1 162 ? 16.328 -18.25 -9 1 97.56 162 PRO B N 1
ATOM 4021 C CA . PRO B 1 162 ? 16.906 -19.531 -8.617 1 97.56 162 PRO B CA 1
ATOM 4022 C C . PRO B 1 162 ? 17.969 -19.406 -7.527 1 97.56 162 PRO B C 1
ATOM 4024 O O . PRO B 1 162 ? 18.109 -20.297 -6.691 1 97.56 162 PRO B O 1
ATOM 4027 N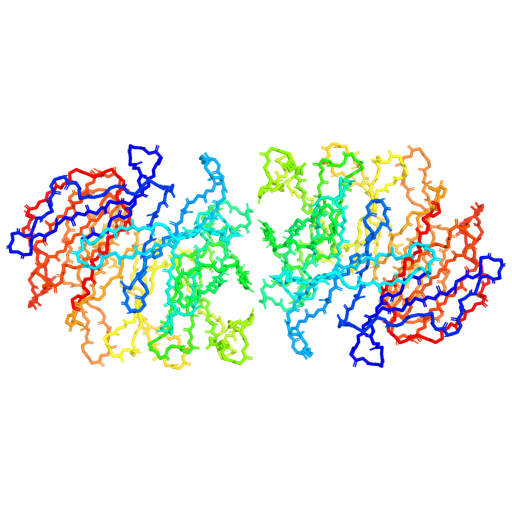 N . ASP B 1 163 ? 18.656 -18.312 -7.453 1 96.62 163 ASP B N 1
ATOM 4028 C CA . ASP B 1 163 ? 19.734 -18.141 -6.488 1 96.62 163 ASP B CA 1
ATOM 4029 C C . ASP B 1 163 ? 19.234 -17.484 -5.203 1 96.62 163 ASP B C 1
ATOM 4031 O O . ASP B 1 163 ? 20 -17.281 -4.258 1 96.62 163 ASP B O 1
ATOM 4035 N N . GLY B 1 164 ? 18 -17.109 -5.199 1 97.5 164 GLY B N 1
ATOM 4036 C CA . GLY B 1 164 ? 17.375 -16.594 -3.992 1 97.5 164 GLY B CA 1
ATOM 4037 C C . GLY B 1 164 ? 17.703 -15.133 -3.73 1 97.5 164 GLY B C 1
ATOM 4038 O O . GLY B 1 164 ? 17.422 -14.609 -2.652 1 97.5 164 GLY B O 1
ATOM 4039 N N . ARG B 1 165 ? 18.219 -14.391 -4.711 1 97.94 165 ARG B N 1
ATOM 4040 C CA . ARG B 1 165 ? 18.734 -13.047 -4.465 1 97.94 165 ARG B CA 1
ATOM 4041 C C . ARG B 1 165 ? 17.75 -11.992 -4.977 1 97.94 165 ARG B C 1
ATOM 4043 O O . ARG B 1 165 ? 17.891 -10.805 -4.66 1 97.94 165 ARG B O 1
ATOM 4050 N N . TYR B 1 166 ? 16.766 -12.43 -5.82 1 98.75 166 TYR B N 1
ATOM 4051 C CA . TYR B 1 166 ? 15.812 -11.5 -6.426 1 98.75 166 TYR B CA 1
ATOM 4052 C C . TYR B 1 166 ? 14.391 -12.039 -6.336 1 98.75 166 TYR B C 1
ATOM 4054 O O . TYR B 1 166 ? 14.18 -13.25 -6.242 1 98.75 166 TYR B O 1
ATOM 4062 N N . VAL B 1 167 ? 13.438 -11.172 -6.297 1 98.88 167 VAL B N 1
ATOM 4063 C CA . VAL B 1 167 ? 12.016 -11.484 -6.406 1 98.88 167 VAL B CA 1
ATOM 4064 C C . VAL B 1 167 ? 11.422 -10.797 -7.629 1 98.88 167 VAL B C 1
ATOM 4066 O O . VAL B 1 167 ? 11.609 -9.586 -7.82 1 98.88 167 VAL B O 1
ATOM 4069 N N . PHE B 1 168 ? 10.805 -11.516 -8.508 1 98.94 168 PHE B N 1
ATOM 4070 C CA . PHE B 1 168 ? 10.133 -11.016 -9.703 1 98.94 168 PHE B CA 1
ATOM 4071 C C . PHE B 1 168 ? 8.625 -10.992 -9.508 1 98.94 168 PHE B C 1
ATOM 4073 O O . PHE B 1 168 ? 8.008 -12.023 -9.266 1 98.94 168 PHE B O 1
ATOM 4080 N N . ALA B 1 169 ? 8.062 -9.812 -9.555 1 98.88 169 ALA B N 1
ATOM 4081 C CA . ALA B 1 169 ? 6.625 -9.633 -9.344 1 98.88 169 ALA B CA 1
ATOM 4082 C C . ALA B 1 169 ? 5.918 -9.297 -10.656 1 98.88 169 ALA B C 1
ATOM 4084 O O . ALA B 1 169 ? 6.18 -8.25 -11.258 1 98.88 169 ALA B O 1
ATOM 4085 N N . GLN B 1 170 ? 5.055 -10.156 -11.094 1 98.94 170 GLN B N 1
ATOM 4086 C CA . GLN B 1 170 ? 4.27 -9.953 -12.305 1 98.94 170 GLN B CA 1
ATOM 4087 C C . GLN B 1 170 ? 2.996 -9.164 -12.016 1 98.94 170 GLN B C 1
ATOM 4089 O O . GLN B 1 170 ? 2.123 -9.641 -11.289 1 98.94 170 GLN B O 1
ATOM 4094 N N . ASP B 1 171 ? 2.914 -8.023 -12.562 1 98.81 171 ASP B N 1
ATOM 4095 C CA . ASP B 1 171 ? 1.731 -7.191 -12.367 1 98.81 171 ASP B CA 1
ATOM 4096 C C . ASP B 1 171 ? 0.927 -7.07 -13.664 1 98.81 171 ASP B C 1
ATOM 4098 O O . ASP B 1 171 ? 1.31 -6.328 -14.57 1 98.81 171 ASP B O 1
ATOM 4102 N N . LEU B 1 172 ? -0.183 -7.805 -13.688 1 98.81 172 LEU B N 1
ATOM 4103 C CA . LEU B 1 172 ? -1.051 -7.832 -14.859 1 98.81 172 LEU B CA 1
ATOM 4104 C C . LEU B 1 172 ? -1.523 -6.426 -15.219 1 98.81 172 LEU B C 1
ATOM 4106 O O . LEU B 1 172 ? -1.526 -6.051 -16.391 1 98.81 172 LEU B O 1
ATOM 4110 N N . GLY B 1 173 ? -1.88 -5.656 -14.25 1 98.25 173 GLY B N 1
ATOM 4111 C CA . GLY B 1 173 ? -2.402 -4.316 -14.477 1 98.25 173 GLY B CA 1
ATOM 4112 C C . GLY B 1 173 ? -1.35 -3.344 -14.977 1 98.25 173 GLY B C 1
ATOM 4113 O O . GLY B 1 173 ? -1.678 -2.334 -15.602 1 98.25 173 GLY B O 1
ATOM 4114 N N . ALA B 1 174 ? -0.101 -3.625 -14.719 1 97.75 174 ALA B N 1
ATOM 4115 C CA . ALA B 1 174 ? 0.994 -2.713 -15.031 1 97.75 174 ALA B CA 1
ATOM 4116 C C . ALA B 1 174 ? 1.65 -3.084 -16.359 1 97.75 174 ALA B C 1
ATOM 4118 O O . ALA B 1 174 ? 2.426 -2.303 -16.922 1 97.75 174 ALA B O 1
ATOM 4119 N N . ASP B 1 175 ? 1.356 -4.27 -16.859 1 98.75 175 ASP B N 1
ATOM 4120 C CA . ASP B 1 175 ? 2.098 -4.824 -17.984 1 98.75 175 ASP B CA 1
ATOM 4121 C C . ASP B 1 175 ? 3.604 -4.758 -17.734 1 98.75 175 ASP B C 1
ATOM 4123 O O . ASP B 1 175 ? 4.359 -4.309 -18.594 1 98.75 175 ASP B O 1
ATOM 4127 N N . ARG B 1 176 ? 3.975 -5.184 -16.5 1 98.75 176 ARG B N 1
ATOM 4128 C CA . ARG B 1 176 ? 5.379 -5.164 -16.109 1 98.75 176 ARG B CA 1
ATOM 4129 C C . ARG B 1 176 ? 5.715 -6.352 -15.211 1 98.75 176 ARG B C 1
ATOM 4131 O O . ARG B 1 176 ? 4.84 -6.887 -14.531 1 98.75 176 ARG B O 1
ATOM 4138 N N . ILE B 1 177 ? 6.949 -6.762 -15.312 1 98.94 177 ILE B N 1
ATOM 4139 C CA . ILE B 1 177 ? 7.582 -7.527 -14.242 1 98.94 177 ILE B CA 1
ATOM 4140 C C . ILE B 1 177 ? 8.445 -6.605 -13.391 1 98.94 177 ILE B C 1
ATOM 4142 O O . ILE B 1 177 ? 9.469 -6.09 -13.852 1 98.94 177 ILE B O 1
ATOM 4146 N N . TYR B 1 178 ? 8.055 -6.375 -12.164 1 98.75 178 TYR B N 1
ATOM 4147 C CA . TYR B 1 178 ? 8.914 -5.621 -11.258 1 98.75 178 TYR B CA 1
ATOM 4148 C C . TYR B 1 178 ? 9.984 -6.516 -10.648 1 98.75 178 TYR B C 1
ATOM 4150 O O . TYR B 1 178 ? 9.719 -7.668 -10.312 1 98.75 178 TYR B O 1
ATOM 4158 N N . VAL B 1 179 ? 11.195 -5.992 -10.531 1 98.81 179 VAL B N 1
ATOM 4159 C CA . VAL B 1 179 ? 12.336 -6.785 -10.07 1 98.81 179 VAL B CA 1
ATOM 4160 C C . VAL B 1 179 ? 12.891 -6.184 -8.781 1 98.81 179 VAL B C 1
ATOM 4162 O O . VAL B 1 179 ? 13.289 -5.016 -8.758 1 98.81 179 VAL B O 1
ATOM 4165 N N . TYR B 1 180 ? 12.969 -7.008 -7.785 1 98.62 180 TYR B N 1
ATOM 4166 C CA . TYR B 1 180 ? 13.469 -6.574 -6.484 1 98.62 180 TYR B CA 1
ATOM 4167 C C . TYR B 1 180 ? 14.688 -7.387 -6.07 1 98.62 180 TYR B C 1
ATOM 4169 O O . TYR B 1 180 ? 14.742 -8.594 -6.301 1 98.62 180 TYR B O 1
ATOM 4177 N N . ARG B 1 181 ? 15.625 -6.707 -5.445 1 98.12 181 ARG B N 1
ATOM 4178 C CA . ARG B 1 181 ? 16.641 -7.422 -4.672 1 98.12 181 ARG B CA 1
ATOM 4179 C C . ARG B 1 181 ? 16.062 -7.898 -3.342 1 98.12 181 ARG B C 1
ATOM 4181 O O . ARG B 1 181 ? 15.297 -7.188 -2.697 1 98.12 181 ARG B O 1
ATOM 4188 N N . TYR B 1 182 ? 16.406 -9.086 -2.986 1 98.38 182 TYR B N 1
ATOM 4189 C CA . TYR B 1 182 ? 15.984 -9.68 -1.723 1 98.38 182 TYR B CA 1
ATOM 4190 C C . TYR B 1 182 ? 17.172 -9.898 -0.796 1 98.38 182 TYR B C 1
ATOM 4192 O O . TYR B 1 182 ? 18.047 -10.727 -1.077 1 98.38 182 TYR B O 1
ATOM 4200 N N . ASP B 1 183 ? 17.172 -9.125 0.302 1 97.06 183 ASP B N 1
ATOM 4201 C CA . ASP B 1 183 ? 18.281 -9.203 1.245 1 97.06 183 ASP B CA 1
ATOM 4202 C C . ASP B 1 183 ? 17.797 -9.039 2.684 1 97.06 183 ASP B C 1
ATOM 4204 O O . ASP B 1 183 ? 18.047 -8 3.309 1 97.06 183 ASP B O 1
ATOM 4208 N N . PRO B 1 184 ? 17.219 -10.094 3.23 1 95.88 184 PRO B N 1
ATOM 4209 C CA . PRO B 1 184 ? 16.672 -9.992 4.582 1 95.88 184 PRO B CA 1
ATOM 4210 C C . PRO B 1 184 ? 17.75 -9.906 5.656 1 95.88 184 PRO B C 1
ATOM 4212 O O . PRO B 1 184 ? 17.469 -9.477 6.781 1 95.88 184 PRO B O 1
ATOM 4215 N N . ALA B 1 185 ? 18.906 -10.375 5.383 1 94.56 185 ALA B N 1
ATOM 4216 C CA . ALA B 1 185 ? 20 -10.289 6.355 1 94.56 185 ALA B CA 1
ATOM 4217 C C . ALA B 1 185 ? 20.422 -8.836 6.566 1 94.56 185 ALA B C 1
ATOM 4219 O O . ALA B 1 185 ? 20.594 -8.398 7.707 1 94.56 185 ALA B O 1
ATOM 4220 N N . ALA B 1 186 ? 20.547 -8.094 5.469 1 91.19 186 ALA B N 1
ATOM 4221 C CA . ALA B 1 186 ? 20.953 -6.695 5.551 1 91.19 186 ALA B CA 1
ATOM 4222 C C . ALA B 1 186 ? 19.812 -5.82 6.066 1 91.19 186 ALA B C 1
ATOM 4224 O O . ALA B 1 186 ? 20.047 -4.855 6.797 1 91.19 186 ALA B O 1
ATOM 4225 N N . HIS B 1 187 ? 18.578 -6.199 5.645 1 90.31 187 HIS B N 1
ATOM 4226 C CA . HIS B 1 187 ? 17.422 -5.398 6.023 1 90.31 187 HIS B CA 1
ATOM 4227 C C . HIS B 1 187 ? 16.25 -6.281 6.457 1 90.31 187 HIS B C 1
ATOM 4229 O O . HIS B 1 187 ? 15.289 -6.453 5.711 1 90.31 187 HIS B O 1
ATOM 4235 N N . PRO B 1 188 ? 16.219 -6.664 7.648 1 89.75 188 PRO B N 1
ATOM 4236 C CA . PRO B 1 188 ? 15.227 -7.641 8.102 1 89.75 188 PRO B CA 1
ATOM 4237 C C . PRO B 1 188 ? 13.797 -7.102 8.062 1 89.75 188 PRO B C 1
ATOM 4239 O O . PRO B 1 188 ? 12.852 -7.863 7.867 1 89.75 188 PRO B O 1
ATOM 4242 N N . GLU B 1 189 ? 13.609 -5.809 8.227 1 91.12 189 GLU B N 1
ATOM 4243 C CA . GLU B 1 189 ? 12.273 -5.223 8.25 1 91.12 189 GLU B CA 1
ATOM 4244 C C . GLU B 1 189 ? 11.852 -4.754 6.863 1 91.12 189 GLU B C 1
ATOM 4246 O O . GLU B 1 189 ? 10.703 -4.34 6.664 1 91.12 189 GLU B O 1
ATOM 4251 N N . HIS B 1 190 ? 12.797 -4.789 5.969 1 93.62 190 HIS B N 1
ATOM 4252 C CA . HIS B 1 190 ? 12.609 -4.309 4.605 1 93.62 190 HIS B CA 1
ATOM 4253 C C . HIS B 1 190 ? 13.445 -5.113 3.617 1 93.62 190 HIS B C 1
ATOM 4255 O O . HIS B 1 190 ? 14.328 -4.562 2.951 1 93.62 190 HIS B O 1
ATOM 4261 N N . PRO B 1 191 ? 13.078 -6.297 3.461 1 97.12 191 PRO B N 1
ATOM 4262 C CA . PRO B 1 191 ? 13.992 -7.188 2.752 1 97.12 191 PRO B CA 1
ATOM 4263 C C . PRO B 1 191 ? 13.992 -6.957 1.242 1 97.12 191 PRO B C 1
ATOM 4265 O O . PRO B 1 191 ? 14.867 -7.465 0.537 1 97.12 191 PRO B O 1
ATOM 4268 N N . LEU B 1 192 ? 13.008 -6.309 0.67 1 97.56 192 LEU B N 1
ATOM 4269 C CA . LEU B 1 192 ? 12.945 -6.062 -0.766 1 97.56 192 LEU B CA 1
ATOM 4270 C C . LEU B 1 192 ? 13.359 -4.629 -1.089 1 97.56 192 LEU B C 1
ATOM 4272 O O . LEU B 1 192 ? 12.891 -3.686 -0.447 1 97.56 192 LEU B O 1
ATOM 4276 N N . SER B 1 193 ? 14.211 -4.426 -2.008 1 95.56 193 SER B N 1
ATOM 4277 C CA . SER B 1 193 ? 14.547 -3.139 -2.607 1 95.56 193 SER B CA 1
ATOM 4278 C C . SER B 1 193 ? 14.555 -3.225 -4.129 1 95.56 193 SER B C 1
ATOM 4280 O O . SER B 1 193 ? 14.906 -4.266 -4.695 1 95.56 193 SER B O 1
ATOM 4282 N N . ALA B 1 194 ? 14.164 -2.205 -4.797 1 95.88 194 ALA B N 1
ATOM 4283 C CA . ALA B 1 194 ? 14.156 -2.213 -6.258 1 95.88 194 ALA B CA 1
ATOM 4284 C C . ALA B 1 194 ? 15.531 -2.57 -6.816 1 95.88 194 ALA B C 1
ATOM 4286 O O . ALA B 1 194 ? 16.547 -2.092 -6.316 1 95.88 194 ALA B O 1
ATOM 4287 N N . ASN B 1 195 ? 15.5 -3.459 -7.777 1 97.56 195 ASN B N 1
ATOM 4288 C CA . ASN B 1 195 ? 16.75 -3.73 -8.477 1 97.56 195 ASN B CA 1
ATOM 4289 C C . ASN B 1 195 ? 17.203 -2.533 -9.312 1 97.56 195 ASN B C 1
ATOM 4291 O O . ASN B 1 195 ? 16.578 -2.205 -10.32 1 97.56 195 ASN B O 1
ATOM 4295 N N . GLU B 1 196 ? 18.266 -1.965 -8.961 1 94.75 196 GLU B N 1
ATOM 4296 C CA . GLU B 1 196 ? 18.719 -0.729 -9.602 1 94.75 196 GLU B CA 1
ATOM 4297 C C . GLU B 1 196 ? 19.031 -0.953 -11.078 1 94.75 196 GLU B C 1
ATOM 4299 O O . GLU B 1 196 ? 18.734 -0.099 -11.914 1 94.75 196 GLU B O 1
ATOM 4304 N N . ALA B 1 197 ? 19.641 -2.062 -11.375 1 97.06 197 ALA B N 1
ATOM 4305 C CA . ALA B 1 197 ? 20.062 -2.348 -12.742 1 97.06 197 ALA B CA 1
ATOM 4306 C C . ALA B 1 197 ? 18.859 -2.512 -13.672 1 97.06 197 ALA B C 1
ATOM 4308 O O . ALA B 1 197 ? 18.938 -2.158 -14.852 1 97.06 197 ALA B O 1
ATOM 4309 N N . GLN B 1 198 ? 17.766 -3.037 -13.242 1 98 198 GLN B N 1
ATOM 4310 C CA . GLN B 1 198 ? 16.516 -3.25 -13.961 1 98 198 GLN B CA 1
ATOM 4311 C C . GLN B 1 198 ? 15.336 -3.342 -13.008 1 98 198 GLN B C 1
ATOM 4313 O O . GLN B 1 198 ? 14.93 -4.438 -12.609 1 98 198 GLN B O 1
ATOM 4318 N N . PRO B 1 199 ? 14.82 -2.219 -12.664 1 97.25 199 PRO B N 1
ATOM 4319 C CA . PRO B 1 199 ? 13.758 -2.227 -11.656 1 97.25 199 PRO B CA 1
ATOM 4320 C C . PRO B 1 199 ? 12.484 -2.902 -12.148 1 97.25 199 PRO B C 1
ATOM 4322 O O . PRO B 1 199 ? 11.656 -3.342 -11.344 1 97.25 199 PRO B O 1
ATOM 4325 N N . PHE B 1 200 ? 12.367 -2.91 -13.484 1 98.19 200 PHE B N 1
ATOM 4326 C CA . PHE B 1 200 ? 11.227 -3.613 -14.062 1 98.19 200 PHE B CA 1
ATOM 4327 C C . PHE B 1 200 ? 11.5 -3.965 -15.523 1 98.19 200 PHE B C 1
ATOM 4329 O O . PHE B 1 200 ? 12.43 -3.441 -16.125 1 98.19 200 PHE B O 1
ATOM 4336 N N . VAL B 1 201 ? 10.75 -4.887 -16.031 1 98.75 201 VAL B N 1
ATOM 4337 C CA . VAL B 1 201 ? 10.68 -5.23 -17.453 1 98.75 201 VAL B CA 1
ATOM 4338 C C . VAL B 1 201 ? 9.352 -4.766 -18.031 1 98.75 201 VAL B C 1
ATOM 4340 O O . VAL B 1 201 ? 8.289 -5.129 -17.531 1 98.75 201 VAL B O 1
ATOM 4343 N N . GLU B 1 202 ? 9.43 -3.932 -19.062 1 98.31 202 GLU B N 1
ATOM 4344 C CA . GLU B 1 202 ? 8.211 -3.52 -19.766 1 98.31 202 GLU B CA 1
ATOM 4345 C C . GLU B 1 202 ? 7.738 -4.602 -20.734 1 98.31 202 GLU B C 1
ATOM 4347 O O . GLU B 1 202 ? 8.531 -5.148 -21.5 1 98.31 202 GLU B O 1
ATOM 4352 N N . LEU B 1 203 ? 6.531 -4.898 -20.625 1 98.81 203 LEU B N 1
ATOM 4353 C CA . LEU B 1 203 ? 5.91 -5.855 -21.531 1 98.81 203 LEU B CA 1
ATOM 4354 C C . LEU B 1 203 ? 4.945 -5.156 -22.484 1 98.81 203 LEU B C 1
ATOM 4356 O O . LEU B 1 203 ? 4.609 -3.984 -22.281 1 98.81 203 LEU B O 1
ATOM 4360 N N . PRO B 1 204 ? 4.559 -5.793 -23.609 1 98.25 204 PRO B N 1
ATOM 4361 C CA . PRO B 1 204 ? 3.619 -5.141 -24.516 1 98.25 204 PRO B CA 1
ATOM 4362 C C . PRO B 1 204 ? 2.354 -4.656 -23.812 1 98.25 204 PRO B C 1
ATOM 4364 O O . PRO B 1 204 ? 1.788 -5.371 -22.984 1 98.25 204 PRO B O 1
ATOM 4367 N N . PRO B 1 205 ? 1.967 -3.381 -24.109 1 98.25 205 PRO B N 1
ATOM 4368 C CA . PRO B 1 205 ? 0.732 -2.889 -23.5 1 98.25 205 PRO B CA 1
ATOM 4369 C C . PRO B 1 205 ? -0.45 -3.832 -23.703 1 98.25 205 PRO B C 1
ATOM 4371 O O . PRO B 1 205 ? -0.668 -4.312 -24.812 1 98.25 205 PRO B O 1
ATOM 4374 N N . GLY B 1 206 ? -1.147 -4.125 -22.672 1 98.44 206 GLY B N 1
ATOM 4375 C CA . GLY B 1 206 ? -2.328 -4.969 -22.75 1 98.44 206 GLY B CA 1
ATOM 4376 C C . GLY B 1 206 ? -2.006 -6.453 -22.734 1 98.44 206 GLY B C 1
ATOM 4377 O O . GLY B 1 206 ? -2.859 -7.281 -23.047 1 98.44 206 GLY B O 1
ATOM 4378 N N . SER B 1 207 ? -0.771 -6.855 -22.391 1 98.38 207 SER B N 1
ATOM 4379 C CA . SER B 1 207 ? -0.395 -8.266 -22.453 1 98.38 207 SER B CA 1
ATOM 4380 C C . SER B 1 207 ? -0.824 -9 -21.188 1 98.38 207 SER B C 1
ATOM 4382 O O . SER B 1 207 ? -1.213 -10.164 -21.234 1 98.38 207 SER B O 1
ATOM 4384 N N . GLY B 1 208 ? -0.687 -8.344 -19.938 1 98.75 208 GLY B N 1
ATOM 4385 C CA . GLY B 1 208 ? -1.201 -8.891 -18.688 1 98.75 208 GLY B CA 1
ATOM 4386 C C . GLY B 1 208 ? -0.378 -10.047 -18.156 1 98.75 208 GLY B C 1
ATOM 4387 O O . GLY B 1 208 ? -0.825 -11.195 -18.172 1 98.75 208 GLY B O 1
ATOM 4388 N N . PRO B 1 209 ? 0.866 -9.734 -17.703 1 98.88 209 PRO B N 1
ATOM 4389 C CA . PRO B 1 209 ? 1.684 -10.797 -17.109 1 98.88 209 PRO B CA 1
ATOM 4390 C C . PRO B 1 209 ? 1.03 -11.438 -15.891 1 98.88 209 PRO B C 1
ATOM 4392 O O . PRO B 1 209 ? 0.447 -10.742 -15.062 1 98.88 209 PRO B O 1
ATOM 4395 N N . ARG B 1 210 ? 1.154 -12.781 -15.797 1 98.81 210 ARG B N 1
ATOM 4396 C CA . ARG B 1 210 ? 0.433 -13.523 -14.766 1 98.81 210 ARG B CA 1
ATOM 4397 C C . ARG B 1 210 ? 1.387 -14.3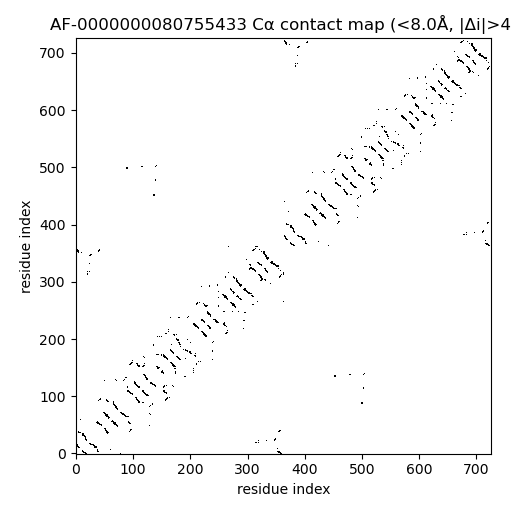75 -13.93 1 98.81 210 ARG B C 1
ATOM 4399 O O . ARG B 1 210 ? 1.833 -13.953 -12.867 1 98.81 210 ARG B O 1
ATOM 4406 N N . HIS B 1 211 ? 1.868 -15.523 -14.422 1 98.88 211 HIS B N 1
ATOM 4407 C CA . HIS B 1 211 ? 2.756 -16.422 -13.695 1 98.88 211 HIS B CA 1
ATOM 4408 C C . HIS B 1 211 ? 4.109 -16.531 -14.391 1 98.88 211 HIS B C 1
ATOM 4410 O O . HIS B 1 211 ? 4.184 -16.562 -15.617 1 98.88 211 HIS B O 1
ATOM 4416 N N . LEU B 1 212 ? 5.16 -16.609 -13.609 1 98.88 212 LEU B N 1
ATOM 4417 C CA . LEU B 1 212 ? 6.535 -16.75 -14.078 1 98.88 212 LEU B CA 1
ATOM 4418 C C . LEU B 1 212 ? 7.203 -17.969 -13.453 1 98.88 212 LEU B C 1
ATOM 4420 O O . LEU B 1 212 ? 7.062 -18.203 -12.25 1 98.88 212 LEU B O 1
ATOM 4424 N N . VAL B 1 213 ? 7.922 -18.75 -14.273 1 98.69 213 VAL B N 1
ATOM 4425 C CA . VAL B 1 213 ? 8.734 -19.844 -13.766 1 98.69 213 VAL B CA 1
ATOM 4426 C C . VAL B 1 213 ? 10.117 -19.812 -14.422 1 98.69 213 VAL B C 1
ATOM 4428 O O . VAL B 1 213 ? 10.266 -19.328 -15.547 1 98.69 213 VAL B O 1
ATOM 4431 N N . PHE B 1 214 ? 11.07 -20.266 -13.688 1 98.5 214 PHE B N 1
ATOM 4432 C CA . PHE B 1 214 ? 12.414 -20.391 -14.25 1 98.5 214 PHE B CA 1
ATOM 4433 C C . PHE B 1 214 ? 12.617 -21.781 -14.844 1 98.5 214 PHE B C 1
ATOM 4435 O O . PHE B 1 214 ? 12.055 -22.766 -14.359 1 98.5 214 PHE B O 1
ATOM 4442 N N . GLY B 1 215 ? 13.398 -21.812 -15.906 1 97.19 215 GLY B N 1
ATOM 4443 C CA . GLY B 1 215 ? 13.734 -23.062 -16.547 1 97.19 215 GLY B CA 1
ATOM 4444 C C . GLY B 1 215 ? 14.625 -23.953 -15.695 1 97.19 215 GLY B C 1
ATOM 4445 O O . GLY B 1 215 ? 15.016 -23.562 -14.594 1 97.19 215 GLY B O 1
ATOM 4446 N N . PRO B 1 216 ? 14.906 -25.156 -16.219 1 93.75 216 PRO B N 1
ATOM 4447 C CA . PRO B 1 216 ? 15.602 -26.188 -15.422 1 93.75 216 PRO B CA 1
ATOM 4448 C C . PRO B 1 216 ? 17.031 -25.781 -15.055 1 93.75 216 PRO B C 1
ATOM 4450 O O . PRO B 1 216 ? 17.531 -26.188 -14.008 1 93.75 216 PRO B O 1
ATOM 4453 N N . ASP B 1 217 ? 17.656 -24.969 -15.875 1 94.44 217 ASP B N 1
ATOM 4454 C CA . ASP B 1 217 ? 19.047 -24.609 -15.578 1 94.44 217 ASP B CA 1
ATOM 4455 C C . ASP B 1 217 ? 19.141 -23.203 -15.016 1 94.44 217 ASP B C 1
ATOM 4457 O O . ASP B 1 217 ? 20.234 -22.688 -14.797 1 94.44 217 ASP B O 1
ATOM 4461 N N . GLY B 1 218 ? 18 -22.562 -14.898 1 96.62 218 GLY B N 1
ATOM 4462 C CA . GLY B 1 218 ? 17.953 -21.25 -14.273 1 96.62 218 GLY B CA 1
ATOM 4463 C C . GLY B 1 218 ? 18.391 -20.141 -15.195 1 96.62 218 GLY B C 1
ATOM 4464 O O . GLY B 1 218 ? 18.562 -19 -14.766 1 96.62 218 GLY B O 1
ATOM 4465 N N . LYS B 1 219 ? 18.547 -20.406 -16.469 1 97.62 219 LYS B N 1
ATOM 4466 C CA . LYS B 1 219 ? 19.078 -19.422 -17.391 1 97.62 219 LYS B CA 1
ATOM 4467 C C . LYS B 1 219 ? 17.953 -18.734 -18.188 1 97.62 219 LYS B C 1
ATOM 4469 O O . LYS B 1 219 ? 18.172 -17.703 -18.812 1 97.62 219 LYS B O 1
ATOM 4474 N N . GLN B 1 220 ? 16.797 -19.391 -18.188 1 98.56 220 GLN B N 1
ATOM 4475 C CA . GLN B 1 220 ? 15.625 -18.812 -18.844 1 98.56 220 GLN B CA 1
ATOM 4476 C C . GLN B 1 220 ? 14.461 -18.672 -17.859 1 98.56 220 GLN B C 1
ATOM 4478 O O . GLN B 1 220 ? 14.414 -19.375 -16.844 1 98.56 220 GLN B O 1
ATOM 4483 N N . ALA B 1 221 ? 13.594 -17.766 -18.125 1 98.88 221 ALA B N 1
ATOM 4484 C CA . ALA B 1 221 ? 12.312 -17.609 -17.453 1 98.88 221 ALA B CA 1
ATOM 4485 C C . ALA B 1 221 ? 11.156 -17.625 -18.453 1 98.88 221 ALA B C 1
ATOM 4487 O O . ALA B 1 221 ? 11.305 -17.156 -19.578 1 98.88 221 ALA B O 1
ATOM 4488 N N . TYR B 1 222 ? 10.102 -18.188 -18.094 1 98.94 222 TYR B N 1
ATOM 4489 C CA . TYR B 1 222 ? 8.883 -18.281 -18.891 1 98.94 222 TYR B CA 1
ATOM 4490 C C . TYR B 1 222 ? 7.715 -17.594 -18.188 1 98.94 222 TYR B C 1
ATOM 4492 O O . TYR B 1 222 ? 7.516 -17.797 -16.984 1 98.94 222 TYR B O 1
ATOM 4500 N N . LEU B 1 223 ? 6.996 -16.812 -18.922 1 98.94 223 LEU B N 1
ATOM 4501 C CA . LEU B 1 223 ? 5.941 -15.977 -18.359 1 98.94 223 LEU B CA 1
ATOM 4502 C C . LEU B 1 223 ? 4.652 -16.125 -19.172 1 98.94 223 LEU B C 1
ATOM 4504 O O . LEU B 1 223 ? 4.66 -15.961 -20.391 1 98.94 223 LEU B O 1
ATOM 4508 N N . THR B 1 224 ? 3.582 -16.453 -18.516 1 98.94 224 THR B N 1
ATOM 4509 C CA . THR B 1 224 ? 2.299 -16.359 -19.203 1 98.94 224 THR B CA 1
ATOM 4510 C C . THR B 1 224 ? 1.809 -14.922 -19.25 1 98.94 224 THR B C 1
ATOM 4512 O O . THR B 1 224 ? 1.858 -14.211 -18.25 1 98.94 224 THR B O 1
ATOM 4515 N N . LEU B 1 225 ? 1.408 -14.453 -20.391 1 98.88 225 LEU B N 1
ATOM 4516 C CA . LEU B 1 225 ? 0.687 -13.203 -20.609 1 98.88 225 LEU B CA 1
ATOM 4517 C C . LEU B 1 225 ? -0.803 -13.469 -20.812 1 98.88 225 LEU B C 1
ATOM 4519 O O . LEU B 1 225 ? -1.239 -13.82 -21.906 1 98.88 225 LEU B O 1
ATOM 4523 N N . GLU B 1 226 ? -1.501 -13.273 -19.766 1 98.81 226 GLU B N 1
ATOM 4524 C CA . GLU B 1 226 ? -2.893 -13.711 -19.703 1 98.81 226 GLU B CA 1
ATOM 4525 C C . GLU B 1 226 ? -3.727 -13.055 -20.797 1 98.81 226 GLU B C 1
ATOM 4527 O O . GLU B 1 226 ? -4.438 -13.734 -21.547 1 98.81 226 GLU B O 1
ATOM 4532 N N . MET B 1 227 ? -3.641 -11.758 -20.938 1 98.38 227 MET B N 1
ATOM 4533 C CA . MET B 1 227 ? -4.523 -11 -21.812 1 98.38 227 MET B CA 1
ATOM 4534 C C . MET B 1 227 ? -4.105 -11.156 -23.281 1 98.38 227 MET B C 1
ATOM 4536 O O . MET B 1 227 ? -4.945 -11.094 -24.172 1 98.38 227 MET B O 1
ATOM 4540 N N . GLN B 1 228 ? -2.822 -11.461 -23.469 1 97.75 228 GLN B N 1
ATOM 4541 C CA . GLN B 1 228 ? -2.318 -11.68 -24.828 1 97.75 228 GLN B CA 1
ATOM 4542 C C . GLN B 1 228 ? -2.502 -13.133 -25.25 1 97.75 228 GLN B C 1
ATOM 4544 O O . GLN B 1 228 ? -2.52 -13.438 -26.438 1 97.75 228 GLN B O 1
ATOM 4549 N N . GLY B 1 229 ? -2.584 -14.078 -24.328 1 98.44 229 GLY B N 1
ATOM 4550 C CA . GLY B 1 229 ? -2.742 -15.492 -24.625 1 98.44 229 GLY B CA 1
ATOM 4551 C C . GLY B 1 229 ? -1.464 -16.141 -25.125 1 98.44 229 GLY B C 1
ATOM 4552 O O . GLY B 1 229 ? -1.491 -16.922 -26.078 1 98.44 229 GLY B O 1
ATOM 4553 N N . SER B 1 230 ? -0.361 -15.781 -24.516 1 98.75 230 SER B N 1
ATOM 4554 C CA . SER B 1 230 ? 0.928 -16.281 -24.984 1 98.75 230 SER B CA 1
ATOM 4555 C C . SER B 1 230 ? 1.884 -16.531 -23.828 1 98.75 230 SER B C 1
ATOM 4557 O O . SER B 1 230 ? 1.559 -16.25 -22.672 1 98.75 230 SER B O 1
ATOM 4559 N N . VAL B 1 231 ? 2.979 -17.172 -24.125 1 98.94 231 VAL B N 1
ATOM 4560 C CA . VAL B 1 231 ? 4.102 -17.344 -23.203 1 98.94 231 VAL B CA 1
ATOM 4561 C C . VAL B 1 231 ? 5.305 -16.547 -23.703 1 98.94 231 VAL B C 1
ATOM 4563 O O . VAL B 1 231 ? 5.77 -16.75 -24.828 1 98.94 231 VAL B O 1
ATOM 4566 N N . ALA B 1 232 ? 5.773 -15.625 -22.891 1 98.94 232 ALA B N 1
ATOM 4567 C CA . ALA B 1 232 ? 7.012 -14.898 -23.172 1 98.94 232 ALA B CA 1
ATOM 4568 C C . ALA B 1 232 ? 8.219 -15.625 -22.594 1 98.94 232 ALA B C 1
ATOM 4570 O O . ALA B 1 232 ? 8.156 -16.141 -21.469 1 98.94 232 ALA B O 1
ATOM 4571 N N . VAL B 1 233 ? 9.297 -15.672 -23.359 1 98.88 233 VAL B N 1
ATOM 4572 C CA . VAL B 1 233 ? 10.547 -16.281 -22.938 1 98.88 233 VAL B CA 1
ATOM 4573 C C . VAL B 1 233 ? 11.602 -15.203 -22.703 1 98.88 233 VAL B C 1
ATOM 4575 O O . VAL B 1 233 ? 11.711 -14.258 -23.484 1 98.88 233 VAL B O 1
ATOM 4578 N N . PHE B 1 234 ? 12.328 -15.344 -21.625 1 98.94 234 PHE B N 1
ATOM 4579 C CA . PHE B 1 234 ? 13.406 -14.414 -21.297 1 98.94 234 PHE B CA 1
ATOM 4580 C C . PHE B 1 234 ? 14.703 -15.172 -21.047 1 98.94 234 PHE B C 1
ATOM 4582 O O . PHE B 1 234 ? 14.695 -16.266 -20.5 1 98.94 234 PHE B O 1
ATOM 4589 N N . ASP B 1 235 ? 15.789 -14.539 -21.422 1 98.81 235 ASP B N 1
ATOM 4590 C CA . ASP B 1 235 ? 17.062 -14.906 -20.812 1 98.81 235 ASP B CA 1
ATOM 4591 C C . ASP B 1 235 ? 17.188 -14.281 -19.422 1 98.81 235 ASP B C 1
ATOM 4593 O O . ASP B 1 235 ? 16.781 -13.141 -19.203 1 98.81 235 ASP B O 1
ATOM 4597 N N . TYR B 1 236 ? 17.75 -15.055 -18.516 1 98.62 236 TYR B N 1
ATOM 4598 C CA . TYR B 1 236 ? 17.938 -14.555 -17.156 1 98.62 236 TYR B CA 1
ATOM 4599 C C . TYR B 1 236 ? 19.422 -14.578 -16.766 1 98.62 236 TYR B C 1
ATOM 4601 O O . TYR B 1 236 ? 20.094 -15.586 -16.953 1 98.62 236 TYR B O 1
ATOM 4609 N N . ALA B 1 237 ? 19.891 -13.453 -16.203 1 98.19 237 ALA B N 1
ATOM 4610 C CA . ALA B 1 237 ? 21.234 -13.367 -15.633 1 98.19 237 ALA B CA 1
ATOM 4611 C C . ALA B 1 237 ? 21.281 -12.336 -14.516 1 98.19 237 ALA B C 1
ATOM 4613 O O . ALA B 1 237 ? 21.078 -11.141 -14.742 1 98.19 237 ALA B O 1
ATOM 4614 N N . ASP B 1 238 ? 21.531 -12.742 -13.328 1 97.75 238 ASP B N 1
ATOM 4615 C CA . ASP B 1 238 ? 21.828 -11.898 -12.172 1 97.75 238 ASP B CA 1
ATOM 4616 C C . ASP B 1 238 ? 20.766 -10.82 -12 1 97.75 238 ASP B C 1
ATOM 4618 O O . ASP B 1 238 ? 21.078 -9.625 -11.969 1 97.75 238 ASP B O 1
ATOM 4622 N N . GLY B 1 239 ? 19.531 -11.242 -11.969 1 98.25 239 GLY B N 1
ATOM 4623 C CA . GLY B 1 239 ? 18.453 -10.32 -11.688 1 98.25 239 GLY B CA 1
ATOM 4624 C C . GLY B 1 239 ? 17.922 -9.609 -12.922 1 98.25 239 GLY B C 1
ATOM 4625 O O . GLY B 1 239 ? 17.016 -8.773 -12.836 1 98.25 239 GLY B O 1
ATOM 4626 N N . LYS B 1 240 ? 18.469 -9.961 -14.078 1 98.69 240 LYS B N 1
ATOM 4627 C CA . LYS B 1 240 ? 18.047 -9.305 -15.312 1 98.69 240 LYS B CA 1
ATOM 4628 C C . LYS B 1 240 ? 17.312 -10.266 -16.234 1 98.69 240 LYS B C 1
ATOM 4630 O O . LYS B 1 240 ? 17.734 -11.414 -16.422 1 98.69 240 LYS B O 1
ATOM 4635 N N . LEU B 1 241 ? 16.188 -9.805 -16.75 1 98.88 241 LEU B N 1
ATOM 4636 C CA . LEU B 1 241 ? 15.422 -10.523 -17.766 1 98.88 241 LEU B CA 1
ATOM 4637 C C . LEU B 1 241 ? 15.523 -9.828 -19.109 1 98.88 241 LEU B C 1
ATOM 4639 O O . LEU B 1 241 ? 15.25 -8.633 -19.219 1 98.88 241 LEU B O 1
ATOM 4643 N N . THR B 1 242 ? 15.914 -10.531 -20.125 1 98.75 242 THR B N 1
ATOM 4644 C CA . THR B 1 242 ? 15.977 -10.031 -21.484 1 98.75 242 THR B CA 1
ATOM 4645 C C . THR B 1 242 ? 15.008 -10.797 -22.391 1 98.75 242 THR B C 1
ATOM 4647 O O . THR B 1 242 ? 15.109 -12.023 -22.516 1 98.75 242 THR B O 1
ATOM 4650 N N . PRO B 1 243 ? 14.117 -10.102 -23.016 1 98.69 243 PRO B N 1
ATOM 4651 C CA . PRO B 1 243 ? 13.148 -10.797 -23.859 1 98.69 243 PRO B CA 1
ATOM 4652 C C . PRO B 1 243 ? 13.812 -11.609 -24.969 1 98.69 243 PRO B C 1
ATOM 4654 O O . PRO B 1 243 ? 14.805 -11.164 -25.562 1 98.69 243 PRO B O 1
ATOM 4657 N N . LYS B 1 244 ? 13.219 -12.766 -25.266 1 98.62 244 LYS B N 1
ATOM 4658 C CA . LYS B 1 244 ? 13.82 -13.68 -26.219 1 98.62 244 LYS B CA 1
ATOM 4659 C C . LYS B 1 244 ? 12.797 -14.164 -27.234 1 98.62 244 LYS B C 1
ATOM 4661 O O . LYS B 1 244 ? 13.086 -14.258 -28.438 1 98.62 244 LYS B O 1
ATOM 4666 N N . GLN B 1 245 ? 11.625 -14.547 -26.812 1 98.62 245 GLN B N 1
ATOM 4667 C CA . GLN B 1 245 ? 10.609 -15.18 -27.656 1 98.62 245 GLN B CA 1
ATOM 4668 C C . GLN B 1 245 ? 9.211 -14.938 -27.078 1 98.62 245 GLN B C 1
ATOM 4670 O O . GLN B 1 245 ? 9.055 -14.703 -25.875 1 98.62 245 GLN B O 1
ATOM 4675 N N . ASN B 1 246 ? 8.227 -14.883 -27.906 1 98.69 246 ASN B N 1
ATOM 4676 C CA . ASN B 1 246 ? 6.816 -14.922 -27.531 1 98.69 246 ASN B CA 1
ATOM 4677 C C . ASN B 1 246 ? 6.055 -15.977 -28.344 1 98.69 246 ASN B C 1
ATOM 4679 O O . ASN B 1 246 ? 6.105 -15.977 -29.562 1 98.69 246 ASN B O 1
ATOM 4683 N N . VAL B 1 247 ? 5.363 -16.844 -27.656 1 98.75 247 VAL B N 1
ATOM 4684 C CA . VAL B 1 247 ? 4.707 -17.969 -28.312 1 98.75 247 VAL B CA 1
ATOM 4685 C C . VAL B 1 247 ? 3.209 -17.938 -28.016 1 98.75 247 VAL B C 1
ATOM 4687 O O . VAL B 1 247 ? 2.793 -18 -26.859 1 98.75 247 VAL B O 1
ATOM 4690 N N . ALA B 1 248 ? 2.412 -17.891 -29.047 1 98.5 248 ALA B N 1
ATOM 4691 C CA . ALA B 1 248 ? 0.961 -17.938 -28.875 1 98.5 248 ALA B CA 1
ATOM 4692 C C . ALA B 1 248 ? 0.511 -19.328 -28.422 1 98.5 248 ALA B C 1
ATOM 4694 O O . ALA B 1 248 ? 1.021 -20.344 -28.906 1 98.5 248 ALA B O 1
ATOM 4695 N N . LEU B 1 249 ? -0.435 -19.328 -27.516 1 98.69 249 LEU B N 1
ATOM 4696 C CA . LEU B 1 249 ? -0.911 -20.609 -27 1 98.69 249 LEU B CA 1
ATOM 4697 C C . LEU B 1 249 ? -2.006 -21.172 -27.906 1 98.69 249 LEU B C 1
ATOM 4699 O O . LEU B 1 249 ? -2.068 -22.391 -28.125 1 98.69 249 LEU B O 1
ATOM 4703 N N . ALA B 1 250 ? -2.797 -20.375 -28.406 1 97.75 250 ALA B N 1
ATOM 4704 C CA . ALA B 1 250 ? -3.871 -20.828 -29.266 1 97.75 250 ALA B CA 1
ATOM 4705 C C . ALA B 1 250 ? -3.338 -21.203 -30.656 1 97.75 250 ALA B C 1
ATOM 4707 O O . ALA B 1 250 ? -2.309 -20.672 -31.094 1 97.75 250 ALA B O 1
ATOM 4708 N N . ALA B 1 251 ? -4.074 -22.047 -31.328 1 96.69 251 ALA B N 1
ATOM 4709 C CA . ALA B 1 251 ? -3.713 -22.422 -32.688 1 96.69 251 ALA B CA 1
ATOM 4710 C C . ALA B 1 251 ? -3.869 -21.25 -33.656 1 96.69 251 ALA B C 1
ATOM 4712 O O . ALA B 1 251 ? -4.656 -20.328 -33.406 1 96.69 251 ALA B O 1
ATOM 4713 N N . GLU B 1 252 ? -3.072 -21.359 -34.688 1 94.38 252 GLU B N 1
ATOM 4714 C CA . GLU B 1 252 ? -3.211 -20.344 -35.75 1 94.38 252 GLU B CA 1
ATOM 4715 C C . GLU B 1 252 ? -4.648 -20.266 -36.25 1 94.38 252 GLU B C 1
ATOM 4717 O O . GLU B 1 252 ? -5.273 -21.297 -36.531 1 94.38 252 GLU B O 1
ATOM 4722 N N . GLY B 1 253 ? -5.141 -19.125 -36.312 1 94.25 253 GLY B N 1
ATOM 4723 C CA . GLY B 1 253 ? -6.473 -18.922 -36.844 1 94.25 253 GLY B CA 1
ATOM 4724 C C . GLY B 1 253 ? -7.57 -19.062 -35.812 1 94.25 253 GLY B C 1
ATOM 4725 O O . GLY B 1 253 ? -8.75 -18.859 -36.125 1 94.25 253 GLY B O 1
ATOM 4726 N N . PHE B 1 254 ? -7.16 -19.391 -34.625 1 95.31 254 PHE B N 1
ATOM 4727 C CA . PHE B 1 254 ? -8.156 -19.5 -33.562 1 95.31 254 PHE B CA 1
ATOM 4728 C C . PHE B 1 254 ? -8.906 -18.188 -33.375 1 95.31 254 PHE B C 1
ATOM 4730 O O . PHE B 1 254 ? -8.289 -17.125 -33.312 1 95.31 254 PHE B O 1
ATOM 4737 N N . GLN B 1 255 ? -10.281 -18.156 -33.312 1 94.56 255 GLN B N 1
ATOM 4738 C CA . GLN B 1 255 ? -11.102 -16.953 -33.25 1 94.56 255 GLN B CA 1
ATOM 4739 C C . GLN B 1 255 ? -11.719 -16.75 -31.875 1 94.56 255 GLN B C 1
ATOM 4741 O O . GLN B 1 255 ? -12.398 -15.758 -31.625 1 94.56 255 GLN B O 1
ATOM 4746 N N . GLY B 1 256 ? -11.469 -17.594 -30.953 1 96.06 256 GLY B N 1
ATOM 4747 C CA . GLY B 1 256 ? -12.055 -17.5 -29.625 1 96.06 256 GLY B CA 1
ATOM 4748 C C . GLY B 1 256 ? -11.211 -16.688 -28.656 1 96.06 256 GLY B C 1
ATOM 4749 O O . GLY B 1 256 ? -10.414 -15.844 -29.078 1 96.06 256 GLY B O 1
ATOM 4750 N N . GLN B 1 257 ? -11.523 -16.766 -27.375 1 96.38 257 GLN B N 1
ATOM 4751 C CA . GLN B 1 257 ? -10.805 -16.062 -26.328 1 96.38 257 GLN B CA 1
ATOM 4752 C C . GLN B 1 257 ? -9.664 -16.906 -25.766 1 96.38 257 GLN B C 1
ATOM 4754 O O . GLN B 1 257 ? -9.844 -18.094 -25.469 1 96.38 257 GLN B O 1
ATOM 4759 N N . SER B 1 258 ? -8.5 -16.328 -25.75 1 96.19 258 SER B N 1
ATOM 4760 C CA . SER B 1 258 ? -7.312 -16.938 -25.172 1 96.19 258 SER B CA 1
ATOM 4761 C C . SER B 1 258 ? -6.855 -16.156 -23.938 1 96.19 258 SER B C 1
ATOM 4763 O O . SER B 1 258 ? -6.602 -14.961 -24.016 1 96.19 258 SER B O 1
ATOM 4765 N N . LYS B 1 259 ? -6.773 -16.844 -22.797 1 98.31 259 LYS B N 1
ATOM 4766 C CA . LYS B 1 259 ? -6.312 -16.266 -21.531 1 98.31 259 LYS B CA 1
ATOM 4767 C C . LYS B 1 259 ? -5.285 -17.172 -20.875 1 98.31 259 LYS B C 1
ATOM 4769 O O . LYS B 1 259 ? -5.648 -18.062 -20.094 1 98.31 259 LYS B O 1
ATOM 4774 N N . ALA B 1 260 ? -4.035 -16.906 -21.188 1 98.75 260 ALA B N 1
ATOM 4775 C CA . ALA B 1 260 ? -2.967 -17.719 -20.625 1 98.75 260 ALA B CA 1
ATOM 4776 C C . ALA B 1 260 ? -3.002 -17.703 -19.094 1 98.75 260 ALA B C 1
ATOM 4778 O O . ALA B 1 260 ? -3.236 -16.656 -18.484 1 98.75 260 ALA B O 1
ATOM 4779 N N . ALA B 1 261 ? -2.773 -18.859 -18.5 1 98.5 261 ALA B N 1
ATOM 4780 C CA . ALA B 1 261 ? -2.949 -18.938 -17.047 1 98.5 261 ALA B CA 1
ATOM 4781 C C . ALA B 1 261 ? -1.798 -19.688 -16.391 1 98.5 261 ALA B C 1
ATOM 4783 O O . ALA B 1 261 ? -0.693 -19.156 -16.25 1 98.5 261 ALA B O 1
ATOM 4784 N N . ALA B 1 262 ? -1.978 -20.938 -16 1 98.62 262 ALA B N 1
ATOM 4785 C CA . ALA B 1 262 ? -0.983 -21.719 -15.266 1 98.62 262 ALA B CA 1
ATOM 4786 C C . ALA B 1 262 ? 0.2 -22.078 -16.156 1 98.62 262 ALA B C 1
ATOM 4788 O O . ALA B 1 262 ? 0.045 -22.234 -17.375 1 98.62 262 ALA B O 1
ATOM 4789 N N . LEU B 1 263 ? 1.31 -22.234 -15.547 1 97.69 263 LEU B N 1
ATOM 4790 C CA . LEU B 1 263 ? 2.58 -22.469 -16.219 1 97.69 263 LEU B CA 1
ATOM 4791 C C . LEU B 1 263 ? 3.518 -23.297 -15.352 1 97.69 263 LEU B C 1
ATOM 4793 O O . LEU B 1 263 ? 3.859 -22.891 -14.242 1 97.69 263 LEU B O 1
ATOM 4797 N N . HIS B 1 264 ? 3.918 -24.484 -15.828 1 98.12 264 HIS B N 1
ATOM 4798 C CA . HIS B 1 264 ? 4.836 -25.312 -15.062 1 98.12 264 HIS B CA 1
ATOM 4799 C C . HIS B 1 264 ? 5.816 -26.047 -15.977 1 98.12 264 HIS B C 1
ATOM 4801 O O . HIS B 1 264 ? 5.441 -26.5 -17.062 1 98.12 264 HIS B O 1
ATOM 4807 N N . VAL B 1 265 ? 7.023 -26.125 -15.539 1 97.88 265 VAL B N 1
ATOM 4808 C CA . VAL B 1 265 ? 8.023 -26.969 -16.188 1 97.88 265 VAL B CA 1
ATOM 4809 C C . VAL B 1 265 ? 7.82 -28.422 -15.773 1 97.88 265 VAL B C 1
ATOM 4811 O O . VAL B 1 265 ? 7.531 -28.719 -14.609 1 97.88 265 VAL B O 1
ATOM 4814 N N . SER B 1 266 ? 7.949 -29.312 -16.781 1 97.38 266 SER B N 1
ATOM 4815 C CA . SER B 1 266 ? 7.828 -30.734 -16.453 1 97.38 266 SER B CA 1
ATOM 4816 C C . SER B 1 266 ? 8.93 -31.172 -15.5 1 97.38 266 SER B C 1
ATOM 4818 O O . SER B 1 266 ? 9.977 -30.531 -15.406 1 97.38 266 SER B O 1
ATOM 4820 N N . PRO B 1 267 ? 8.656 -32.281 -14.781 1 94.44 267 PRO B N 1
ATOM 4821 C CA . PRO B 1 267 ? 9.625 -32.75 -13.789 1 94.44 267 PRO B CA 1
ATOM 4822 C C . PRO B 1 267 ? 11.008 -33 -14.391 1 94.44 267 PRO B C 1
ATOM 4824 O O . PRO B 1 267 ? 12.023 -32.812 -13.703 1 94.44 267 PRO B O 1
ATOM 4827 N N . ASP B 1 268 ? 11.117 -33.406 -15.625 1 95.06 268 ASP B N 1
ATOM 4828 C CA . ASP B 1 268 ? 12.406 -33.719 -16.25 1 95.06 268 ASP B CA 1
ATOM 4829 C C . ASP B 1 268 ? 13.023 -32.5 -16.906 1 95.06 268 ASP B C 1
ATOM 4831 O O . ASP B 1 268 ? 14.109 -32.562 -17.484 1 95.06 268 ASP B O 1
ATOM 4835 N N . GLY B 1 269 ? 12.281 -31.391 -16.922 1 96.88 269 GLY B N 1
ATOM 4836 C CA . GLY B 1 269 ? 12.805 -30.109 -17.391 1 96.88 269 GLY B CA 1
ATOM 4837 C C . GLY B 1 269 ? 12.766 -29.984 -18.891 1 96.88 269 GLY B C 1
ATOM 4838 O O . GLY B 1 269 ? 13.258 -28.984 -19.438 1 96.88 269 GLY B O 1
ATOM 4839 N N . ARG B 1 270 ? 12.141 -30.891 -19.594 1 98 270 ARG B N 1
ATOM 4840 C CA . ARG B 1 270 ? 12.242 -30.922 -21.047 1 98 270 ARG B CA 1
ATOM 4841 C C . ARG B 1 270 ? 11.055 -30.219 -21.688 1 98 270 ARG B C 1
ATOM 4843 O O . ARG B 1 270 ? 11.102 -29.875 -22.875 1 98 270 ARG B O 1
ATOM 4850 N N . PHE B 1 271 ? 9.977 -29.984 -20.938 1 98.56 271 PHE B N 1
ATOM 4851 C CA . PHE B 1 271 ? 8.758 -29.406 -21.5 1 98.56 271 PHE B CA 1
ATOM 4852 C C . PHE B 1 271 ? 8.203 -28.344 -20.562 1 98.56 271 PHE B C 1
ATOM 4854 O O . PHE B 1 271 ? 8.5 -28.328 -19.375 1 98.56 271 PHE B O 1
ATOM 4861 N N . LEU B 1 272 ? 7.531 -27.422 -21.125 1 98.69 272 LEU B N 1
ATOM 4862 C CA . LEU B 1 272 ? 6.707 -26.438 -20.438 1 98.69 272 LEU B CA 1
ATOM 4863 C C . LEU B 1 272 ? 5.23 -26.641 -20.75 1 98.69 272 LEU B C 1
ATOM 4865 O O . LEU B 1 272 ? 4.863 -26.891 -21.906 1 98.69 272 LEU B O 1
ATOM 4869 N N . TYR B 1 273 ? 4.441 -26.672 -19.75 1 98.88 273 TYR B N 1
ATOM 4870 C CA . TYR B 1 273 ? 2.996 -26.766 -19.906 1 98.88 273 TYR B CA 1
ATOM 4871 C C . TYR B 1 273 ? 2.314 -25.469 -19.5 1 98.88 273 TYR B C 1
ATOM 4873 O O . TYR B 1 273 ? 2.713 -24.844 -18.516 1 98.88 273 TYR B O 1
ATOM 4881 N N . ALA B 1 274 ? 1.332 -25.094 -20.219 1 98.88 274 ALA B N 1
ATOM 4882 C CA . ALA B 1 274 ? 0.538 -23.922 -19.891 1 98.88 274 ALA B CA 1
ATOM 4883 C C . ALA B 1 274 ? -0.944 -24.156 -20.156 1 98.88 274 ALA B C 1
ATOM 4885 O O . ALA B 1 274 ? -1.304 -24.844 -21.109 1 98.88 274 ALA B O 1
ATOM 4886 N N . THR B 1 275 ? -1.753 -23.672 -19.312 1 98.88 275 THR B N 1
ATOM 4887 C CA . THR B 1 275 ? -3.18 -23.688 -19.609 1 98.88 275 THR B CA 1
ATOM 4888 C C . THR B 1 275 ? -3.592 -22.422 -20.375 1 98.88 275 THR B C 1
ATOM 4890 O O . THR B 1 275 ? -3.055 -21.344 -20.125 1 98.88 275 THR B O 1
ATOM 4893 N N . ASN B 1 276 ? -4.484 -22.562 -21.297 1 98.69 276 ASN B N 1
ATOM 4894 C CA . ASN B 1 276 ? -5.117 -21.484 -22.047 1 98.69 276 ASN B CA 1
ATOM 4895 C C . ASN B 1 276 ? -6.621 -21.422 -21.781 1 98.69 276 ASN B C 1
ATOM 4897 O O . ASN B 1 276 ? -7.383 -22.188 -22.375 1 98.69 276 ASN B O 1
ATOM 4901 N N . ARG B 1 277 ? -6.984 -20.531 -20.875 1 98.69 277 ARG B N 1
ATOM 4902 C CA . ARG B 1 277 ? -8.391 -20.375 -20.516 1 98.69 277 ARG B CA 1
ATOM 4903 C C . ARG B 1 277 ? -9.172 -19.688 -21.625 1 98.69 277 ARG B C 1
ATOM 4905 O O . ARG B 1 277 ? -8.727 -19.656 -22.781 1 98.69 277 ARG B O 1
ATOM 4912 N N . GLY B 1 278 ? -10.328 -19.141 -21.281 1 97.5 278 GLY B N 1
ATOM 4913 C CA . GLY B 1 278 ? -11.234 -18.609 -22.297 1 97.5 278 GLY B CA 1
ATOM 4914 C C . GLY B 1 278 ? -12.039 -19.703 -23 1 97.5 278 GLY B C 1
ATOM 4915 O O . GLY B 1 278 ? -12.516 -20.641 -22.359 1 97.5 278 GLY B O 1
ATOM 4916 N N . THR B 1 279 ? -12.188 -19.484 -24.375 1 97.81 279 THR B N 1
ATOM 4917 C CA . THR B 1 279 ? -12.992 -20.469 -25.078 1 97.81 279 THR B CA 1
ATOM 4918 C C . THR B 1 279 ? -12.117 -21.594 -25.625 1 97.81 279 THR B C 1
ATOM 4920 O O . THR B 1 279 ? -12.625 -22.609 -26.094 1 97.81 279 THR B O 1
ATOM 4923 N N . ALA B 1 280 ? -10.773 -21.422 -25.484 1 96.62 280 ALA B N 1
ATOM 4924 C CA . ALA B 1 280 ? -9.883 -22.5 -25.922 1 96.62 280 ALA B CA 1
ATOM 4925 C C . ALA B 1 280 ? -9.93 -23.672 -24.938 1 96.62 280 ALA B C 1
ATOM 4927 O O . ALA B 1 280 ? -10.125 -24.828 -25.359 1 96.62 280 ALA B O 1
ATOM 4928 N N . ASN B 1 281 ? -9.781 -23.344 -23.594 1 98.25 281 ASN B N 1
ATOM 4929 C CA . ASN B 1 281 ? -9.805 -24.344 -22.516 1 98.25 281 ASN B CA 1
ATOM 4930 C C . ASN B 1 281 ? -8.922 -25.531 -22.859 1 98.25 281 ASN B C 1
ATOM 4932 O O . ASN B 1 281 ? -9.398 -26.672 -22.891 1 98.25 281 ASN B O 1
ATOM 4936 N N . GLU B 1 282 ? -7.613 -25.219 -22.938 1 98.38 282 GLU B N 1
ATOM 4937 C CA . GLU B 1 282 ? -6.645 -26.234 -23.375 1 98.38 282 GLU B CA 1
ATOM 4938 C C . GLU B 1 282 ? -5.434 -26.266 -22.453 1 98.38 282 GLU B C 1
ATOM 4940 O O . GLU B 1 282 ? -5.141 -25.281 -21.766 1 98.38 282 GLU B O 1
ATOM 4945 N N . LEU B 1 283 ? -4.902 -27.391 -22.406 1 98.75 283 LEU B N 1
ATOM 4946 C CA . LEU B 1 283 ? -3.531 -27.578 -21.938 1 98.75 283 LEU B CA 1
ATOM 4947 C C . LEU B 1 283 ? -2.562 -27.625 -23.109 1 98.75 283 LEU B C 1
ATOM 4949 O O . LEU B 1 283 ? -2.678 -28.5 -23.984 1 98.75 283 LEU B O 1
ATOM 4953 N N . VAL B 1 284 ? -1.646 -26.672 -23.172 1 98.88 284 VAL B N 1
ATOM 4954 C CA . VAL B 1 284 ? -0.686 -26.578 -24.266 1 98.88 284 VAL B CA 1
ATOM 4955 C C . VAL B 1 284 ? 0.672 -27.109 -23.812 1 98.88 284 VAL B C 1
ATOM 4957 O O . VAL B 1 284 ? 1.154 -26.75 -22.734 1 98.88 284 VAL B O 1
ATOM 4960 N N . VAL B 1 285 ? 1.228 -28.016 -24.609 1 98.81 285 VAL B N 1
ATOM 4961 C CA . VAL B 1 285 ? 2.533 -28.594 -24.328 1 98.81 285 VAL B CA 1
ATOM 4962 C C . VAL B 1 285 ? 3.588 -27.984 -25.25 1 98.81 285 VAL B C 1
ATOM 4964 O O . VAL B 1 285 ? 3.434 -27.984 -26.469 1 98.81 285 VAL B O 1
ATOM 4967 N N . LEU B 1 286 ? 4.574 -27.453 -24.625 1 98.88 286 LEU B N 1
ATOM 4968 C CA . LEU B 1 286 ? 5.684 -26.844 -25.344 1 98.88 286 LEU B CA 1
ATOM 4969 C C . LEU B 1 286 ? 6.996 -27.547 -25.031 1 98.88 286 LEU B C 1
ATOM 4971 O O . LEU B 1 286 ? 7.242 -27.906 -23.875 1 98.88 286 LEU B O 1
ATOM 4975 N N . ARG B 1 287 ? 7.816 -27.734 -26.016 1 98.69 287 ARG B N 1
ATOM 4976 C CA . ARG B 1 287 ? 9.156 -28.266 -25.797 1 98.69 287 ARG B CA 1
ATOM 4977 C C . ARG B 1 287 ? 10.156 -27.156 -25.516 1 98.69 287 ARG B C 1
ATOM 4979 O O . ARG B 1 287 ? 10.133 -26.109 -26.156 1 98.69 287 ARG B O 1
ATOM 4986 N N . ILE B 1 288 ? 10.992 -27.375 -24.531 1 98.69 288 ILE B N 1
ATOM 4987 C CA . ILE B 1 288 ? 12.07 -26.453 -24.219 1 98.69 288 ILE B CA 1
ATOM 4988 C C . ILE B 1 288 ? 13.344 -26.859 -24.953 1 98.69 288 ILE B C 1
ATOM 4990 O O . ILE B 1 288 ? 13.859 -27.969 -24.75 1 98.69 288 ILE B O 1
ATOM 4994 N N . ASP B 1 289 ? 13.805 -25.969 -25.812 1 98.44 289 ASP B N 1
ATOM 4995 C CA . ASP B 1 289 ? 15.086 -26.25 -26.453 1 98.44 289 ASP B CA 1
ATOM 4996 C C . ASP B 1 289 ? 16.203 -26.359 -25.438 1 98.44 289 ASP B C 1
ATOM 4998 O O . ASP B 1 289 ? 16.438 -25.438 -24.656 1 98.44 289 ASP B O 1
ATOM 5002 N N . PRO B 1 290 ? 16.938 -27.469 -25.406 1 96.19 290 PRO B N 1
ATOM 5003 C CA . PRO B 1 290 ? 17.938 -27.656 -24.359 1 96.19 290 PRO B CA 1
ATOM 5004 C C . PRO B 1 290 ? 19.125 -26.703 -24.484 1 96.19 290 PRO B C 1
ATOM 5006 O O . PRO B 1 290 ? 19.844 -26.484 -23.5 1 96.19 290 PRO B O 1
ATOM 5009 N N . ASP B 1 291 ? 19.312 -26.109 -25.625 1 95.94 291 ASP B N 1
ATOM 5010 C CA . ASP B 1 291 ? 20.5 -25.297 -25.859 1 95.94 291 ASP B CA 1
ATOM 5011 C C . ASP B 1 291 ? 20.234 -23.828 -25.531 1 95.94 291 ASP B C 1
ATOM 5013 O O . ASP B 1 291 ? 21.094 -23.141 -24.984 1 95.94 291 ASP B O 1
ATOM 5017 N N . ASP B 1 292 ? 19.016 -23.391 -25.859 1 96.44 292 ASP B N 1
ATOM 5018 C CA . ASP B 1 292 ? 18.859 -21.938 -25.703 1 96.44 292 ASP B CA 1
ATOM 5019 C C . ASP B 1 292 ? 17.531 -21.609 -25.016 1 96.44 292 ASP B C 1
ATOM 5021 O O . ASP B 1 292 ? 17.203 -20.438 -24.844 1 96.44 292 ASP B O 1
ATOM 5025 N N . GLY B 1 293 ? 16.719 -22.609 -24.641 1 98.06 293 GLY B N 1
ATOM 5026 C CA . GLY B 1 293 ? 15.531 -22.422 -23.812 1 98.06 293 GLY B CA 1
ATOM 5027 C C . GLY B 1 293 ? 14.312 -21.984 -24.609 1 98.06 293 GLY B C 1
ATOM 5028 O O . GLY B 1 293 ? 13.234 -21.797 -24.047 1 98.06 293 GLY B O 1
ATOM 5029 N N . ARG B 1 294 ? 14.406 -21.812 -25.922 1 98.62 294 ARG B N 1
ATOM 5030 C CA . ARG B 1 294 ? 13.258 -21.438 -26.75 1 98.62 294 ARG B CA 1
ATOM 5031 C C . ARG B 1 294 ? 12.18 -22.531 -26.703 1 98.62 294 ARG B C 1
ATOM 5033 O O . ARG B 1 294 ? 12.477 -23.688 -26.406 1 98.62 294 ARG B O 1
ATOM 5040 N N . LEU B 1 295 ? 11.008 -22.078 -27.031 1 98.81 295 LEU B N 1
ATOM 5041 C CA . LEU B 1 295 ? 9.859 -22.969 -26.938 1 98.81 295 LEU B CA 1
ATOM 5042 C C . LEU B 1 295 ? 9.32 -23.297 -28.328 1 98.81 295 LEU B C 1
ATOM 5044 O O . LEU B 1 295 ? 9.297 -22.438 -29.219 1 98.81 295 LEU B O 1
ATOM 5048 N N . SER B 1 296 ? 8.891 -24.484 -28.531 1 98.56 296 SER B N 1
ATOM 5049 C CA . SER B 1 296 ? 8.102 -24.922 -29.672 1 98.56 296 SER B CA 1
ATOM 5050 C C . SER B 1 296 ? 6.871 -25.703 -29.25 1 98.56 296 SER B C 1
ATOM 5052 O O . SER B 1 296 ? 6.961 -26.578 -28.391 1 98.56 296 SER B O 1
ATOM 5054 N N . VAL B 1 297 ? 5.766 -25.391 -29.812 1 98.44 297 VAL B N 1
ATOM 5055 C CA . VAL B 1 297 ? 4.523 -26.062 -29.438 1 98.44 297 VAL B CA 1
ATOM 5056 C C . VAL B 1 297 ? 4.559 -27.516 -29.891 1 98.44 297 VAL B C 1
ATOM 5058 O O . VAL B 1 297 ? 4.867 -27.812 -31.047 1 98.44 297 VAL B O 1
ATOM 5061 N N . VAL B 1 298 ? 4.219 -28.422 -29 1 98.31 298 VAL B N 1
ATOM 5062 C CA . VAL B 1 298 ? 4.184 -29.859 -29.266 1 98.31 298 VAL B CA 1
ATOM 5063 C C . VAL B 1 298 ? 2.744 -30.297 -29.531 1 98.31 298 VAL B C 1
ATOM 5065 O O . VAL B 1 298 ? 2.479 -31.031 -30.484 1 98.31 298 VAL B O 1
ATOM 5068 N N . SER B 1 299 ? 1.872 -29.906 -28.672 1 98 299 SER B N 1
ATOM 5069 C CA . SER B 1 299 ? 0.48 -30.328 -28.781 1 98 299 SER B CA 1
ATOM 5070 C C . SER B 1 299 ? -0.436 -29.438 -27.953 1 98 299 SER B C 1
ATOM 5072 O O . SER B 1 299 ? 0.035 -28.672 -27.109 1 98 299 SER B O 1
ATOM 5074 N N . ARG B 1 300 ? -1.671 -29.484 -28.25 1 97.94 300 ARG B N 1
ATOM 5075 C CA . ARG B 1 300 ? -2.762 -28.859 -27.5 1 97.94 300 ARG B CA 1
ATOM 5076 C C . ARG B 1 300 ? -3.838 -29.891 -27.156 1 97.94 300 ARG B C 1
ATOM 5078 O O . ARG B 1 300 ? -4.242 -30.688 -28 1 97.94 300 ARG B O 1
ATOM 5085 N N . HIS B 1 301 ? -4.242 -29.859 -25.938 1 97.94 301 HIS B N 1
ATOM 5086 C CA . HIS B 1 301 ? -5.203 -30.844 -25.469 1 97.94 301 HIS B CA 1
ATOM 5087 C C . HIS B 1 301 ? -6.379 -30.188 -24.75 1 97.94 301 HIS B C 1
ATOM 5089 O O . HIS B 1 301 ? -6.184 -29.297 -23.922 1 97.94 301 HIS B O 1
ATOM 5095 N N . SER B 1 302 ? -7.602 -30.594 -25.156 1 97.88 302 SER B N 1
ATOM 5096 C CA . SER B 1 302 ? -8.75 -30.141 -24.375 1 97.88 302 SER B CA 1
ATOM 5097 C C . SER B 1 302 ? -8.617 -30.531 -22.906 1 97.88 302 SER B C 1
ATOM 5099 O O . SER B 1 302 ? -8.188 -31.641 -22.594 1 97.88 302 SER B O 1
ATOM 5101 N N . VAL B 1 303 ? -8.969 -29.672 -22.016 1 98.06 303 VAL B N 1
ATOM 5102 C CA . VAL B 1 303 ? -8.922 -29.984 -20.594 1 98.06 303 VAL B CA 1
ATOM 5103 C C . VAL B 1 303 ? -10.242 -30.609 -20.156 1 98.06 303 VAL B C 1
ATOM 5105 O O . VAL B 1 303 ? -10.438 -30.906 -18.984 1 98.06 303 VAL B O 1
ATOM 5108 N N . GLN B 1 304 ? -11.172 -30.75 -21.125 1 97.88 304 GLN B N 1
ATOM 5109 C CA . GLN B 1 304 ? -12.492 -31.312 -20.875 1 97.88 304 GLN B CA 1
ATOM 5110 C C . GLN B 1 304 ? -13.211 -30.562 -19.75 1 97.88 304 GLN B C 1
ATOM 5112 O O . GLN B 1 304 ? -13.711 -31.188 -18.812 1 97.88 304 GLN B O 1
ATOM 5117 N N . GLY B 1 305 ? -13.195 -29.297 -19.781 1 98.38 305 GLY B N 1
ATOM 5118 C CA . GLY B 1 305 ? -13.797 -28.406 -18.797 1 98.38 305 GLY B CA 1
ATOM 5119 C C . GLY B 1 305 ? -13.609 -26.938 -19.141 1 98.38 305 GLY B C 1
ATOM 5120 O O . GLY B 1 305 ? -13.289 -26.594 -20.281 1 98.38 305 GLY B O 1
ATOM 5121 N N . GLU B 1 306 ? -13.93 -26.125 -18.188 1 98.5 306 GLU B N 1
ATOM 5122 C CA . GLU B 1 306 ? -13.883 -24.672 -18.375 1 98.5 306 GLU B CA 1
ATOM 5123 C C . GLU B 1 306 ? -13.031 -24 -17.312 1 98.5 306 GLU B C 1
ATOM 5125 O O . GLU B 1 306 ? -13.094 -24.359 -16.141 1 98.5 306 GLU B O 1
ATOM 5130 N N . GLU B 1 307 ? -12.18 -23.031 -17.781 1 98.56 307 GLU B N 1
ATOM 5131 C CA . GLU B 1 307 ? -11.359 -22.203 -16.906 1 98.56 307 GLU B CA 1
ATOM 5132 C C . GLU B 1 307 ? -10.344 -23.047 -16.141 1 98.56 307 GLU B C 1
ATOM 5134 O O . GLU B 1 307 ? -10.344 -23.062 -14.914 1 98.56 307 GLU B O 1
ATOM 5139 N N . PRO B 1 308 ? -9.492 -23.734 -16.922 1 98.69 308 PRO B N 1
ATOM 5140 C CA . PRO B 1 308 ? -8.391 -24.438 -16.25 1 98.69 308 PRO B CA 1
ATOM 5141 C C . PRO B 1 308 ? -7.43 -23.5 -15.531 1 98.69 308 PRO B C 1
ATOM 5143 O O . PRO B 1 308 ? -6.379 -23.156 -16.078 1 98.69 308 PRO B O 1
ATOM 5146 N N . ARG B 1 309 ? -7.801 -23.172 -14.383 1 98.5 309 ARG B N 1
ATOM 5147 C CA . ARG B 1 309 ? -7.113 -22.141 -13.625 1 98.5 309 ARG B CA 1
ATOM 5148 C C . ARG B 1 309 ? -5.695 -22.578 -13.266 1 98.5 309 ARG B C 1
ATOM 5150 O O . ARG B 1 309 ? -4.773 -21.75 -13.258 1 98.5 309 ARG B O 1
ATOM 5157 N N . GLU B 1 310 ? -5.547 -23.844 -12.898 1 98.62 310 GLU B N 1
ATOM 5158 C CA . GLU B 1 310 ? -4.27 -24.391 -12.453 1 98.62 310 GLU B CA 1
ATOM 5159 C C . GLU B 1 310 ? -4.16 -25.875 -12.781 1 98.62 310 GLU B C 1
ATOM 5161 O O . GLU B 1 310 ? -5.164 -26.531 -13.07 1 98.62 310 GLU B O 1
ATOM 5166 N N . PHE B 1 311 ? -2.898 -26.391 -12.789 1 98.56 311 PHE B N 1
ATOM 5167 C CA . PHE B 1 311 ? -2.645 -27.828 -12.93 1 98.56 311 PHE B CA 1
ATOM 5168 C C . PHE B 1 311 ? -1.354 -28.219 -12.219 1 98.56 311 PHE B C 1
ATOM 5170 O O . PHE B 1 311 ? -0.586 -27.344 -11.789 1 98.56 311 PHE B O 1
ATOM 5177 N N . THR B 1 312 ? -1.179 -29.484 -12.039 1 97.94 312 THR B N 1
ATOM 5178 C CA . THR B 1 312 ? 0.055 -30 -11.445 1 97.94 312 THR B CA 1
ATOM 5179 C C . THR B 1 312 ? 0.398 -31.375 -12.023 1 97.94 312 THR B C 1
ATOM 5181 O O . THR B 1 312 ? -0.428 -32 -12.695 1 97.94 312 THR B O 1
ATOM 5184 N N . PHE B 1 313 ? 1.624 -31.766 -11.836 1 97.31 313 PHE B N 1
ATOM 5185 C CA . PHE B 1 313 ? 2.07 -33.125 -12.133 1 97.31 313 PHE B CA 1
ATOM 5186 C C . PHE B 1 313 ? 2.039 -34 -10.883 1 97.31 313 PHE B C 1
ATOM 5188 O O . PHE B 1 313 ? 2.387 -33.531 -9.797 1 97.31 313 PHE B O 1
ATOM 5195 N N . ASP B 1 314 ? 1.608 -35.188 -11.094 1 95.94 314 ASP B N 1
ATOM 5196 C CA . ASP B 1 314 ? 1.772 -36.094 -9.953 1 95.94 314 ASP B CA 1
ATOM 5197 C C . ASP B 1 314 ? 3.246 -36.406 -9.711 1 95.94 314 ASP B C 1
ATOM 5199 O O . ASP B 1 314 ? 4.086 -36.188 -10.594 1 95.94 314 ASP B O 1
ATOM 5203 N N . PRO B 1 315 ? 3.596 -36.969 -8.562 1 92.75 315 PRO B N 1
ATOM 5204 C CA . PRO B 1 315 ? 5 -37.188 -8.195 1 92.75 315 PRO B CA 1
ATOM 5205 C C . PRO B 1 315 ? 5.723 -38.125 -9.172 1 92.75 315 PRO B C 1
ATOM 5207 O O . PRO B 1 315 ? 6.938 -38 -9.352 1 92.75 315 PRO B O 1
ATOM 5210 N N . SER B 1 316 ? 5.027 -39 -9.828 1 92.88 316 SER B N 1
ATOM 5211 C CA . SER B 1 316 ? 5.648 -39.906 -10.773 1 92.88 316 SER B CA 1
ATOM 5212 C C . SER B 1 316 ? 5.914 -39.25 -12.109 1 92.88 316 SER B C 1
ATOM 5214 O O . SER B 1 316 ? 6.68 -39.75 -12.93 1 92.88 316 SER B O 1
ATOM 5216 N N . GLY B 1 317 ? 5.238 -38.188 -12.352 1 94.75 317 GLY B N 1
ATOM 5217 C CA . GLY B 1 317 ? 5.348 -37.469 -13.617 1 94.75 317 GLY B CA 1
ATOM 5218 C C . GLY B 1 317 ? 4.5 -38.094 -14.719 1 94.75 317 GLY B C 1
ATOM 5219 O O . GLY B 1 317 ? 4.594 -37.688 -15.875 1 94.75 317 GLY B O 1
ATOM 5220 N N . ARG B 1 318 ? 3.641 -39 -14.359 1 95.75 318 ARG B N 1
ATOM 5221 C CA . ARG B 1 318 ? 2.914 -39.75 -15.367 1 95.75 318 ARG B CA 1
ATOM 5222 C C . ARG B 1 318 ? 1.486 -39.25 -15.516 1 95.75 318 ARG B C 1
ATOM 5224 O O . ARG B 1 318 ? 0.769 -39.656 -16.438 1 95.75 318 ARG B O 1
ATOM 5231 N N . PHE B 1 319 ? 1.101 -38.344 -14.648 1 97.44 319 PHE B N 1
ATOM 5232 C CA . PHE B 1 319 ? -0.25 -37.812 -14.711 1 97.44 319 PHE B CA 1
ATOM 5233 C C . PHE B 1 319 ? -0.232 -36.281 -14.531 1 97.44 319 PHE B C 1
ATOM 5235 O O . PHE B 1 319 ? 0.639 -35.75 -13.844 1 97.44 319 PHE B O 1
ATOM 5242 N N . ILE B 1 320 ? -1.141 -35.625 -15.172 1 98.25 320 ILE B N 1
ATOM 5243 C CA . ILE B 1 320 ? -1.44 -34.219 -15.016 1 98.25 320 ILE B CA 1
ATOM 5244 C C . ILE B 1 320 ? -2.848 -34.031 -14.445 1 98.25 320 ILE B C 1
ATOM 5246 O O . ILE B 1 320 ? -3.801 -34.656 -14.938 1 98.25 320 ILE B O 1
ATOM 5250 N N . LEU B 1 321 ? -2.971 -33.375 -13.367 1 98.56 321 LEU B N 1
ATOM 5251 C CA . LEU B 1 321 ? -4.266 -33.031 -12.797 1 98.56 321 LEU B CA 1
ATOM 5252 C C . LEU B 1 321 ? -4.605 -31.562 -13.094 1 98.56 321 LEU B C 1
ATOM 5254 O O . LEU B 1 321 ? -3.842 -30.656 -12.75 1 98.56 321 LEU B O 1
ATOM 5258 N N . VAL B 1 322 ? -5.75 -31.312 -13.742 1 98.81 322 VAL B N 1
ATOM 5259 C CA . VAL B 1 322 ? -6.164 -29.969 -14.141 1 98.81 322 VAL B CA 1
ATOM 5260 C C . VAL B 1 322 ? -7.359 -29.531 -13.305 1 98.81 322 VAL B C 1
ATOM 5262 O O . VAL B 1 322 ? -8.367 -30.234 -13.219 1 98.81 322 VAL B O 1
ATOM 5265 N N . ALA B 1 323 ? -7.215 -28.422 -12.656 1 98.88 323 ALA B N 1
ATOM 5266 C CA . ALA B 1 323 ? -8.305 -27.797 -11.906 1 98.88 323 ALA B CA 1
ATOM 5267 C C . ALA B 1 323 ? -9.164 -26.922 -12.82 1 98.88 323 ALA B C 1
ATOM 5269 O O . ALA B 1 323 ? -8.805 -25.781 -13.117 1 98.88 323 ALA B O 1
ATOM 5270 N N . ASN B 1 324 ? -10.32 -27.438 -13.242 1 98.81 324 ASN B N 1
ATOM 5271 C CA . ASN B 1 324 ? -11.289 -26.688 -14.039 1 98.81 324 ASN B CA 1
ATOM 5272 C C . ASN B 1 324 ? -12.266 -25.922 -13.148 1 98.81 324 ASN B C 1
ATOM 5274 O O . ASN B 1 324 ? -13.297 -26.469 -12.75 1 98.81 324 ASN B O 1
ATOM 5278 N N . GLN B 1 325 ? -11.969 -24.703 -12.945 1 98.62 325 GLN B N 1
ATOM 5279 C CA . GLN B 1 325 ? -12.641 -23.906 -11.93 1 98.62 325 GLN B CA 1
ATOM 5280 C C . GLN B 1 325 ? -14.133 -23.766 -12.227 1 98.62 325 GLN B C 1
ATOM 5282 O O . GLN B 1 325 ? -14.969 -24.047 -11.367 1 98.62 325 GLN B O 1
ATOM 5287 N N . ASN B 1 326 ? -14.461 -23.438 -13.469 1 98.31 326 ASN B N 1
ATOM 5288 C CA . ASN B 1 326 ? -15.836 -23.062 -13.773 1 98.31 326 ASN B CA 1
ATOM 5289 C C . ASN B 1 326 ? -16.703 -24.281 -14.062 1 98.31 326 ASN B C 1
ATOM 5291 O O . ASN B 1 326 ? -17.922 -24.234 -13.891 1 98.31 326 ASN B O 1
ATOM 5295 N N . SER B 1 327 ? -16.062 -25.391 -14.562 1 98.38 327 SER B N 1
ATOM 5296 C CA . SER B 1 327 ? -16.828 -26.594 -14.805 1 98.38 327 SER B CA 1
ATOM 5297 C C . SER B 1 327 ? -16.859 -27.5 -13.57 1 98.38 327 SER B C 1
ATOM 5299 O O . SER B 1 327 ? -17.438 -28.594 -13.602 1 98.38 327 SER B O 1
ATOM 5301 N N . ASN B 1 328 ? -16.266 -27.094 -12.508 1 98.44 328 ASN B N 1
ATOM 5302 C CA . ASN B 1 328 ? -16.344 -27.766 -11.211 1 98.44 328 ASN B CA 1
ATOM 5303 C C . ASN B 1 328 ? -15.875 -29.203 -11.305 1 98.44 328 ASN B C 1
ATOM 5305 O O . ASN B 1 328 ? -16.594 -30.125 -10.898 1 98.44 328 ASN B O 1
ATOM 5309 N N . ALA B 1 329 ? -14.602 -29.344 -11.719 1 98.56 329 ALA B N 1
ATOM 5310 C CA . ALA B 1 329 ? -14.047 -30.688 -11.844 1 98.56 329 ALA B CA 1
ATOM 5311 C C . ALA B 1 329 ? -12.523 -30.672 -11.82 1 98.56 329 ALA B C 1
ATOM 5313 O O . ALA B 1 329 ? -11.906 -29.672 -12.211 1 98.56 329 ALA B O 1
ATOM 5314 N N . ILE B 1 330 ? -12.031 -31.672 -11.344 1 98.81 330 ILE B N 1
ATOM 5315 C CA . ILE B 1 330 ? -10.625 -31.984 -11.547 1 98.81 330 ILE B CA 1
ATOM 5316 C C . ILE B 1 330 ? -10.484 -33.125 -12.555 1 98.81 330 ILE B C 1
ATOM 5318 O O . ILE B 1 330 ? -11.047 -34.219 -12.359 1 98.81 330 ILE B O 1
ATOM 5322 N N . VAL B 1 331 ? -9.781 -32.844 -13.625 1 98.81 331 VAL B N 1
ATOM 5323 C CA . VAL B 1 331 ? -9.57 -33.812 -14.672 1 98.81 331 VAL B CA 1
ATOM 5324 C C . VAL B 1 331 ? -8.133 -34.344 -14.602 1 98.81 331 VAL B C 1
ATOM 5326 O O . VAL B 1 331 ? -7.184 -33.562 -14.531 1 98.81 331 VAL B O 1
ATOM 5329 N N . VAL B 1 332 ? -8 -35.656 -14.57 1 98.62 332 VAL B N 1
ATOM 5330 C CA . VAL B 1 332 ? -6.691 -36.312 -14.539 1 98.62 332 VAL B CA 1
ATOM 5331 C C . VAL B 1 332 ? -6.387 -36.938 -15.906 1 98.62 332 VAL B C 1
ATOM 5333 O O . VAL B 1 332 ? -7.195 -37.688 -16.453 1 98.62 332 VAL B O 1
ATOM 5336 N N . MET B 1 333 ? -5.238 -36.562 -16.391 1 98.31 333 MET B N 1
ATOM 5337 C CA . MET B 1 333 ? -4.793 -37.062 -17.703 1 98.31 333 MET B CA 1
ATOM 5338 C C . MET B 1 333 ? -3.461 -37.781 -17.578 1 98.31 333 MET B C 1
ATOM 5340 O O . MET B 1 333 ? -2.596 -37.375 -16.797 1 98.31 333 MET B O 1
ATOM 5344 N N . GLU B 1 334 ? -3.35 -38.781 -18.391 1 98.06 334 GLU B N 1
ATOM 5345 C CA . GLU B 1 334 ? -2.029 -39.375 -18.531 1 98.06 334 GLU B CA 1
ATOM 5346 C C . GLU B 1 334 ? -1.05 -38.406 -19.188 1 98.06 334 GLU B C 1
ATOM 5348 O O . GLU B 1 334 ? -1.462 -37.5 -19.875 1 98.06 334 GLU B O 1
ATOM 5353 N N . ARG B 1 335 ? 0.166 -38.625 -18.953 1 97.88 335 ARG B N 1
ATOM 5354 C CA . ARG B 1 335 ? 1.251 -37.875 -19.578 1 97.88 335 ARG B CA 1
ATOM 5355 C C . ARG B 1 335 ? 2.332 -38.812 -20.109 1 97.88 335 ARG B C 1
ATOM 5357 O O . ARG B 1 335 ? 2.787 -39.719 -19.375 1 97.88 335 ARG B O 1
ATOM 5364 N N . ASP B 1 336 ? 2.732 -38.656 -21.344 1 97.44 336 ASP B N 1
ATOM 5365 C CA . ASP B 1 336 ? 3.889 -39.375 -21.875 1 97.44 336 ASP B CA 1
ATOM 5366 C C . ASP B 1 336 ? 5.18 -38.625 -21.594 1 97.44 336 ASP B C 1
ATOM 5368 O O . ASP B 1 336 ? 5.441 -37.562 -22.203 1 97.44 336 ASP B O 1
ATOM 5372 N N . PRO B 1 337 ? 5.996 -39.094 -20.734 1 95.12 337 PRO B N 1
ATOM 5373 C CA . PRO B 1 337 ? 7.191 -38.344 -20.359 1 95.12 337 PRO B CA 1
ATOM 5374 C C . PRO B 1 337 ? 8.164 -38.156 -21.516 1 95.12 337 PRO B C 1
ATOM 5376 O O . PRO B 1 337 ? 8.977 -37.25 -21.516 1 95.12 337 PRO B O 1
ATOM 5379 N N . ASP B 1 338 ? 8.141 -39 -22.5 1 96.38 338 ASP B N 1
ATOM 5380 C CA . ASP B 1 338 ? 9.078 -38.938 -23.625 1 96.38 338 ASP B CA 1
ATOM 5381 C C . ASP B 1 338 ? 8.68 -37.844 -24.594 1 96.38 338 ASP B C 1
ATOM 5383 O O . ASP B 1 338 ? 9.531 -37.094 -25.062 1 96.38 338 ASP B O 1
ATOM 5387 N N . THR B 1 339 ? 7.391 -37.75 -24.844 1 97.38 339 THR B N 1
ATOM 5388 C CA . THR B 1 339 ? 6.93 -36.781 -25.844 1 97.38 339 THR B CA 1
ATOM 5389 C C . THR B 1 339 ? 6.367 -35.531 -25.172 1 97.38 339 THR B C 1
ATOM 5391 O O . THR B 1 339 ? 6.184 -34.5 -25.828 1 97.38 339 THR B O 1
ATOM 5394 N N . GLY B 1 340 ? 6.023 -35.656 -23.891 1 97.44 340 GLY B N 1
ATOM 5395 C CA . GLY B 1 340 ? 5.395 -34.594 -23.141 1 97.44 340 GLY B CA 1
ATOM 5396 C C . GLY B 1 340 ? 3.893 -34.5 -23.344 1 97.44 340 GLY B C 1
ATOM 5397 O O . GLY B 1 340 ? 3.195 -33.812 -22.609 1 97.44 340 GLY B O 1
ATOM 5398 N N . LYS B 1 341 ? 3.355 -35.25 -24.25 1 98.12 341 LYS B N 1
ATOM 5399 C CA . LYS B 1 341 ? 1.955 -35.125 -24.641 1 98.12 341 LYS B CA 1
ATOM 5400 C C . LYS B 1 341 ? 1.028 -35.656 -23.562 1 98.12 341 LYS B C 1
ATOM 5402 O O . LYS B 1 341 ? 1.368 -36.656 -22.891 1 98.12 341 LYS B O 1
ATOM 5407 N N . ALA B 1 342 ? -0.071 -35 -23.469 1 96.19 342 ALA B N 1
ATOM 5408 C CA . ALA B 1 342 ? -1.136 -35.562 -22.641 1 96.19 342 ALA B CA 1
ATOM 5409 C C . ALA B 1 342 ? -1.835 -36.719 -23.359 1 96.19 342 ALA B C 1
ATOM 5411 O O . ALA B 1 342 ? -1.857 -36.781 -24.578 1 96.19 342 ALA B O 1
ATOM 5412 N N . GLY B 1 343 ? -2.324 -37.625 -22.484 1 94 343 GLY B N 1
ATOM 5413 C CA . GLY B 1 343 ? -2.971 -38.812 -23.047 1 94 343 GLY B CA 1
ATOM 5414 C C . GLY B 1 343 ? -4.406 -39 -22.578 1 94 343 GLY B C 1
ATOM 5415 O O . GLY B 1 343 ? -5.168 -38.031 -22.531 1 94 343 GLY B O 1
ATOM 5416 N N . ARG B 1 344 ? -4.723 -40.219 -22.328 1 95.62 344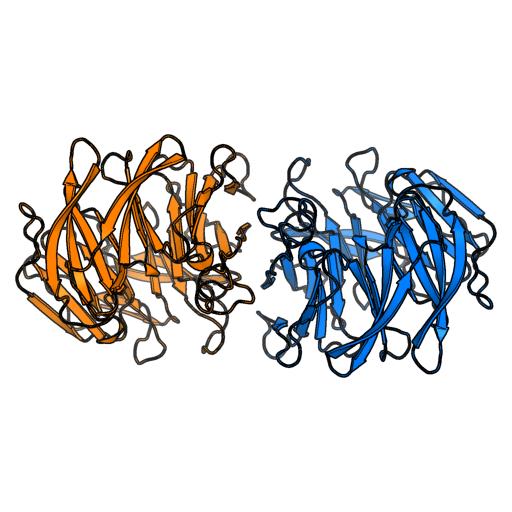 ARG B N 1
ATOM 5417 C CA . ARG B 1 344 ? -6.094 -40.562 -21.953 1 95.62 344 ARG B CA 1
ATOM 5418 C C . ARG B 1 344 ? -6.484 -39.938 -20.625 1 95.62 344 ARG B C 1
ATOM 5420 O O . ARG B 1 344 ? -5.672 -39.844 -19.703 1 95.62 344 ARG B O 1
ATOM 5427 N N . ILE B 1 345 ? -7.715 -39.469 -20.547 1 97.62 345 ILE B N 1
ATOM 5428 C CA . ILE B 1 345 ? -8.297 -39.031 -19.281 1 97.62 345 ILE B CA 1
ATOM 5429 C C . ILE B 1 345 ? -8.609 -40.25 -18.422 1 97.62 345 ILE B C 1
ATOM 5431 O O . ILE B 1 345 ? -9.367 -41.125 -18.828 1 97.62 345 ILE B O 1
ATOM 5435 N N . THR B 1 346 ? -8.047 -40.281 -17.281 1 97.94 346 THR B N 1
ATOM 5436 C CA . THR B 1 346 ? -8.273 -41.406 -16.406 1 97.94 346 THR B CA 1
ATOM 5437 C C . THR B 1 346 ? -9.414 -41.125 -15.43 1 97.94 346 THR B C 1
ATOM 5439 O O . THR B 1 346 ? -10.016 -42.031 -14.875 1 97.94 346 THR B O 1
ATOM 5442 N N . GLN B 1 347 ? -9.648 -39.875 -15.148 1 98.12 347 GLN B N 1
ATOM 5443 C CA . GLN B 1 347 ? -10.688 -39.5 -14.188 1 98.12 347 GLN B CA 1
ATOM 5444 C C . GLN B 1 347 ? -11.164 -38.062 -14.422 1 98.12 347 GLN B C 1
ATOM 5446 O O . GLN B 1 347 ? -10.367 -37.188 -14.734 1 98.12 347 GLN B O 1
ATOM 5451 N N . SER B 1 348 ? -12.43 -37.844 -14.359 1 98.31 348 SER B N 1
ATOM 5452 C CA . SER B 1 348 ? -13.047 -36.531 -14.148 1 98.31 348 SER B CA 1
ATOM 5453 C C . SER B 1 348 ? -13.805 -36.5 -12.82 1 98.31 348 SER B C 1
ATOM 5455 O O . SER B 1 348 ? -14.898 -37.031 -12.703 1 98.31 348 SER B O 1
ATOM 5457 N N . LEU B 1 349 ? -13.211 -35.906 -11.82 1 98.19 349 LEU B N 1
ATOM 5458 C CA . LEU B 1 349 ? -13.789 -35.875 -10.484 1 98.19 349 LEU B CA 1
ATOM 5459 C C . LEU B 1 349 ? -14.578 -34.594 -10.281 1 98.19 349 LEU B C 1
ATOM 5461 O O . LEU B 1 349 ? -14.016 -33.5 -10.328 1 98.19 349 LEU B O 1
ATOM 5465 N N . PRO B 1 350 ? -15.922 -34.719 -10.086 1 98.06 350 PRO B N 1
ATOM 5466 C CA . PRO B 1 350 ? -16.641 -33.5 -9.688 1 98.06 350 PRO B CA 1
ATOM 5467 C C . PRO B 1 350 ? -16.062 -32.844 -8.438 1 98.06 350 PRO B C 1
ATOM 5469 O O . PRO B 1 350 ? -15.836 -33.5 -7.43 1 98.06 350 PRO B O 1
ATOM 5472 N N . PHE B 1 351 ? -15.688 -31.609 -8.477 1 98.06 351 PHE B N 1
ATOM 5473 C CA . PHE B 1 351 ? -15.062 -30.828 -7.414 1 98.06 351 PHE B CA 1
ATOM 5474 C C . PHE B 1 351 ? -15.477 -29.359 -7.508 1 98.06 351 PHE B C 1
ATOM 5476 O O . PHE B 1 351 ? -15.297 -28.719 -8.547 1 98.06 351 PHE B O 1
ATOM 5483 N N . PRO B 1 352 ? -16 -28.828 -6.453 1 97.81 352 PRO B N 1
ATOM 5484 C CA . PRO B 1 352 ? -16.516 -27.469 -6.551 1 97.81 352 PRO B CA 1
ATOM 5485 C C . PRO B 1 352 ? -15.422 -26.422 -6.637 1 97.81 352 PRO B C 1
ATOM 5487 O O . PRO B 1 352 ? -14.688 -26.203 -5.664 1 97.81 352 PRO B O 1
ATOM 5490 N N . SER B 1 353 ? -15.297 -25.719 -7.758 1 98.56 353 SER B N 1
ATOM 5491 C CA . SER B 1 353 ? -14.484 -24.531 -8.047 1 98.56 353 SER B CA 1
ATOM 5492 C C . SER B 1 353 ? -13.031 -24.75 -7.633 1 98.56 353 SER B C 1
ATOM 5494 O O . SER B 1 353 ? -12.477 -23.953 -6.879 1 98.56 353 SER B O 1
ATOM 5496 N N . PRO B 1 354 ? -12.391 -25.859 -8.055 1 98.81 354 PRO B N 1
ATOM 5497 C CA . PRO B 1 354 ? -10.977 -26.062 -7.719 1 98.81 354 PRO B CA 1
ATOM 5498 C C . PRO B 1 354 ? -10.078 -24.938 -8.258 1 98.81 354 PRO B C 1
ATOM 5500 O O . PRO B 1 354 ? -10.312 -24.438 -9.352 1 98.81 354 PRO B O 1
ATOM 5503 N N . SER B 1 355 ? -9.109 -24.531 -7.465 1 98.75 355 SER B N 1
ATOM 5504 C CA . SER B 1 355 ? -8.305 -23.391 -7.879 1 98.75 355 SER B CA 1
ATOM 5505 C C . SER B 1 355 ? -6.816 -23.703 -7.84 1 98.75 355 SER B C 1
ATOM 5507 O O . SER B 1 355 ? -6.012 -23.047 -8.5 1 98.75 355 SER B O 1
ATOM 5509 N N . ASP B 1 356 ? -6.367 -24.641 -6.996 1 98.69 356 ASP B N 1
ATOM 5510 C CA . ASP B 1 356 ? -4.961 -25.031 -6.902 1 98.69 356 ASP B CA 1
ATOM 5511 C C . ASP B 1 356 ? -4.812 -26.469 -6.41 1 98.69 356 ASP B C 1
ATOM 5513 O O . ASP B 1 356 ? -5.691 -26.984 -5.719 1 98.69 356 ASP B O 1
ATOM 5517 N N . LEU B 1 357 ? -3.717 -27.094 -6.848 1 98.06 357 LEU B N 1
ATOM 5518 C CA . LEU B 1 357 ? -3.418 -28.469 -6.508 1 98.06 357 LEU B CA 1
ATOM 5519 C C . LEU B 1 357 ? -1.957 -28.641 -6.102 1 98.06 357 LEU B C 1
ATOM 5521 O O . LEU B 1 357 ? -1.056 -28.281 -6.863 1 98.06 357 LEU B O 1
ATOM 5525 N N . LYS B 1 358 ? -1.741 -29.203 -4.918 1 95.94 358 LYS B N 1
ATOM 5526 C CA . LYS B 1 358 ? -0.381 -29.438 -4.445 1 95.94 358 LYS B CA 1
ATOM 5527 C C . LYS B 1 358 ? -0.21 -30.875 -3.949 1 95.94 358 LYS B C 1
ATOM 5529 O O . LYS B 1 358 ? -1.075 -31.406 -3.246 1 95.94 358 LYS B O 1
ATOM 5534 N N . PHE B 1 359 ? 0.869 -31.469 -4.348 1 93.56 359 PHE B N 1
ATOM 5535 C CA . PHE B 1 359 ? 1.234 -32.75 -3.795 1 93.56 359 PHE B CA 1
ATOM 5536 C C . PHE B 1 359 ? 2.254 -32.594 -2.672 1 93.56 359 PHE B C 1
ATOM 5538 O O . PHE B 1 359 ? 2.982 -31.609 -2.623 1 93.56 359 PHE B O 1
ATOM 5545 N N . ALA B 1 360 ? 2.312 -33.531 -1.732 1 79.81 360 ALA B N 1
ATOM 5546 C CA . ALA B 1 360 ? 3.279 -33.562 -0.638 1 79.81 360 ALA B CA 1
ATOM 5547 C C . ALA B 1 360 ? 4.707 -33.656 -1.168 1 79.81 360 ALA B C 1
ATOM 5549 O O . ALA B 1 360 ? 5.625 -33.062 -0.623 1 79.81 360 ALA B O 1
ATOM 5550 N N . SER B 1 361 ? 4.785 -34.562 -2.027 1 71.75 361 SER B N 1
ATOM 5551 C CA . SER B 1 361 ? 6.105 -34.719 -2.625 1 71.75 361 SER B CA 1
ATOM 5552 C C . SER B 1 361 ? 6.148 -34.188 -4.043 1 71.75 361 SER B C 1
ATOM 5554 O O . SER B 1 361 ? 5.156 -34.25 -4.777 1 71.75 361 SER B O 1
ATOM 5556 N N . SER B 1 362 ? 7.082 -33.188 -4.242 1 55.94 362 SER B N 1
ATOM 5557 C CA . SER B 1 362 ? 7.277 -32.75 -5.617 1 55.94 362 SER B CA 1
ATOM 5558 C C . SER B 1 362 ? 8.008 -33.781 -6.449 1 55.94 362 SER B C 1
ATOM 5560 O O . SER B 1 362 ? 8.828 -34.562 -5.926 1 55.94 362 SER B O 1
ATOM 5562 N N . PRO B 1 363 ? 7.609 -34.031 -7.727 1 45.5 363 PRO B N 1
ATOM 5563 C CA . PRO B 1 363 ? 8.336 -35 -8.547 1 45.5 363 PRO B CA 1
ATOM 5564 C C . PRO B 1 363 ? 9.844 -34.719 -8.562 1 45.5 363 PRO B C 1
ATOM 5566 O O . PRO B 1 363 ? 10.289 -33.625 -8.281 1 45.5 363 PRO B O 1
#

Solvent-accessible surface area (backbone atoms only — not comparable to full-atom values): 35334 Å² total; per-residue (Å²): 65,43,31,20,7,41,38,89,63,88,29,54,18,36,36,27,30,53,68,40,84,88,72,42,40,67,49,88,62,60,77,43,76,47,78,45,67,18,24,36,24,70,38,56,38,76,85,56,50,27,41,36,28,27,16,41,19,20,84,93,47,96,52,50,58,8,26,37,36,25,24,39,43,38,82,88,79,64,46,76,42,81,67,45,71,42,62,60,55,37,25,27,23,56,26,60,30,60,38,83,85,45,45,35,35,37,35,8,12,20,18,92,50,60,77,44,17,15,28,41,29,34,29,41,32,45,98,86,49,43,70,46,69,65,48,36,54,39,44,68,64,42,55,52,62,33,87,79,76,8,67,25,18,20,18,37,23,41,42,67,40,89,85,53,50,26,36,43,32,19,17,27,7,28,17,26,37,38,22,25,32,43,40,48,88,87,27,71,67,51,29,66,43,72,24,82,93,40,44,54,42,85,46,62,78,53,24,20,29,34,41,71,45,65,44,80,83,50,45,29,34,41,30,22,19,18,61,61,13,24,38,39,32,24,41,39,59,94,75,38,75,42,83,72,47,76,44,70,66,63,60,88,85,64,83,69,44,51,28,22,38,28,69,46,67,41,83,86,46,52,30,37,38,33,23,28,13,59,71,62,15,26,41,32,30,24,37,39,38,90,86,78,56,50,74,46,84,72,47,75,36,77,54,84,51,31,37,37,51,21,62,37,64,41,53,84,49,44,31,36,42,34,19,12,25,77,57,26,23,36,30,24,25,32,34,40,78,89,79,54,44,73,56,61,72,62,34,76,42,82,34,56,29,25,33,28,62,44,60,89,55,75,89,66,43,32,20,8,40,37,90,63,87,29,53,18,36,35,27,31,53,69,41,87,86,71,39,41,67,48,89,62,62,78,41,74,49,78,44,67,18,24,36,24,71,37,56,38,77,85,56,50,27,41,36,28,28,16,42,19,18,84,92,47,96,51,51,60,8,25,38,35,25,24,40,42,38,82,88,78,63,47,74,43,82,68,45,72,42,63,59,52,38,24,26,22,57,26,59,32,58,39,82,86,45,45,35,34,39,35,8,13,20,17,93,49,59,76,43,17,15,30,41,30,34,28,43,32,44,98,85,50,42,69,45,70,64,49,37,54,40,46,68,64,41,55,50,62,34,88,78,77,8,69,24,19,19,18,36,22,40,40,67,41,91,84,52,48,25,36,42,32,19,18,27,7,27,17,28,37,38,24,26,34,44,40,47,86,87,27,70,67,52,31,64,42,71,23,82,92,39,44,52,42,85,47,63,79,54,24,21,28,35,40,71,44,66,44,79,82,52,44,28,34,42,30,20,18,17,61,60,14,23,39,39,32,24,42,40,58,94,76,37,74,42,84,72,48,74,43,69,66,66,60,90,84,64,82,69,44,50,27,20,37,26,68,47,68,41,82,85,46,50,31,38,37,33,23,30,13,59,69,62,16,25,40,34,32,25,38,38,38,90,87,78,56,50,74,45,83,72,49,75,36,76,54,85,52,30,37,37,52,20,60,38,64,42,52,85,48,46,32,35,42,34,19,11,25,75,56,24,23,37,30,24,24,32,33,39,76,87,82,56,43,75,55,62,71,61,35,76,42,83,34,56,28,24,33,27,62,44,61,87,56,76,86

Radius of gyration: 28.56 Å; Cα contacts (8 Å, |Δi|>4): 2347; chains: 2; bounding box: 44×89×72 Å

Organism: Azotobacter vinelandii (strain DJ / ATCC BAA-1303) (NCBI:txid322710)

Sequence (726 aa):
MWIGSYTAGPSEGIYVHNFDSRSGTLSREPLQVVKTENPSWLAFSPDRKYLFAVNENGPGQRDIVGRVTSYRVDTAKGSLEKINEVKSLGSEPAHLSVSHDGTHLFVSNYSVAADPGGTLVVIPVDADGRLQPVSQVKTHRASQAHPERQQSPHVHSAVESPDGRYVFAQDLGADRIYVYRYDPAAHPEHPLSANEAQPFVELPPGSGPRHLVFGPDGKQAYLTLEMQGSVAVFDYADGKLTPKQNVALAAEGFQGQSKAAALHVSPDGRFLYATNRGTANELVVLRIDPDDGRLSVVSRHSVQGEEPREFTFDPSGRFILVANQNSNAIVVMERDPDTGKAGRITQSLPFPSPSDLKFASSPMWIGSYTAGPSEGIYVHNFDSRSGTLSREPLQVVKTENPSWLAFSPDRKYLFAVNENGPGQRDIVGRVTSYRVDTAKGSLEKINEVKSLGSEPAHLSVSHDGTHLFVSNYSVAADPGGTLVVIPVDADGRLQPVSQVKTHRASQAHPERQQSPHVHSAVESPDGRYVFAQDLGADRIYVYRYDPAAHPEHPLSANEAQPFVELPPGSGPRHLVFGPDGKQAYLTLEMQGSVAVFDYADGKLTPKQNVALAAEGFQGQSKAAALHVSPDGRFLYATNRGTANELVVLRIDPDDGRLSVVSRHSVQGEEPREFTFDPSGRFILVANQNSNAIVVMERDPDTGKAGRITQSLPFPSPSDLKFASSP

InterPro domains:
  IPR011045 Nitrous oxide reductase, N-terminal [SSF50974] (5-327)
  IPR015943 WD40/YVTN repeat-like-containing domain superfamily [G3DSA:2.130.10.10] (1-363)
  IPR019405 Lactonase, 7-bladed beta-propeller [PF10282] (1-359)
  IPR050282 Cycloisomerase 2 [PTHR30344] (2-360)

Nearest PDB structures (foldseek):
  6igb-assembly2_B  TM=9.769E-01  e=5.118E-46  Pseudomonas aeruginosa PAO1
  3scy-assembly1_A  TM=9.427E-01  e=7.954E-34  Bacteroides fragilis NCTC 9343
  3hfq-assembly2_B  TM=9.310E-01  e=2.909E-26  Lactiplantibacillus plantarum
  1ri6-assembly1_A  TM=9.268E-01  e=5.843E-24  Escherichia coli
  6nau-assembly3_C  TM=9.294E-01  e=2.143E-23  Klebsiella pneumoniae subsp. pneumoniae

pLDDT: mean 96.67, std 4.81, range [45.5, 98.94]